Protein 4DOO (pdb70)

Structure (mmCIF, N/CA/C/O backbone):
data_4DOO
#
_entry.id   4DOO
#
_cell.length_a   56.489
_cell.length_b   56.901
_cell.length_c   139.608
_cell.angle_alpha   90.000
_cell.angle_beta   90.000
_cell.angle_gamma   90.000
#
_symmetry.space_group_name_H-M   'P 21 21 21'
#
loop_
_entity.id
_entity.type
_entity.pdbx_description
1 polymer 'Chalcone-flavanone isomerase family protein'
2 non-polymer 'LAURIC ACID'
3 non-polymer 'POTASSIUM ION'
4 water water
#
loop_
_atom_site.group_PDB
_atom_site.id
_atom_site.type_symbol
_atom_site.label_atom_id
_atom_site.label_alt_id
_atom_site.label_comp_id
_atom_site.label_asym_id
_atom_site.label_entity_id
_atom_site.label_seq_id
_atom_site.pdbx_PDB_ins_code
_atom_site.Cartn_x
_atom_site.Cartn_y
_atom_site.Cartn_z
_atom_site.occupancy
_atom_site.B_iso_or_equiv
_atom_site.auth_seq_id
_atom_site.auth_comp_id
_atom_site.auth_asym_id
_atom_site.auth_atom_id
_atom_site.pdbx_PDB_model_num
ATOM 1 N N . GLU A 1 3 ? -25.770 -7.019 10.642 1.00 44.64 3 GLU A N 1
ATOM 2 C CA . GLU A 1 3 ? -24.507 -7.255 11.398 1.00 45.95 3 GLU A CA 1
ATOM 3 C C . GLU A 1 3 ? -23.274 -7.101 10.518 1.00 43.26 3 GLU A C 1
ATOM 4 O O . GLU A 1 3 ? -23.225 -7.612 9.399 1.00 44.93 3 GLU A O 1
ATOM 10 N N . SER A 1 4 ? -22.277 -6.399 11.042 1.00 39.24 4 SER A N 1
ATOM 11 C CA . SER A 1 4 ? -21.034 -6.155 10.325 1.00 34.96 4 SER A CA 1
ATOM 12 C C . SER A 1 4 ? -20.420 -7.429 9.771 1.00 31.56 4 SER A C 1
ATOM 13 O O . SER A 1 4 ? -20.635 -8.521 10.298 1.00 31.97 4 SER A O 1
ATOM 16 N N . VAL A 1 5 ? -19.652 -7.275 8.699 1.00 26.18 5 VAL A N 1
ATOM 17 C CA . VAL A 1 5 ? -18.976 -8.390 8.060 1.00 24.64 5 VAL A CA 1
ATOM 18 C C . VAL A 1 5 ? -17.479 -8.193 8.260 1.00 26.76 5 VAL A C 1
ATOM 19 O O . VAL A 1 5 ? -16.932 -7.135 7.952 1.00 21.97 5 VAL A O 1
ATOM 23 N N . VAL A 1 6 ? -16.819 -9.215 8.785 1.00 27.15 6 VAL A N 1
ATOM 24 C CA . VAL A 1 6 ? -15.391 -9.129 9.037 1.00 29.87 6 VAL A CA 1
ATOM 25 C C . VAL A 1 6 ? -14.570 -9.795 7.950 1.00 30.74 6 VAL A C 1
ATOM 26 O O . VAL A 1 6 ? -14.868 -10.914 7.533 1.00 35.58 6 VAL A O 1
ATOM 30 N N . GLU A 1 7 ? -13.542 -9.100 7.479 1.00 26.65 7 GLU A N 1
ATOM 31 C CA . GLU A 1 7 ? -12.661 -9.675 6.478 1.00 26.40 7 GLU A CA 1
ATOM 32 C C . GLU A 1 7 ? -11.730 -10.511 7.356 1.00 28.22 7 GLU A C 1
ATOM 33 O O . GLU A 1 7 ? -10.939 -9.970 8.127 1.00 25.18 7 GLU A O 1
ATOM 39 N N . PRO A 1 8 ? -11.826 -11.846 7.258 1.00 28.02 8 PRO A N 1
ATOM 40 C CA . PRO A 1 8 ? -11.017 -12.784 8.044 1.00 27.00 8 PRO A CA 1
ATOM 41 C C . PRO A 1 8 ? -9.508 -12.569 8.139 1.00 23.82 8 PRO A C 1
ATOM 42 O O . PRO A 1 8 ? -8.970 -12.459 9.241 1.00 23.66 8 PRO A O 1
ATOM 46 N N . LYS A 1 9 ? -8.826 -12.514 7.001 1.00 23.06 9 LYS A N 1
ATOM 47 C CA . LYS A 1 9 ? -7.378 -12.356 7.012 1.00 21.33 9 LYS A CA 1
ATOM 48 C C . LYS A 1 9 ? -6.854 -11.145 7.769 1.00 21.47 9 LYS A C 1
ATOM 49 O O . LYS A 1 9 ? -5.846 -11.244 8.465 1.00 17.89 9 LYS A O 1
ATOM 55 N N . THR A 1 10 ? -7.535 -10.010 7.636 1.00 19.28 10 THR A N 1
ATOM 56 C CA . THR A 1 10 ? -7.108 -8.777 8.297 1.00 20.34 10 THR A CA 1
ATOM 57 C C . THR A 1 10 ? -7.864 -8.473 9.585 1.00 19.70 10 THR A C 1
ATOM 58 O O . THR A 1 10 ? -7.347 -7.790 10.464 1.00 19.96 10 THR A O 1
ATOM 62 N N . GLY A 1 11 ? -9.088 -8.979 9.694 1.00 14.90 11 GLY A N 1
ATOM 63 C CA . GLY A 1 11 ? -9.883 -8.725 10.877 1.00 17.15 11 GLY A CA 1
ATOM 64 C C . GLY A 1 11 ? -10.684 -7.438 10.782 1.00 18.84 11 GLY A C 1
ATOM 65 O O . GLY A 1 11 ? -11.454 -7.115 11.686 1.00 20.86 11 GLY A O 1
ATOM 66 N N . PHE A 1 12 ? -10.521 -6.699 9.688 1.00 18.77 12 PHE A N 1
ATOM 67 C CA . PHE A 1 12 ? -11.248 -5.440 9.522 1.00 21.29 12 PHE A CA 1
ATOM 68 C C . PHE A 1 12 ? -12.741 -5.668 9.311 1.00 22.99 12 PHE A C 1
ATOM 69 O O . PHE A 1 12 ? -13.148 -6.605 8.625 1.00 21.91 12 PHE A O 1
ATOM 77 N N . SER A 1 13 ? -13.549 -4.798 9.906 1.00 21.86 13 SER A N 1
ATOM 78 C CA . SER A 1 13 ? -14.999 -4.914 9.830 1.00 23.64 13 SER A CA 1
ATOM 79 C C . SER A 1 13 ? -15.663 -3.900 8.902 1.00 19.20 13 SER A C 1
ATOM 80 O O . SER A 1 13 ? -15.241 -2.745 8.815 1.00 17.78 13 SER A O 1
ATOM 83 N N . PHE A 1 14 ? -16.703 -4.355 8.212 1.00 16.59 14 PHE A N 1
ATOM 84 C CA . PHE A 1 14 ? -17.475 -3.523 7.291 1.00 16.96 14 PHE A CA 1
ATOM 85 C C . PHE A 1 14 ? -18.957 -3.647 7.631 1.00 15.69 14 PHE A C 1
ATOM 86 O O . PHE A 1 14 ? -19.470 -4.752 7.798 1.00 15.55 14 PHE A O 1
ATOM 94 N N . PRO A 1 15 ? -19.667 -2.514 7.729 1.00 16.05 15 PRO A N 1
ATOM 95 C CA . PRO A 1 15 ? -21.096 -2.582 8.046 1.00 18.66 15 PRO A CA 1
ATOM 96 C C . PRO A 1 15 ? -21.867 -3.267 6.919 1.00 18.65 15 PRO A C 1
ATOM 97 O O . PRO A 1 15 ? -21.526 -3.125 5.744 1.00 16.45 15 PRO A O 1
ATOM 101 N N . ALA A 1 16 ? -22.899 -4.017 7.287 1.00 17.06 16 ALA A N 1
ATOM 102 C CA . ALA A 1 16 ? -23.719 -4.741 6.318 1.00 18.26 16 ALA A CA 1
ATOM 103 C C . ALA A 1 16 ? -24.424 -3.793 5.350 1.00 18.99 16 ALA A C 1
ATOM 104 O O . ALA A 1 16 ? -24.851 -4.198 4.265 1.00 17.05 16 ALA A O 1
ATOM 106 N N . SER A 1 17 ? -24.550 -2.532 5.747 1.00 19.32 17 SER A N 1
ATOM 107 C CA . SER A 1 17 ? -25.192 -1.544 4.901 1.00 23.72 17 SER A CA 1
ATOM 108 C C . SER A 1 17 ? -24.794 -0.153 5.341 1.00 23.38 17 SER A C 1
ATOM 109 O O . SER A 1 17 ? -24.300 0.039 6.454 1.00 23.40 17 SER A O 1
ATOM 112 N N . ILE A 1 18 ? -24.996 0.813 4.452 1.00 24.03 18 ILE A N 1
ATOM 113 C CA . ILE A 1 18 ? -24.684 2.208 4.733 1.00 26.25 18 ILE A CA 1
ATOM 114 C C . ILE A 1 18 ? -25.905 3.046 4.364 1.00 28.29 18 ILE A C 1
ATOM 115 O O . ILE A 1 18 ? -26.273 3.135 3.194 1.00 28.92 18 ILE A O 1
ATOM 120 N N . GLY A 1 19 ? -26.539 3.640 5.369 1.00 30.91 19 GLY A N 1
ATOM 121 C CA . GLY A 1 19 ? -27.709 4.465 5.122 1.00 31.96 19 GLY A CA 1
ATOM 122 C C . GLY A 1 19 ? -28.983 3.682 4.863 1.00 34.03 19 GLY A C 1
ATOM 123 O O . GLY A 1 19 ? -29.953 4.225 4.326 1.00 35.47 19 GLY A O 1
ATOM 124 N N . ASP A 1 20 ? -28.981 2.406 5.236 1.00 35.12 20 ASP A N 1
ATOM 125 C CA . ASP A 1 20 ? -30.139 1.531 5.057 1.00 37.50 20 ASP A CA 1
ATOM 126 C C . ASP A 1 20 ? -30.472 1.191 3.605 1.00 36.50 20 ASP A C 1
ATOM 127 O O . ASP A 1 20 ? -31.263 0.285 3.346 1.00 37.61 20 ASP A O 1
ATOM 132 N N . SER A 1 21 ? -29.873 1.908 2.660 1.00 32.67 21 SER A N 1
ATOM 133 C CA . SER A 1 21 ? -30.154 1.673 1.248 1.00 31.29 21 SER A CA 1
ATOM 134 C C . SER A 1 21 ? -28.990 1.073 0.457 1.00 28.98 21 SER A C 1
ATOM 135 O O . SER A 1 21 ? -29.190 0.476 -0.602 1.00 28.74 21 SER A O 1
ATOM 138 N N . ARG A 1 22 ? -27.779 1.230 0.974 1.00 24.93 22 ARG A N 1
ATOM 139 C CA . ARG A 1 22 ? -26.589 0.718 0.299 1.00 24.12 22 ARG A CA 1
ATOM 140 C C . ARG A 1 22 ? -26.109 -0.567 0.957 1.00 20.96 22 ARG A C 1
ATOM 141 O O . ARG A 1 22 ? -25.575 -0.539 2.065 1.00 21.53 22 ARG A O 1
ATOM 149 N N . ARG A 1 23 ? -26.282 -1.693 0.270 1.00 17.83 23 ARG A N 1
ATOM 150 C CA . ARG A 1 23 ? -25.896 -2.980 0.844 1.00 18.75 23 ARG A CA 1
ATOM 151 C C . ARG A 1 23 ? -24.513 -3.491 0.469 1.00 17.94 23 ARG A C 1
ATOM 152 O O . ARG A 1 23 ? -24.101 -3.424 -0.687 1.00 15.78 23 ARG A O 1
ATOM 160 N N . LEU A 1 24 ? -23.808 -4.025 1.461 1.00 16.24 24 LEU A N 1
ATOM 161 C CA . LEU A 1 24 ? -22.484 -4.598 1.235 1.00 13.89 24 LEU A CA 1
ATOM 162 C C . LEU A 1 24 ? -22.700 -5.904 0.478 1.00 13.93 24 LEU A C 1
ATOM 163 O O . LEU A 1 24 ? -23.408 -6.801 0.959 1.00 13.24 24 LEU A O 1
ATOM 168 N N . LEU A 1 25 ? -22.090 -6.017 -0.698 1.00 10.19 25 LEU A N 1
ATOM 169 C CA . LEU A 1 25 ? -22.242 -7.216 -1.516 1.00 11.53 25 LEU A CA 1
ATOM 170 C C . LEU A 1 25 ? -20.972 -8.055 -1.639 1.00 9.85 25 LEU A C 1
ATOM 171 O O . LEU A 1 25 ? -21.024 -9.241 -1.973 1.00 12.75 25 LEU A O 1
ATOM 176 N N . GLY A 1 26 ? -19.826 -7.446 -1.376 1.00 13.18 26 GLY A N 1
ATOM 177 C CA . GLY A 1 26 ? -18.583 -8.189 -1.474 1.00 13.68 26 GLY A CA 1
ATOM 178 C C . GLY A 1 26 ? -17.462 -7.543 -0.689 1.00 14.11 26 GLY A C 1
ATOM 179 O O . GLY A 1 26 ? -17.399 -6.321 -0.579 1.00 12.99 26 GLY A O 1
ATOM 180 N N . VAL A 1 27 ? -16.581 -8.371 -0.139 1.00 14.43 27 VAL A N 1
ATOM 181 C CA . VAL A 1 27 ? -15.444 -7.885 0.634 1.00 12.93 27 VAL A CA 1
ATOM 182 C C . VAL A 1 27 ? -14.184 -8.576 0.137 1.00 14.69 27 VAL A C 1
ATOM 183 O O . VAL A 1 27 ? -14.168 -9.793 -0.037 1.00 12.30 27 VAL A O 1
ATOM 187 N N . GLY A 1 28 ? -13.129 -7.799 -0.090 1.00 15.12 28 GLY A N 1
ATOM 188 C CA . GLY A 1 28 ? -11.890 -8.376 -0.575 1.00 15.32 28 GLY A CA 1
ATOM 189 C C . GLY A 1 28 ? -10.635 -7.671 -0.094 1.00 16.19 28 GLY A C 1
ATOM 190 O O . GLY A 1 28 ? -10.694 -6.759 0.737 1.00 14.40 28 GLY A O 1
ATOM 191 N N . LEU A 1 29 ? -9.494 -8.105 -0.624 1.00 13.97 29 LEU A N 1
ATOM 192 C CA . LEU A 1 29 ? -8.201 -7.533 -0.272 1.00 16.50 29 LEU A CA 1
ATOM 193 C C . LEU A 1 29 ? -7.451 -7.112 -1.528 1.00 16.55 29 LEU A C 1
ATOM 194 O O . LEU A 1 29 ? -7.459 -7.824 -2.536 1.00 14.73 29 LEU A O 1
ATOM 199 N N . ARG A 1 30 ? -6.818 -5.946 -1.461 1.00 13.79 30 ARG A N 1
ATOM 200 C CA . ARG A 1 30 ? -6.024 -5.423 -2.563 1.00 12.89 30 ARG A CA 1
ATOM 201 C C . ARG A 1 30 ? -4.598 -5.695 -2.120 1.00 17.18 30 ARG A C 1
ATOM 202 O O . ARG A 1 30 ? -4.136 -5.144 -1.116 1.00 15.54 30 ARG A O 1
ATOM 210 N N . LYS A 1 31 ? -3.913 -6.561 -2.854 1.00 17.92 31 LYS A N 1
ATOM 211 C CA . LYS A 1 31 ? -2.542 -6.920 -2.517 1.00 19.65 31 LYS A CA 1
ATOM 212 C C . LYS A 1 31 ? -1.528 -6.327 -3.479 1.00 20.12 31 LYS A C 1
ATOM 213 O O . LYS A 1 31 ? -1.878 -5.790 -4.529 1.00 16.27 31 LYS A O 1
ATOM 219 N N . LYS A 1 32 ? -0.262 -6.429 -3.092 1.00 18.44 32 LYS A N 1
ATOM 220 C CA . LYS A 1 32 ? 0.851 -5.967 -3.900 1.00 20.84 32 LYS A CA 1
ATOM 221 C C . LYS A 1 32 ? 1.799 -7.156 -3.993 1.00 24.45 32 LYS A C 1
ATOM 222 O O . LYS A 1 32 ? 2.304 -7.639 -2.975 1.00 24.29 32 LYS A O 1
ATOM 228 N N . SER A 1 33 ? 2.020 -7.646 -5.207 1.00 24.10 33 SER A N 1
ATOM 229 C CA . SER A 1 33 ? 2.910 -8.781 -5.397 1.00 25.69 33 SER A CA 1
ATOM 230 C C . SER A 1 33 ? 4.352 -8.304 -5.430 1.00 26.93 33 SER A C 1
ATOM 231 O O . SER A 1 33 ? 4.723 -7.469 -6.256 1.00 23.29 33 SER A O 1
ATOM 234 N N . LEU A 1 34 ? 5.158 -8.817 -4.510 1.00 25.91 34 LEU A N 1
ATOM 235 C CA . LEU A 1 34 ? 6.563 -8.452 -4.467 1.00 27.69 34 LEU A CA 1
ATOM 236 C C . LEU A 1 34 ? 7.354 -9.574 -5.136 1.00 27.69 34 LEU A C 1
ATOM 237 O O . LEU A 1 34 ? 6.771 -10.465 -5.752 1.00 26.68 34 LEU A O 1
ATOM 242 N N . LEU A 1 35 ? 8.674 -9.533 -5.021 1.00 29.72 35 LEU A N 1
ATOM 243 C CA . LEU A 1 35 ? 9.505 -10.553 -5.645 1.00 31.46 35 LEU A CA 1
ATOM 244 C C . LEU A 1 35 ? 9.360 -11.924 -4.993 1.00 30.06 35 LEU A C 1
ATOM 245 O O . LEU A 1 35 ? 9.281 -12.037 -3.771 1.00 28.77 35 LEU A O 1
ATOM 250 N N . GLY A 1 36 ? 9.325 -12.960 -5.828 1.00 29.01 36 GLY A N 1
ATOM 251 C CA . GLY A 1 36 ? 9.210 -14.321 -5.339 1.00 29.12 36 GLY A CA 1
ATOM 252 C C . GLY A 1 36 ? 7.933 -14.612 -4.574 1.00 26.91 36 GLY A C 1
ATOM 253 O O . GLY A 1 36 ? 6.844 -14.242 -5.006 1.00 26.18 36 GLY A O 1
ATOM 254 N N . LEU A 1 37 ? 8.075 -15.273 -3.430 1.00 26.53 37 LEU A N 1
ATOM 255 C CA . LEU A 1 37 ? 6.938 -15.639 -2.590 1.00 24.32 37 LEU A CA 1
ATOM 256 C C . LEU A 1 37 ? 6.467 -14.510 -1.683 1.00 23.70 37 LEU A C 1
ATOM 257 O O . LEU A 1 37 ? 5.614 -14.718 -0.820 1.00 23.90 37 LEU A O 1
ATOM 262 N N . LYS A 1 38 ? 7.015 -13.316 -1.878 1.00 21.15 38 LYS A N 1
ATOM 263 C CA . LYS A 1 38 ? 6.635 -12.179 -1.055 1.00 22.40 38 LYS A CA 1
ATOM 264 C C . LYS A 1 38 ? 5.401 -11.453 -1.577 1.00 21.61 38 LYS A C 1
ATOM 265 O O . LYS A 1 38 ? 5.276 -11.185 -2.772 1.00 21.88 38 LYS A O 1
ATOM 271 N N . ASN A 1 39 ? 4.494 -11.138 -0.661 1.00 22.10 39 ASN A N 1
ATOM 272 C CA . ASN A 1 39 ? 3.269 -10.427 -0.995 1.00 22.68 39 ASN A CA 1
ATOM 273 C C . ASN A 1 39 ? 2.877 -9.569 0.196 1.00 23.00 39 ASN A C 1
ATOM 274 O O . ASN A 1 39 ? 3.216 -9.883 1.338 1.00 22.49 39 ASN A O 1
ATOM 279 N N . ILE A 1 40 ? 2.161 -8.486 -0.076 1.00 20.04 40 ILE A N 1
ATOM 280 C CA . ILE A 1 40 ? 1.721 -7.584 0.973 1.00 22.63 40 ILE A CA 1
ATOM 281 C C . ILE A 1 40 ? 0.239 -7.274 0.823 1.00 21.70 40 ILE A C 1
ATOM 282 O O . ILE A 1 40 ? -0.232 -7.052 -0.288 1.00 19.90 40 ILE A O 1
ATOM 287 N N . ASP A 1 41 ? -0.493 -7.285 1.936 1.00 20.67 41 ASP A N 1
ATOM 288 C CA . ASP A 1 41 ? -1.911 -6.939 1.918 1.00 20.14 41 ASP A CA 1
ATOM 289 C C . ASP A 1 41 ? -1.907 -5.430 2.111 1.00 16.62 41 ASP A C 1
ATOM 290 O O . ASP A 1 41 ? -1.508 -4.946 3.171 1.00 18.26 41 ASP A O 1
ATOM 295 N N . VAL A 1 42 ? -2.342 -4.687 1.098 1.00 13.37 42 VAL A N 1
ATOM 296 C CA . VAL A 1 42 ? -2.332 -3.229 1.179 1.00 13.85 42 VAL A CA 1
ATOM 297 C C . VAL A 1 42 ? -3.548 -2.670 1.900 1.00 16.10 42 VAL A C 1
ATOM 298 O O . VAL A 1 42 ? -3.411 -1.861 2.819 1.00 16.65 42 VAL A O 1
ATOM 302 N N . TYR A 1 43 ? -4.737 -3.090 1.477 1.00 12.79 43 TYR A N 1
ATOM 303 C CA . TYR A 1 43 ? -5.962 -2.642 2.122 1.00 13.35 43 TYR A CA 1
ATOM 304 C C . TYR A 1 43 ? -7.109 -3.610 1.873 1.00 13.20 43 TYR A C 1
ATOM 305 O O . TYR A 1 43 ? -7.072 -4.405 0.934 1.00 13.08 43 TYR A O 1
ATOM 314 N N . ALA A 1 44 ? -8.107 -3.563 2.750 1.00 12.48 44 ALA A N 1
ATOM 315 C CA . ALA A 1 44 ? -9.290 -4.396 2.611 1.00 12.83 44 ALA A CA 1
ATOM 316 C C . ALA A 1 44 ? -10.340 -3.466 2.028 1.00 12.78 44 ALA A C 1
ATOM 317 O O . ALA A 1 44 ? -10.308 -2.260 2.282 1.00 11.50 44 ALA A O 1
ATOM 319 N N . PHE A 1 45 ? -11.256 -4.005 1.234 1.00 12.36 45 PHE A N 1
ATOM 320 C CA . PHE A 1 45 ? -12.295 -3.159 0.662 1.00 12.95 45 PHE A CA 1
ATOM 321 C C . PHE A 1 45 ? -13.650 -3.845 0.685 1.00 12.80 45 PHE A C 1
ATOM 322 O O . PHE A 1 45 ? -13.743 -5.075 0.729 1.00 9.88 45 PHE A O 1
ATOM 330 N N . GLY A 1 46 ? -14.701 -3.034 0.702 1.00 13.21 46 GLY A N 1
ATOM 331 C CA . GLY A 1 46 ? -16.051 -3.554 0.716 1.00 12.37 46 GLY A CA 1
ATOM 332 C C . GLY A 1 46 ? -16.804 -2.837 -0.383 1.00 11.62 46 GLY A C 1
ATOM 333 O O . GLY A 1 46 ? -16.705 -1.614 -0.503 1.00 11.09 46 GLY A O 1
ATOM 334 N N . VAL A 1 47 ? -17.537 -3.588 -1.196 1.00 10.53 47 VAL A N 1
ATOM 335 C CA . VAL A 1 47 ? -18.286 -2.996 -2.297 1.00 11.94 47 VAL A CA 1
ATOM 336 C C . VAL A 1 47 ? -19.775 -2.971 -1.966 1.00 11.29 47 VAL A C 1
ATOM 337 O O . VAL A 1 47 ? -20.376 -4.016 -1.706 1.00 10.41 47 VAL A O 1
ATOM 341 N N . TYR A 1 48 ? -20.351 -1.768 -1.983 1.00 12.87 48 TYR A N 1
ATOM 342 C CA . TYR A 1 48 ? -21.766 -1.549 -1.679 1.00 12.98 48 TYR A CA 1
ATOM 343 C C . TYR A 1 48 ? -22.539 -1.066 -2.906 1.00 13.94 48 TYR A C 1
ATOM 344 O O . TYR A 1 48 ? -22.003 -0.331 -3.728 1.00 15.97 48 TYR A O 1
ATOM 353 N N . ALA A 1 49 ? -23.800 -1.470 -3.008 1.00 12.84 49 ALA A N 1
ATOM 354 C CA . ALA A 1 49 ? -24.653 -1.057 -4.122 1.00 14.42 49 ALA A CA 1
ATOM 355 C C . ALA A 1 49 ? -26.053 -0.723 -3.600 1.00 14.85 49 ALA A C 1
ATOM 356 O O . ALA A 1 49 ? -26.572 -1.404 -2.720 1.00 14.00 49 ALA A O 1
ATOM 358 N N . ASP A 1 50 ? -26.652 0.332 -4.143 1.00 16.74 50 ASP A N 1
ATOM 359 C CA . ASP A 1 50 ? -27.991 0.749 -3.739 1.00 17.22 50 ASP A CA 1
ATOM 360 C C . ASP A 1 50 ? -29.002 -0.301 -4.187 1.00 14.63 50 ASP A C 1
ATOM 361 O O . ASP A 1 50 ? -29.076 -0.645 -5.368 1.00 14.96 50 ASP A O 1
ATOM 366 N N . CYS A 1 51 ? -29.778 -0.806 -3.234 1.00 12.39 51 CYS A N 1
ATOM 367 C CA . CYS A 1 51 ? -30.770 -1.842 -3.499 1.00 17.53 51 CYS A CA 1
ATOM 368 C C . CYS A 1 51 ? -31.790 -1.497 -4.567 1.00 16.89 51 CYS A C 1
ATOM 369 O O . CYS A 1 51 ? -32.034 -2.291 -5.475 1.00 18.27 51 CYS A O 1
ATOM 372 N N . ASP A 1 52 ? -32.400 -0.321 -4.454 1.00 17.59 52 ASP A N 1
ATOM 373 C CA . ASP A 1 52 ? -33.412 0.080 -5.427 1.00 17.83 52 ASP A CA 1
ATOM 374 C C . ASP A 1 52 ? -32.851 0.183 -6.841 1.00 15.01 52 ASP A C 1
ATOM 375 O O . ASP A 1 52 ? -33.503 -0.222 -7.800 1.00 17.18 52 ASP A O 1
ATOM 380 N N . ASP A 1 53 ? -31.649 0.736 -6.967 1.00 13.73 53 ASP A N 1
ATOM 381 C CA . ASP A 1 53 ? -31.009 0.892 -8.270 1.00 15.88 53 ASP A CA 1
ATOM 382 C C . ASP A 1 53 ? -30.748 -0.465 -8.914 1.00 16.30 53 ASP A C 1
ATOM 383 O O . ASP A 1 53 ? -30.942 -0.639 -10.122 1.00 12.83 53 ASP A O 1
ATOM 388 N N . VAL A 1 54 ? -30.298 -1.426 -8.111 1.00 16.32 54 VAL A N 1
ATOM 389 C CA . VAL A 1 54 ? -30.036 -2.764 -8.629 1.00 14.11 54 VAL A CA 1
ATOM 390 C C . VAL A 1 54 ? -31.349 -3.427 -9.037 1.00 16.09 54 VAL A C 1
ATOM 391 O O . VAL A 1 54 ? -31.436 -4.046 -10.097 1.00 16.58 54 VAL A O 1
ATOM 395 N N . LYS A 1 55 ? -32.374 -3.291 -8.200 1.00 15.35 55 LYS A N 1
ATOM 396 C CA . LYS A 1 55 ? -33.674 -3.882 -8.502 1.00 19.87 55 LYS A CA 1
ATOM 397 C C . LYS A 1 55 ? -34.231 -3.343 -9.816 1.00 19.25 55 LYS A C 1
ATOM 398 O O . LYS A 1 55 ? -34.821 -4.087 -10.595 1.00 20.25 55 LYS A O 1
ATOM 404 N N . LYS A 1 56 ? -34.036 -2.053 -10.068 1.00 18.61 56 LYS A N 1
ATOM 405 C CA . LYS A 1 56 ? -34.539 -1.451 -11.295 1.00 21.40 56 LYS A CA 1
ATOM 406 C C . LYS A 1 56 ? -33.811 -1.982 -12.530 1.00 19.59 56 LYS A C 1
ATOM 407 O O . LYS A 1 56 ? -34.437 -2.271 -13.548 1.00 19.52 56 LYS A O 1
ATOM 413 N N . LEU A 1 57 ? -32.491 -2.113 -12.434 1.00 18.77 57 LEU A N 1
ATOM 414 C CA . LEU A 1 57 ? -31.690 -2.625 -13.540 1.00 17.64 57 LEU A CA 1
ATOM 415 C C . LEU A 1 57 ? -32.144 -4.043 -13.885 1.00 18.61 57 LEU A C 1
ATOM 416 O O . LEU A 1 57 ? -32.423 -4.350 -15.047 1.00 16.90 57 LEU A O 1
ATOM 421 N N . VAL A 1 58 ? -32.236 -4.901 -12.875 1.00 17.17 58 VAL A N 1
ATOM 422 C CA . VAL A 1 58 ? -32.669 -6.275 -13.094 1.00 19.52 58 VAL A CA 1
ATOM 423 C C . VAL A 1 58 ? -34.088 -6.316 -13.661 1.00 21.98 58 VAL A C 1
ATOM 424 O O . VAL A 1 58 ? -34.365 -7.046 -14.610 1.00 20.05 58 VAL A O 1
ATOM 428 N N . GLY A 1 59 ? -34.981 -5.524 -13.080 1.00 22.67 59 GLY A N 1
ATOM 429 C CA . GLY A 1 59 ? -36.354 -5.501 -13.550 1.00 25.89 59 GLY A CA 1
ATOM 430 C C . GLY A 1 59 ? -36.495 -5.019 -14.982 1.00 25.31 59 GLY A C 1
ATOM 431 O O . GLY A 1 59 ? -37.427 -5.410 -15.688 1.00 26.25 59 GLY A O 1
ATOM 432 N N . ASP A 1 60 ? -35.574 -4.169 -15.421 1.00 26.61 60 ASP A N 1
ATOM 433 C CA . ASP A 1 60 ? -35.631 -3.643 -16.778 1.00 29.22 60 ASP A CA 1
ATOM 434 C C . ASP A 1 60 ? -34.903 -4.488 -17.816 1.00 28.65 60 ASP A C 1
ATOM 435 O O . ASP A 1 60 ? -35.410 -4.682 -18.920 1.00 29.24 60 ASP A O 1
ATOM 440 N N . LYS A 1 61 ? -33.723 -4.994 -17.472 1.00 23.00 61 LYS A N 1
ATOM 441 C CA . LYS A 1 61 ? -32.951 -5.796 -18.419 1.00 23.67 61 LYS A CA 1
ATOM 442 C C . LYS A 1 61 ? -33.055 -7.306 -18.249 1.00 22.46 61 LYS A C 1
ATOM 443 O O . LYS A 1 61 ? -32.725 -8.058 -19.170 1.00 20.12 61 LYS A O 1
ATOM 449 N N . TYR A 1 62 ? -33.499 -7.747 -17.076 1.00 18.01 62 TYR A N 1
ATOM 450 C CA . TYR A 1 62 ? -33.619 -9.171 -16.789 1.00 18.12 62 TYR A CA 1
ATOM 451 C C . TYR A 1 62 ? -34.986 -9.538 -16.226 1.00 19.74 62 TYR A C 1
ATOM 452 O O . TYR A 1 62 ? -35.090 -10.350 -15.311 1.00 19.55 62 TYR A O 1
ATOM 461 N N . ALA A 1 63 ? -36.038 -8.956 -16.791 1.00 19.49 63 ALA A N 1
ATOM 462 C CA . ALA A 1 63 ? -37.391 -9.214 -16.315 1.00 20.05 63 ALA A CA 1
ATOM 463 C C . ALA A 1 63 ? -37.763 -10.693 -16.254 1.00 19.89 63 ALA A C 1
ATOM 464 O O . ALA A 1 63 ? -37.453 -11.472 -17.160 1.00 17.38 63 ALA A O 1
ATOM 466 N N . ASN A 1 64 ? -38.420 -11.064 -15.158 1.00 20.52 64 ASN A N 1
ATOM 467 C CA . ASN A 1 64 ? -38.894 -12.426 -14.925 1.00 23.73 64 ASN A CA 1
ATOM 468 C C . ASN A 1 64 ? -37.851 -13.530 -14.941 1.00 24.32 64 ASN A C 1
ATOM 469 O O . ASN A 1 64 ? -38.195 -14.698 -15.102 1.00 26.80 64 ASN A O 1
ATOM 474 N N . LEU A 1 65 ? -36.582 -13.180 -14.774 1.00 19.34 65 LEU A N 1
ATOM 475 C CA . LEU A 1 65 ? -35.545 -14.200 -14.772 1.00 19.80 65 LEU A CA 1
ATOM 476 C C . LEU A 1 65 ? -35.098 -14.485 -13.345 1.00 17.77 65 LEU A C 1
ATOM 477 O O . LEU A 1 65 ? -35.026 -13.580 -12.518 1.00 15.49 65 LEU A O 1
ATOM 482 N N . PRO A 1 66 ? -34.819 -15.759 -13.034 1.00 17.98 66 PRO A N 1
ATOM 483 C CA . PRO A 1 66 ? -34.374 -16.125 -11.690 1.00 16.89 66 PRO A CA 1
ATOM 484 C C . PRO A 1 66 ? -32.919 -15.701 -11.509 1.00 15.78 66 PRO A C 1
ATOM 485 O O . PRO A 1 66 ? -32.199 -15.496 -12.489 1.00 15.38 66 PRO A O 1
ATOM 489 N N . ALA A 1 67 ? -32.496 -15.573 -10.258 1.00 13.32 67 ALA A N 1
ATOM 490 C CA . ALA A 1 67 ? -31.133 -15.156 -9.937 1.00 15.60 67 ALA A CA 1
ATOM 491 C C . ALA A 1 67 ? -30.065 -15.950 -10.688 1.00 14.91 67 ALA A C 1
ATOM 492 O O . ALA A 1 67 ? -29.130 -15.373 -11.246 1.00 17.70 67 ALA A O 1
ATOM 494 N N . SER A 1 68 ? -30.203 -17.272 -10.712 1.00 15.68 68 SER A N 1
ATOM 495 C CA . SER A 1 68 ? -29.227 -18.121 -11.386 1.00 14.01 68 SER A CA 1
ATOM 496 C C . SER A 1 68 ? -29.082 -17.773 -12.871 1.00 14.23 68 SER A C 1
ATOM 497 O O . SER A 1 68 ? -27.985 -17.826 -13.422 1.00 12.79 68 SER A O 1
ATOM 500 N N . GLU A 1 69 ? -30.187 -17.424 -13.522 1.00 15.96 69 GLU A N 1
ATOM 501 C CA . GLU A 1 69 ? -30.130 -17.074 -14.934 1.00 17.79 69 GLU A CA 1
ATOM 502 C C . GLU A 1 69 ? -29.573 -15.674 -15.140 1.00 16.72 69 GLU A C 1
ATOM 503 O O . GLU A 1 69 ? -28.934 -15.396 -16.152 1.00 17.03 69 GLU A O 1
ATOM 509 N N . ILE A 1 70 ? -29.817 -14.790 -14.182 1.00 15.46 70 ILE A N 1
ATOM 510 C CA . ILE A 1 70 ? -29.294 -13.431 -14.277 1.00 15.63 70 ILE A CA 1
ATOM 511 C C . ILE A 1 70 ? -27.779 -13.525 -14.153 1.00 16.69 70 ILE A C 1
ATOM 512 O O . ILE A 1 70 ? -27.040 -12.960 -14.964 1.00 14.21 70 ILE A O 1
ATOM 517 N N . ARG A 1 71 ? -27.330 -14.253 -13.135 1.00 13.17 71 ARG A N 1
ATOM 518 C CA . ARG A 1 71 ? -25.905 -14.440 -12.878 1.00 16.26 71 ARG A CA 1
ATOM 519 C C . ARG A 1 71 ? -25.248 -15.197 -14.029 1.00 16.35 71 ARG A C 1
ATOM 520 O O . ARG A 1 71 ? -24.094 -14.937 -14.380 1.00 14.75 71 ARG A O 1
ATOM 528 N N . GLY A 1 72 ? -25.995 -16.126 -14.622 1.00 17.39 72 GLY A N 1
ATOM 529 C CA . GLY A 1 72 ? -25.470 -16.907 -15.729 1.00 18.37 72 GLY A CA 1
ATOM 530 C C . GLY A 1 72 ? -25.232 -16.116 -17.005 1.00 18.92 72 GLY A C 1
ATOM 531 O O . GLY A 1 72 ? -24.580 -16.606 -17.925 1.00 18.68 72 GLY A O 1
ATOM 532 N N . ASN A 1 73 ? -25.758 -14.896 -17.068 1.00 18.29 73 ASN A N 1
ATOM 533 C CA . ASN A 1 73 ? -25.584 -14.053 -18.247 1.00 16.30 73 ASN A CA 1
ATOM 534 C C . ASN A 1 73 ? -24.232 -13.363 -18.235 1.00 15.90 73 ASN A C 1
ATOM 535 O O . ASN A 1 73 ? -23.922 -12.613 -17.314 1.00 14.07 73 ASN A O 1
ATOM 540 N N . LYS A 1 74 ? -23.432 -13.611 -19.265 1.00 15.57 74 LYS A N 1
ATOM 541 C CA . LYS A 1 74 ? -22.112 -13.001 -19.351 1.00 16.69 74 LYS A CA 1
ATOM 542 C C . LYS A 1 74 ? -22.188 -11.482 -19.352 1.00 13.63 74 LYS A C 1
ATOM 543 O O . LYS A 1 74 ? -21.249 -10.808 -18.947 1.00 15.88 74 LYS A O 1
ATOM 549 N N . SER A 1 75 ? -23.318 -10.946 -19.793 1.00 15.33 75 SER A N 1
ATOM 550 C CA . SER A 1 75 ? -23.516 -9.501 -19.857 1.00 15.16 75 SER A CA 1
ATOM 551 C C . SER A 1 75 ? -23.837 -8.828 -18.519 1.00 14.78 75 SER A C 1
ATOM 552 O O . SER A 1 75 ? -23.746 -7.605 -18.405 1.00 14.38 75 SER A O 1
ATOM 555 N N . PHE A 1 76 ? -24.211 -9.616 -17.515 1.00 14.51 76 PHE A N 1
ATOM 556 C CA . PHE A 1 76 ? -24.598 -9.062 -16.214 1.00 12.62 76 PHE A CA 1
ATOM 557 C C . PHE A 1 76 ? -23.593 -8.100 -15.599 1.00 13.42 76 PHE A C 1
ATOM 558 O O . PHE A 1 76 ? -23.952 -6.986 -15.217 1.00 12.96 76 PHE A O 1
ATOM 566 N N . MET A 1 77 ? -22.339 -8.529 -15.506 1.00 12.84 77 MET A N 1
ATOM 567 C CA . MET A 1 77 ? -21.301 -7.696 -14.917 1.00 16.67 77 MET A CA 1
ATOM 568 C C . MET A 1 77 ? -21.196 -6.324 -15.587 1.00 14.65 77 MET A C 1
ATOM 569 O O . MET A 1 77 ? -21.206 -5.298 -14.908 1.00 16.26 77 MET A O 1
ATOM 574 N N . ASP A 1 78 ? -21.111 -6.296 -16.913 1.00 16.59 78 ASP A N 1
ATOM 575 C CA . ASP A 1 78 ? -20.999 -5.018 -17.617 1.00 16.44 78 ASP A CA 1
ATOM 576 C C . ASP A 1 78 ? -22.284 -4.195 -17.512 1.00 17.84 78 ASP A C 1
ATOM 577 O O . ASP A 1 78 ? -22.236 -2.964 -17.474 1.00 17.00 78 ASP A O 1
ATOM 582 N N . ASP A 1 79 ? -23.433 -4.862 -17.472 1.00 16.46 79 ASP A N 1
ATOM 583 C CA . ASP A 1 79 ? -24.696 -4.134 -17.363 1.00 15.38 79 ASP A CA 1
ATOM 584 C C . ASP A 1 79 ? -24.763 -3.397 -16.024 1.00 16.95 79 ASP A C 1
ATOM 585 O O . ASP A 1 79 ? -25.225 -2.252 -15.962 1.00 15.36 79 ASP A O 1
ATOM 590 N N . LEU A 1 80 ? -24.301 -4.052 -14.959 1.00 15.23 80 LEU A N 1
ATOM 591 C CA . LEU A 1 80 ? -24.296 -3.446 -13.627 1.00 19.15 80 LEU A CA 1
ATOM 592 C C . LEU A 1 80 ? -23.382 -2.229 -13.571 1.00 19.79 80 LEU A C 1
ATOM 593 O O . LEU A 1 80 ? -23.780 -1.169 -13.088 1.00 22.15 80 LEU A O 1
ATOM 598 N N . MET A 1 81 ? -22.156 -2.392 -14.059 1.00 18.08 81 MET A N 1
ATOM 599 C CA . MET A 1 81 ? -21.174 -1.315 -14.048 1.00 20.77 81 MET A CA 1
ATOM 600 C C . MET A 1 81 ? -21.570 -0.095 -14.869 1.00 22.23 81 MET A C 1
ATOM 601 O O . MET A 1 81 ? -21.252 1.030 -14.497 1.00 24.03 81 MET A O 1
ATOM 606 N N . GLU A 1 82 ? -22.260 -0.314 -15.982 1.00 21.23 82 GLU A N 1
ATOM 607 C CA . GLU A 1 82 ? -22.660 0.789 -16.845 1.00 24.64 82 GLU A CA 1
ATOM 608 C C . GLU A 1 82 ? -23.964 1.465 -16.422 1.00 23.35 82 GLU A C 1
ATOM 609 O O . GLU A 1 82 ? -24.230 2.604 -16.795 1.00 22.12 82 GLU A O 1
ATOM 615 N N . ALA A 1 83 ? -24.767 0.769 -15.629 1.00 22.11 83 ALA A N 1
ATOM 616 C CA . ALA A 1 83 ? -26.039 1.315 -15.177 1.00 22.49 83 ALA A CA 1
ATOM 617 C C . ALA A 1 83 ? -25.856 2.452 -14.171 1.00 24.29 83 ALA A C 1
ATOM 618 O O . ALA A 1 83 ? -24.810 2.575 -13.529 1.00 21.84 83 ALA A O 1
ATOM 620 N N . ASP A 1 84 ? -26.874 3.294 -14.043 1.00 22.19 84 ASP A N 1
ATOM 621 C CA . ASP A 1 84 ? -26.803 4.395 -13.098 1.00 24.74 84 ASP A CA 1
ATOM 622 C C . ASP A 1 84 ? -27.186 3.829 -11.739 1.00 22.74 84 ASP A C 1
ATOM 623 O O . ASP A 1 84 ? -28.312 3.985 -11.271 1.00 23.90 84 ASP A O 1
ATOM 628 N N . ILE A 1 85 ? -26.230 3.144 -11.125 1.00 18.82 85 ILE A N 1
ATOM 629 C CA . ILE A 1 85 ? -26.425 2.528 -9.826 1.00 16.79 85 ILE A CA 1
ATOM 630 C C . ILE A 1 85 ? -25.467 3.168 -8.827 1.00 16.86 85 ILE A C 1
ATOM 631 O O . ILE A 1 85 ? -24.255 3.189 -9.046 1.00 17.52 85 ILE A O 1
ATOM 636 N N . LYS A 1 86 ? -26.021 3.709 -7.748 1.00 14.77 86 LYS A N 1
ATOM 637 C CA . LYS A 1 86 ? -25.213 4.327 -6.707 1.00 16.26 86 LYS A CA 1
ATOM 638 C C . LYS A 1 86 ? -24.435 3.226 -6.001 1.00 15.36 86 LYS A C 1
ATOM 639 O O . LYS A 1 86 ? -25.001 2.206 -5.606 1.00 14.07 86 LYS A O 1
ATOM 645 N N . MET A 1 87 ? -23.135 3.436 -5.853 1.00 13.59 87 MET A N 1
ATOM 646 C CA . MET A 1 87 ? -22.290 2.458 -5.198 1.00 13.43 87 MET A CA 1
ATOM 647 C C . MET A 1 87 ? -21.250 3.122 -4.316 1.00 16.07 87 MET A C 1
ATOM 648 O O . MET A 1 87 ? -20.949 4.313 -4.461 1.00 16.43 87 MET A O 1
ATOM 653 N N . THR A 1 88 ? -20.697 2.334 -3.404 1.00 15.55 88 THR A N 1
ATOM 654 C CA . THR A 1 88 ? -19.653 2.817 -2.515 1.00 15.57 88 THR A CA 1
ATOM 655 C C . THR A 1 88 ? -18.578 1.748 -2.413 1.00 13.23 88 THR A C 1
ATOM 656 O O . THR A 1 88 ? -18.883 0.556 -2.316 1.00 14.00 88 THR A O 1
ATOM 660 N N . ILE A 1 89 ? -17.325 2.184 -2.474 1.00 14.12 89 ILE A N 1
ATOM 661 C CA . ILE A 1 89 ? -16.189 1.288 -2.316 1.00 12.50 89 ILE A CA 1
ATOM 662 C C . ILE A 1 89 ? -15.501 1.825 -1.066 1.00 10.93 89 ILE A C 1
ATOM 663 O O . ILE A 1 89 ? -14.961 2.929 -1.082 1.00 13.56 89 ILE A O 1
ATOM 668 N N . ARG A 1 90 ? -15.559 1.075 0.026 1.00 9.16 90 ARG A N 1
ATOM 669 C CA . ARG A 1 90 ? -14.906 1.513 1.253 1.00 11.25 90 ARG A CA 1
ATOM 670 C C . ARG A 1 90 ? -13.574 0.800 1.410 1.00 11.00 90 ARG A C 1
ATOM 671 O O . ARG A 1 90 ? -13.516 -0.433 1.418 1.00 12.10 90 ARG A O 1
ATOM 679 N N . LEU A 1 91 ? -12.503 1.583 1.514 1.00 12.07 91 LEU A N 1
ATOM 680 C CA . LEU A 1 91 ? -11.163 1.037 1.677 1.00 13.53 91 LEU A CA 1
ATOM 681 C C . LEU A 1 91 ? -10.706 1.265 3.107 1.00 12.83 91 LEU A C 1
ATOM 682 O O . LEU A 1 91 ? -10.955 2.326 3.674 1.00 14.09 91 LEU A O 1
ATOM 687 N N . GLN A 1 92 ? -10.044 0.266 3.682 1.00 12.95 92 GLN A N 1
ATOM 688 C CA . GLN A 1 92 ? -9.492 0.371 5.030 1.00 15.01 92 GLN A CA 1
ATOM 689 C C . GLN A 1 92 ? -8.042 -0.079 4.917 1.00 14.69 92 GLN A C 1
ATOM 690 O O . GLN A 1 92 ? -7.764 -1.246 4.618 1.00 12.55 92 GLN A O 1
ATOM 696 N N . ILE A 1 93 ? -7.123 0.856 5.142 1.00 13.44 93 ILE A N 1
ATOM 697 C CA . ILE A 1 93 ? -5.694 0.589 5.018 1.00 14.04 93 ILE A CA 1
ATOM 698 C C . ILE A 1 93 ? -5.172 -0.459 5.989 1.00 14.06 93 ILE A C 1
ATOM 699 O O . ILE A 1 93 ? -5.333 -0.331 7.202 1.00 14.68 93 ILE A O 1
ATOM 704 N N . VAL A 1 94 ? -4.536 -1.489 5.436 1.00 14.04 94 VAL A N 1
ATOM 705 C CA . VAL A 1 94 ? -3.972 -2.583 6.219 1.00 16.35 94 VAL A CA 1
ATOM 706 C C . VAL A 1 94 ? -2.463 -2.426 6.454 1.00 16.67 94 VAL A C 1
ATOM 707 O O . VAL A 1 94 ? -1.997 -2.496 7.596 1.00 16.25 94 VAL A O 1
ATOM 711 N N . TYR A 1 95 ? -1.707 -2.231 5.376 1.00 15.64 95 TYR A N 1
ATOM 712 C CA . TYR A 1 95 ? -0.258 -2.075 5.462 1.00 18.77 95 TYR A CA 1
ATOM 713 C C . TYR A 1 95 ? 0.078 -0.798 6.232 1.00 19.16 95 TYR A C 1
ATOM 714 O O . TYR A 1 95 ? -0.429 0.278 5.916 1.00 17.79 95 TYR A O 1
ATOM 723 N N . GLY A 1 96 ? 0.952 -0.916 7.229 1.00 21.08 96 GLY A N 1
ATOM 724 C CA . GLY A 1 96 ? 1.296 0.241 8.042 1.00 22.80 96 GLY A CA 1
ATOM 725 C C . GLY A 1 96 ? 2.470 1.111 7.628 1.00 25.37 96 GLY A C 1
ATOM 726 O O . GLY A 1 96 ? 2.752 2.110 8.293 1.00 24.56 96 GLY A O 1
ATOM 727 N N . LYS A 1 97 ? 3.150 0.765 6.541 1.00 24.86 97 LYS A N 1
ATOM 728 C CA . LYS A 1 97 ? 4.303 1.551 6.110 1.00 29.60 97 LYS A CA 1
ATOM 729 C C . LYS A 1 97 ? 4.201 2.144 4.710 1.00 28.20 97 LYS A C 1
ATOM 730 O O . LYS A 1 97 ? 5.184 2.185 3.969 1.00 31.02 97 LYS A O 1
ATOM 736 N N . LEU A 1 98 ? 3.010 2.613 4.353 1.00 26.45 98 LEU A N 1
ATOM 737 C CA . LEU A 1 98 ? 2.790 3.222 3.044 1.00 25.62 98 LEU A CA 1
ATOM 738 C C . LEU A 1 98 ? 3.294 4.661 3.052 1.00 28.17 98 LEU A C 1
ATOM 739 O O . LEU A 1 98 ? 3.220 5.346 4.070 1.00 29.04 98 LEU A O 1
ATOM 744 N N . ASN A 1 99 ? 3.819 5.118 1.922 1.00 30.25 99 ASN A N 1
ATOM 745 C CA . ASN A 1 99 ? 4.279 6.496 1.828 1.00 33.45 99 ASN A CA 1
ATOM 746 C C . ASN A 1 99 ? 3.487 7.141 0.696 1.00 32.79 99 ASN A C 1
ATOM 747 O O . ASN A 1 99 ? 3.269 6.529 -0.352 1.00 31.54 99 ASN A O 1
ATOM 752 N N . ILE A 1 100 ? 3.037 8.368 0.936 1.00 31.85 100 ILE A N 1
ATOM 753 C CA . ILE A 1 100 ? 2.224 9.118 -0.014 1.00 34.35 100 ILE A CA 1
ATOM 754 C C . ILE A 1 100 ? 2.695 9.082 -1.464 1.00 31.43 100 ILE A C 1
ATOM 755 O O . ILE A 1 100 ? 1.881 8.944 -2.374 1.00 30.09 100 ILE A O 1
ATOM 760 N N . ARG A 1 101 ? 4.001 9.206 -1.681 1.00 31.77 101 ARG A N 1
ATOM 761 C CA . ARG A 1 101 ? 4.552 9.193 -3.033 1.00 29.67 101 ARG A CA 1
ATOM 762 C C . ARG A 1 101 ? 4.323 7.851 -3.716 1.00 29.20 101 ARG A C 1
ATOM 763 O O . ARG A 1 101 ? 3.884 7.795 -4.864 1.00 27.29 101 ARG A O 1
ATOM 771 N N . SER A 1 102 ? 4.625 6.772 -3.004 1.00 29.35 102 SER A N 1
ATOM 772 C CA . SER A 1 102 ? 4.450 5.430 -3.540 1.00 28.61 102 SER A CA 1
ATOM 773 C C . SER A 1 102 ? 2.985 5.189 -3.885 1.00 25.99 102 SER A C 1
ATOM 774 O O . SER A 1 102 ? 2.668 4.674 -4.956 1.00 26.35 102 SER A O 1
ATOM 777 N N . VAL A 1 103 ? 2.095 5.572 -2.975 1.00 22.61 103 VAL A N 1
ATOM 778 C CA . VAL A 1 103 ? 0.668 5.392 -3.182 1.00 20.78 103 VAL A CA 1
ATOM 779 C C . VAL A 1 103 ? 0.165 6.144 -4.412 1.00 21.41 103 VAL A C 1
ATOM 780 O O . VAL A 1 103 ? -0.561 5.579 -5.229 1.00 20.18 103 VAL A O 1
ATOM 784 N N . ARG A 1 104 ? 0.552 7.409 -4.548 1.00 21.99 104 ARG A N 1
ATOM 785 C CA . ARG A 1 104 ? 0.129 8.207 -5.696 1.00 24.98 104 ARG A CA 1
ATOM 786 C C . ARG A 1 104 ? 0.536 7.551 -7.006 1.00 25.96 104 ARG A C 1
ATOM 787 O O . ARG A 1 104 ? -0.256 7.480 -7.946 1.00 23.50 104 ARG A O 1
ATOM 795 N N . ASN A 1 105 ? 1.773 7.072 -7.067 1.00 24.57 105 ASN A N 1
ATOM 796 C CA . ASN A 1 105 ? 2.258 6.410 -8.271 1.00 25.33 105 ASN A CA 1
ATOM 797 C C . ASN A 1 105 ? 1.456 5.138 -8.540 1.00 22.48 105 ASN A C 1
ATOM 798 O O . ASN A 1 105 ? 1.168 4.809 -9.691 1.00 22.97 105 ASN A O 1
ATOM 803 N N . ALA A 1 106 ? 1.082 4.437 -7.474 1.00 20.10 106 ALA A N 1
ATOM 804 C CA . ALA A 1 106 ? 0.321 3.198 -7.604 1.00 19.51 106 ALA A CA 1
ATOM 805 C C . ALA A 1 106 ? -1.089 3.388 -8.152 1.00 20.73 106 ALA A C 1
ATOM 806 O O . ALA A 1 106 ? -1.500 2.649 -9.052 1.00 19.56 106 ALA A O 1
ATOM 808 N N . PHE A 1 107 ? -1.844 4.355 -7.628 1.00 19.05 107 PHE A N 1
ATOM 809 C CA . PHE A 1 107 ? -3.195 4.538 -8.149 1.00 18.83 107 PHE A CA 1
ATOM 810 C C . PHE A 1 107 ? -3.195 5.270 -9.490 1.00 19.56 107 PHE A C 1
ATOM 811 O O . PHE A 1 107 ? -4.150 5.173 -10.252 1.00 19.03 107 PHE A O 1
ATOM 819 N N . GLN A 1 108 ? -2.120 5.989 -9.793 1.00 19.52 108 GLN A N 1
ATOM 820 C CA . GLN A 1 108 ? -2.052 6.668 -11.080 1.00 22.12 108 GLN A CA 1
ATOM 821 C C . GLN A 1 108 ? -1.873 5.596 -12.149 1.00 21.78 108 GLN A C 1
ATOM 822 O O . GLN A 1 108 ? -2.400 5.712 -13.257 1.00 22.13 108 GLN A O 1
ATOM 828 N N . GLU A 1 109 ? -1.149 4.538 -11.801 1.00 19.11 109 GLU A N 1
ATOM 829 C CA . GLU A 1 109 ? -0.924 3.434 -12.724 1.00 23.56 109 GLU A CA 1
ATOM 830 C C . GLU A 1 109 ? -2.186 2.582 -12.898 1.00 22.74 109 GLU A C 1
ATOM 831 O O . GLU A 1 109 ? -2.622 2.335 -14.024 1.00 21.61 109 GLU A O 1
ATOM 837 N N . SER A 1 110 ? -2.772 2.137 -11.787 1.00 20.83 110 SER A N 1
ATOM 838 C CA . SER A 1 110 ? -3.971 1.298 -11.849 1.00 22.09 110 SER A CA 1
ATOM 839 C C . SER A 1 110 ? -5.149 2.028 -12.494 1.00 21.23 110 SER A C 1
ATOM 840 O O . SER A 1 110 ? -5.773 1.519 -13.425 1.00 19.35 110 SER A O 1
ATOM 843 N N . VAL A 1 111 ? -5.454 3.222 -12.001 1.00 21.20 111 VAL A N 1
ATOM 844 C CA . VAL A 1 111 ? -6.554 3.996 -12.561 1.00 22.87 111 VAL A CA 1
ATOM 845 C C . VAL A 1 111 ? -6.193 4.406 -13.988 1.00 25.11 111 VAL A C 1
ATOM 846 O O . VAL A 1 111 ? -7.034 4.370 -14.886 1.00 23.55 111 VAL A O 1
ATOM 850 N N . GLY A 1 112 ? -4.932 4.780 -14.191 1.00 24.92 112 GLY A N 1
ATOM 851 C CA . GLY A 1 112 ? -4.476 5.173 -15.514 1.00 26.14 112 GLY A CA 1
ATOM 852 C C . GLY A 1 112 ? -4.647 4.060 -16.534 1.00 25.43 112 GLY A C 1
ATOM 853 O O . GLY A 1 112 ? -5.128 4.297 -17.644 1.00 29.75 112 GLY A O 1
ATOM 854 N N . ASN A 1 113 ? -4.249 2.848 -16.159 1.00 21.37 113 ASN A N 1
ATOM 855 C CA . ASN A 1 113 ? -4.366 1.677 -17.027 1.00 24.25 113 ASN A CA 1
ATOM 856 C C . ASN A 1 113 ? -5.811 1.515 -17.491 1.00 25.61 113 ASN A C 1
ATOM 857 O O . ASN A 1 113 ? -6.075 1.216 -18.659 1.00 22.16 113 ASN A O 1
ATOM 862 N N . ARG A 1 114 ? -6.749 1.733 -16.576 1.00 23.07 114 ARG A N 1
ATOM 863 C CA . ARG A 1 114 ? -8.161 1.592 -16.903 1.00 23.41 114 ARG A CA 1
ATOM 864 C C . ARG A 1 114 ? -8.709 2.736 -17.747 1.00 23.71 114 ARG A C 1
ATOM 865 O O . ARG A 1 114 ? -9.529 2.510 -18.640 1.00 24.94 114 ARG A O 1
ATOM 873 N N . LEU A 1 115 ? -8.255 3.958 -17.480 1.00 22.90 115 LEU A N 1
ATOM 874 C CA . LEU A 1 115 ? -8.708 5.111 -18.244 1.00 25.73 115 LEU A CA 1
ATOM 875 C C . LEU A 1 115 ? -8.353 4.991 -19.726 1.00 28.84 115 LEU A C 1
ATOM 876 O O . LEU A 1 115 ? -9.158 5.340 -20.589 1.00 28.24 115 LEU A O 1
ATOM 881 N N . LYS A 1 116 ? -7.154 4.500 -20.025 1.00 30.58 116 LYS A N 1
ATOM 882 C CA . LYS A 1 116 ? -6.745 4.350 -21.419 1.00 32.89 116 LYS A CA 1
ATOM 883 C C . LYS A 1 116 ? -7.439 3.144 -22.037 1.00 31.55 116 LYS A C 1
ATOM 884 O O . LYS A 1 116 ? -7.589 3.053 -23.256 1.00 30.99 116 LYS A O 1
ATOM 890 N N . LYS A 1 117 ? -7.857 2.218 -21.184 1.00 28.25 117 LYS A N 1
ATOM 891 C CA . LYS A 1 117 ? -8.532 1.011 -21.632 1.00 30.97 117 LYS A CA 1
ATOM 892 C C . LYS A 1 117 ? -9.948 1.330 -22.096 1.00 31.11 117 LYS A C 1
ATOM 893 O O . LYS A 1 117 ? -10.447 0.728 -23.044 1.00 34.61 117 LYS A O 1
ATOM 899 N N . PHE A 1 118 ? -10.586 2.289 -21.430 1.00 30.34 118 PHE A N 1
ATOM 900 C CA . PHE A 1 118 ? -11.959 2.663 -21.749 1.00 32.00 118 PHE A CA 1
ATOM 901 C C . PHE A 1 118 ? -12.164 4.028 -22.402 1.00 32.24 118 PHE A C 1
ATOM 902 O O . PHE A 1 118 ? -13.197 4.264 -23.024 1.00 30.81 118 PHE A O 1
ATOM 910 N N . GLY A 1 119 ? -11.201 4.930 -22.266 1.00 32.86 119 GLY A N 1
ATOM 911 C CA . GLY A 1 119 ? -11.391 6.251 -22.837 1.00 38.07 119 GLY A CA 1
ATOM 912 C C . GLY A 1 119 ? -10.384 6.735 -23.858 1.00 43.37 119 GLY A C 1
ATOM 913 O O . GLY A 1 119 ? -9.464 6.011 -24.244 1.00 44.79 119 GLY A O 1
ATOM 914 N N . GLY A 1 120 ? -10.574 7.980 -24.290 1.00 47.66 120 GLY A N 1
ATOM 915 C CA . GLY A 1 120 ? -9.693 8.592 -25.269 1.00 52.74 120 GLY A CA 1
ATOM 916 C C . GLY A 1 120 ? -8.231 8.453 -24.899 1.00 55.78 120 GLY A C 1
ATOM 917 O O . GLY A 1 120 ? -7.883 8.412 -23.721 1.00 58.47 120 GLY A O 1
ATOM 918 N N . SER A 1 121 ? -7.371 8.384 -25.907 1.00 57.78 121 SER A N 1
ATOM 919 C CA . SER A 1 121 ? -5.938 8.236 -25.682 1.00 59.16 121 SER A CA 1
ATOM 920 C C . SER A 1 121 ? -5.299 9.516 -25.139 1.00 59.06 121 SER A C 1
ATOM 921 O O . SER A 1 121 ? -4.199 9.893 -25.540 1.00 59.19 121 SER A O 1
ATOM 924 N N . ASP A 1 122 ? -5.999 10.173 -24.217 1.00 57.38 122 ASP A N 1
ATOM 925 C CA . ASP A 1 122 ? -5.524 11.417 -23.609 1.00 56.98 122 ASP A CA 1
ATOM 926 C C . ASP A 1 122 ? -6.415 11.827 -22.440 1.00 54.14 122 ASP A C 1
ATOM 927 O O . ASP A 1 122 ? -7.195 12.780 -22.535 1.00 54.21 122 ASP A O 1
ATOM 932 N N . ASN A 1 123 ? -6.287 11.101 -21.335 1.00 50.87 123 ASN A N 1
ATOM 933 C CA . ASN A 1 123 ? -7.076 11.371 -20.138 1.00 47.83 123 ASN A CA 1
ATOM 934 C C . ASN A 1 123 ? -6.170 11.884 -19.029 1.00 46.36 123 ASN A C 1
ATOM 935 O O . ASN A 1 123 ? -6.524 11.804 -17.842 1.00 43.29 123 ASN A O 1
ATOM 940 N N . ASP A 1 124 ? -5.006 12.403 -19.408 1.00 44.29 124 ASP A N 1
ATOM 941 C CA . ASP A 1 124 ? -4.063 12.924 -18.432 1.00 44.64 124 ASP A CA 1
ATOM 942 C C . ASP A 1 124 ? -4.732 13.928 -17.500 1.00 42.44 124 ASP A C 1
ATOM 943 O O . ASP A 1 124 ? -4.544 13.859 -16.289 1.00 40.67 124 ASP A O 1
ATOM 948 N N . GLU A 1 125 ? -5.506 14.857 -18.059 1.00 39.01 125 GLU A N 1
ATOM 949 C CA . GLU A 1 125 ? -6.169 15.865 -17.237 1.00 38.29 125 GLU A CA 1
ATOM 950 C C . GLU A 1 125 ? -7.216 15.245 -16.329 1.00 34.03 125 GLU A C 1
ATOM 951 O O . GLU A 1 125 ? -7.395 15.667 -15.188 1.00 31.81 125 GLU A O 1
ATOM 957 N N . LEU A 1 126 ? -7.915 14.241 -16.841 1.00 31.02 126 LEU A N 1
ATOM 958 C CA . LEU A 1 126 ? -8.929 13.560 -16.053 1.00 29.04 126 LEU A CA 1
ATOM 959 C C . LEU A 1 126 ? -8.242 12.883 -14.872 1.00 27.47 126 LEU A C 1
ATOM 960 O O . LEU A 1 126 ? -8.668 13.033 -13.725 1.00 24.95 126 LEU A O 1
ATOM 965 N N . LEU A 1 127 ? -7.169 12.150 -15.157 1.00 26.39 127 LEU A N 1
ATOM 966 C CA . LEU A 1 127 ? -6.417 11.462 -14.112 1.00 25.90 127 LEU A CA 1
ATOM 967 C C . LEU A 1 127 ? -5.854 12.464 -13.114 1.00 26.41 127 LEU A C 1
ATOM 968 O O . LEU A 1 127 ? -5.738 12.163 -11.932 1.00 24.14 127 LEU A O 1
ATOM 973 N N . GLN A 1 128 ? -5.506 13.657 -13.586 1.00 26.66 128 GLN A N 1
ATOM 974 C CA . GLN A 1 128 ? -4.960 14.672 -12.694 1.00 29.69 128 GLN A CA 1
ATOM 975 C C . GLN A 1 128 ? -6.037 15.238 -11.773 1.00 27.04 128 GLN A C 1
ATOM 976 O O . GLN A 1 128 ? -5.754 15.599 -10.632 1.00 27.98 128 GLN A O 1
ATOM 982 N N . SER A 1 129 ? -7.271 15.317 -12.263 1.00 26.23 129 SER A N 1
ATOM 983 C CA . SER A 1 129 ? -8.362 15.834 -11.442 1.00 25.92 129 SER A CA 1
ATOM 984 C C . SER A 1 129 ? -8.623 14.870 -10.287 1.00 25.76 129 SER A C 1
ATOM 985 O O . SER A 1 129 ? -9.067 15.276 -9.207 1.00 26.25 129 SER A O 1
ATOM 988 N N . PHE A 1 130 ? -8.348 13.590 -10.520 1.00 24.31 130 PHE A N 1
ATOM 989 C CA . PHE A 1 130 ? -8.534 12.574 -9.487 1.00 24.40 130 PHE A CA 1
ATOM 990 C C . PHE A 1 130 ? -7.396 12.706 -8.479 1.00 22.08 130 PHE A C 1
ATOM 991 O O . PHE A 1 130 ? -7.620 12.771 -7.271 1.00 20.80 130 PHE A O 1
ATOM 999 N N . THR A 1 131 ? -6.172 12.752 -8.991 1.00 24.35 131 THR A N 1
ATOM 1000 C CA . THR A 1 131 ? -4.985 12.890 -8.154 1.00 23.64 131 THR A CA 1
ATOM 1001 C C . THR A 1 131 ? -5.092 14.099 -7.223 1.00 25.64 131 THR A C 1
ATOM 1002 O O . THR A 1 131 ? -4.767 14.013 -6.035 1.00 23.21 131 THR A O 1
ATOM 1006 N N . SER A 1 132 ? -5.546 15.224 -7.771 1.00 25.69 132 SER A N 1
ATOM 1007 C CA . SER A 1 132 ? -5.680 16.458 -7.005 1.00 27.67 132 SER A CA 1
ATOM 1008 C C . SER A 1 132 ? -6.580 16.331 -5.781 1.00 26.53 132 SER A C 1
ATOM 1009 O O . SER A 1 132 ? -6.481 17.129 -4.850 1.00 25.31 132 SER A O 1
ATOM 1012 N N . LEU A 1 133 ? -7.461 15.339 -5.780 1.00 25.63 133 LEU A N 1
ATOM 1013 C CA . LEU A 1 133 ? -8.354 15.141 -4.646 1.00 24.84 133 LEU A CA 1
ATOM 1014 C C . LEU A 1 133 ? -7.560 14.806 -3.384 1.00 24.50 133 LEU A C 1
ATOM 1015 O O . LEU A 1 133 ? -8.017 15.056 -2.266 1.00 25.65 133 LEU A O 1
ATOM 1020 N N . PHE A 1 134 ? -6.366 14.251 -3.562 1.00 22.06 134 PHE A N 1
ATOM 1021 C CA . PHE A 1 134 ? -5.538 13.870 -2.420 1.00 25.03 134 PHE A CA 1
ATOM 1022 C C . PHE A 1 134 ? -4.297 14.742 -2.261 1.00 27.24 134 PHE A C 1
ATOM 1023 O O . PHE A 1 134 ? -3.335 14.349 -1.599 1.00 27.22 134 PHE A O 1
ATOM 1031 N N . LYS A 1 135 ? -4.328 15.930 -2.856 1.00 29.68 135 LYS A N 1
ATOM 1032 C CA . LYS A 1 135 ? -3.197 16.852 -2.796 1.00 32.90 135 LYS A CA 1
ATOM 1033 C C . LYS A 1 135 ? -2.822 17.308 -1.383 1.00 30.89 135 LYS A C 1
ATOM 1034 O O . LYS A 1 135 ? -1.669 17.652 -1.131 1.00 31.98 135 LYS A O 1
ATOM 1040 N N . ASP A 1 136 ? -3.786 17.303 -0.467 1.00 31.92 136 ASP A N 1
ATOM 1041 C CA . ASP A 1 136 ? -3.534 17.747 0.904 1.00 32.52 136 ASP A CA 1
ATOM 1042 C C . ASP A 1 136 ? -3.211 16.639 1.902 1.00 31.89 136 ASP A C 1
ATOM 1043 O O . ASP A 1 136 ? -3.100 16.892 3.101 1.00 30.54 136 ASP A O 1
ATOM 1048 N N . GLU A 1 137 ? -3.060 15.414 1.414 1.00 30.66 137 GLU A N 1
ATOM 1049 C CA . GLU A 1 137 ? -2.749 14.293 2.289 1.00 29.37 137 GLU A CA 1
ATOM 1050 C C . GLU A 1 137 ? -1.247 14.093 2.387 1.00 27.39 137 GLU A C 1
ATOM 1051 O O . GLU A 1 137 ? -0.560 14.025 1.368 1.00 26.22 137 GLU A O 1
ATOM 1057 N N . TYR A 1 138 ? -0.738 14.004 3.613 1.00 26.09 138 TYR A N 1
ATOM 1058 C CA . TYR A 1 138 ? 0.692 13.799 3.818 1.00 27.98 138 TYR A CA 1
ATOM 1059 C C . TYR A 1 138 ? 1.018 12.408 4.340 1.00 30.36 138 TYR A C 1
ATOM 1060 O O . TYR A 1 138 ? 2.149 11.937 4.206 1.00 31.09 138 TYR A O 1
ATOM 1069 N N . LYS A 1 139 ? 0.025 11.751 4.926 1.00 28.95 139 LYS A N 1
ATOM 1070 C CA . LYS A 1 139 ? 0.213 10.411 5.460 1.00 29.11 139 LYS A CA 1
ATOM 1071 C C . LYS A 1 139 ? -0.988 9.544 5.099 1.00 26.51 139 LYS A C 1
ATOM 1072 O O . LYS A 1 139 ? -2.053 10.050 4.749 1.00 28.17 139 LYS A O 1
ATOM 1078 N N . ILE A 1 140 ? -0.805 8.232 5.189 1.00 23.01 140 ILE A N 1
ATOM 1079 C CA . ILE A 1 140 ? -1.866 7.277 4.884 1.00 24.79 140 ILE A CA 1
ATOM 1080 C C . ILE A 1 140 ? -1.586 6.065 5.779 1.00 23.23 140 ILE A C 1
ATOM 1081 O O . ILE A 1 140 ? -1.165 5.001 5.321 1.00 22.27 140 ILE A O 1
ATOM 1086 N N . PRO A 1 141 ? -1.823 6.229 7.089 1.00 20.62 141 PRO A N 1
ATOM 1087 C CA . PRO A 1 141 ? -1.593 5.178 8.076 1.00 19.47 141 PRO A CA 1
ATOM 1088 C C . PRO A 1 141 ? -2.591 4.030 8.091 1.00 17.98 141 PRO A C 1
ATOM 1089 O O . PRO A 1 141 ? -3.713 4.143 7.587 1.00 14.57 141 PRO A O 1
ATOM 1093 N N . ARG A 1 142 ? -2.156 2.925 8.685 1.00 17.56 142 ARG A N 1
ATOM 1094 C CA . ARG A 1 142 ? -2.991 1.744 8.844 1.00 19.27 142 ARG A CA 1
ATOM 1095 C C . ARG A 1 142 ? -4.258 2.174 9.579 1.00 19.39 142 ARG A C 1
ATOM 1096 O O . ARG A 1 142 ? -4.212 3.043 10.456 1.00 18.14 142 ARG A O 1
ATOM 1104 N N . ASN A 1 143 ? -5.380 1.571 9.199 1.00 18.78 143 ASN A N 1
ATOM 1105 C CA . ASN A 1 143 ? -6.695 1.841 9.779 1.00 19.80 143 ASN A CA 1
ATOM 1106 C C . ASN A 1 143 ? -7.392 3.082 9.222 1.00 20.42 143 ASN A C 1
ATOM 1107 O O . ASN A 1 143 ? -8.477 3.446 9.684 1.00 23.49 143 ASN A O 1
ATOM 1112 N N . SER A 1 144 ? -6.774 3.736 8.241 1.00 18.78 144 SER A N 1
ATOM 1113 C CA . SER A 1 144 ? -7.396 4.906 7.616 1.00 19.73 144 SER A CA 1
ATOM 1114 C C . SER A 1 144 ? -8.530 4.361 6.752 1.00 21.05 144 SER A C 1
ATOM 1115 O O . SER A 1 144 ? -8.406 3.273 6.189 1.00 17.89 144 SER A O 1
ATOM 1118 N N . THR A 1 145 ? -9.629 5.102 6.656 1.00 18.61 145 THR A N 1
ATOM 1119 C CA . THR A 1 145 ? -10.768 4.670 5.849 1.00 19.44 145 THR A CA 1
ATOM 1120 C C . THR A 1 145 ? -11.042 5.672 4.733 1.00 21.44 145 THR A C 1
ATOM 1121 O O . THR A 1 145 ? -11.146 6.875 4.978 1.00 21.39 145 THR A O 1
ATOM 1125 N N . ILE A 1 146 ? -11.145 5.174 3.506 1.00 18.96 146 ILE A N 1
ATOM 1126 C CA . ILE A 1 146 ? -11.429 6.025 2.357 1.00 18.22 146 ILE A CA 1
ATOM 1127 C C . ILE A 1 146 ? -12.688 5.501 1.695 1.00 20.49 146 ILE A C 1
ATOM 1128 O O . ILE A 1 146 ? -12.811 4.301 1.446 1.00 18.81 146 ILE A O 1
ATOM 1133 N N . ASP A 1 147 ? -13.623 6.402 1.417 1.00 18.86 147 ASP A N 1
ATOM 1134 C CA . ASP A 1 147 ? -14.870 6.023 0.770 1.00 20.94 147 ASP A CA 1
ATOM 1135 C C . ASP A 1 147 ? -14.973 6.617 -0.627 1.00 19.25 147 ASP A C 1
ATOM 1136 O O . ASP A 1 147 ? -15.013 7.840 -0.789 1.00 19.83 147 ASP A O 1
ATOM 1141 N N . LEU A 1 148 ? -15.001 5.747 -1.632 1.00 14.49 148 LEU A N 1
ATOM 1142 C CA . LEU A 1 148 ? -15.140 6.178 -3.016 1.00 16.30 148 LEU A CA 1
ATOM 1143 C C . LEU A 1 148 ? -16.596 5.915 -3.361 1.00 17.96 148 LEU A C 1
ATOM 1144 O O . LEU A 1 148 ? -17.064 4.778 -3.278 1.00 16.57 148 LEU A O 1
ATOM 1149 N N . THR A 1 149 ? -17.331 6.952 -3.736 1.00 18.24 149 THR A N 1
ATOM 1150 C CA . THR A 1 149 ? -18.730 6.734 -4.063 1.00 19.58 149 THR A CA 1
ATOM 1151 C C . THR A 1 149 ? -19.139 7.197 -5.451 1.00 17.39 149 THR A C 1
ATOM 1152 O O . THR A 1 149 ? -18.655 8.207 -5.962 1.00 19.10 149 THR A O 1
ATOM 1156 N N . LYS A 1 150 ? -20.027 6.418 -6.056 1.00 18.40 150 LYS A N 1
ATOM 1157 C CA . LYS A 1 150 ? -20.577 6.722 -7.363 1.00 19.27 150 LYS A CA 1
ATOM 1158 C C . LYS A 1 150 ? -21.934 7.343 -7.045 1.00 18.73 150 LYS A C 1
ATOM 1159 O O . LYS A 1 150 ? -22.883 6.644 -6.686 1.00 18.74 150 LYS A O 1
ATOM 1165 N N . ASP A 1 151 ? -22.004 8.664 -7.141 1.00 20.67 151 ASP A N 1
ATOM 1166 C CA . ASP A 1 151 ? -23.234 9.394 -6.866 1.00 21.67 151 ASP A CA 1
ATOM 1167 C C . ASP A 1 151 ? -24.031 9.500 -8.163 1.00 22.81 151 ASP A C 1
ATOM 1168 O O . ASP A 1 151 ? -23.498 9.242 -9.244 1.00 23.77 151 ASP A O 1
ATOM 1173 N N . PRO A 1 152 ? -25.318 9.876 -8.077 1.00 22.29 152 PRO A N 1
ATOM 1174 C CA . PRO A 1 152 ? -26.143 9.999 -9.285 1.00 24.20 152 PRO A CA 1
ATOM 1175 C C . PRO A 1 152 ? -25.470 10.826 -10.380 1.00 25.15 152 PRO A C 1
ATOM 1176 O O . PRO A 1 152 ? -24.714 11.760 -10.095 1.00 26.59 152 PRO A O 1
ATOM 1180 N N . GLY A 1 153 ? -25.749 10.477 -11.632 1.00 30.51 153 GLY A N 1
ATOM 1181 C CA . GLY A 1 153 ? -25.156 11.193 -12.748 1.00 31.89 153 GLY A CA 1
ATOM 1182 C C . GLY A 1 153 ? -23.678 10.875 -12.877 1.00 33.16 153 GLY A C 1
ATOM 1183 O O . GLY A 1 153 ? -22.882 11.716 -13.292 1.00 34.01 153 GLY A O 1
ATOM 1184 N N . HIS A 1 154 ? -23.312 9.653 -12.508 1.00 34.28 154 HIS A N 1
ATOM 1185 C CA . HIS A 1 154 ? -21.925 9.213 -12.576 1.00 34.74 154 HIS A CA 1
ATOM 1186 C C . HIS A 1 154 ? -20.928 10.257 -12.065 1.00 34.35 154 HIS A C 1
ATOM 1187 O O . HIS A 1 154 ? -19.997 10.658 -12.770 1.00 35.04 154 HIS A O 1
ATOM 1194 N N . VAL A 1 155 ? -21.143 10.697 -10.829 1.00 31.18 155 VAL A N 1
ATOM 1195 C CA . VAL A 1 155 ? -20.262 11.659 -10.188 1.00 27.37 155 VAL A CA 1
ATOM 1196 C C . VAL A 1 155 ? -19.453 10.884 -9.154 1.00 27.70 155 VAL A C 1
ATOM 1197 O O . VAL A 1 155 ? -20.025 10.229 -8.282 1.00 24.35 155 VAL A O 1
ATOM 1201 N N . LEU A 1 156 ? -18.129 10.948 -9.259 1.00 24.06 156 LEU A N 1
ATOM 1202 C CA . LEU A 1 156 ? -17.262 10.243 -8.319 1.00 23.32 156 LEU A CA 1
ATOM 1203 C C . LEU A 1 156 ? -16.905 11.132 -7.137 1.00 23.49 156 LEU A C 1
ATOM 1204 O O . LEU A 1 156 ? -16.274 12.171 -7.309 1.00 25.84 156 LEU A O 1
ATOM 1209 N N . SER A 1 157 ? -17.306 10.723 -5.939 1.00 22.12 157 SER A N 1
ATOM 1210 C CA . SER A 1 157 ? -17.001 11.492 -4.741 1.00 21.24 157 SER A CA 1
ATOM 1211 C C . SER A 1 157 ? -16.084 10.702 -3.821 1.00 20.81 157 SER A C 1
ATOM 1212 O O . SER A 1 157 ? -16.196 9.479 -3.722 1.00 17.87 157 SER A O 1
ATOM 1215 N N . VAL A 1 158 ? -15.184 11.409 -3.150 1.00 15.58 158 VAL A N 1
ATOM 1216 C CA . VAL A 1 158 ? -14.236 10.780 -2.241 1.00 18.18 158 VAL A CA 1
ATOM 1217 C C . VAL A 1 158 ? -14.261 11.402 -0.852 1.00 20.03 158 VAL A C 1
ATOM 1218 O O . VAL A 1 158 ? -14.259 12.625 -0.701 1.00 21.04 158 VAL A O 1
ATOM 1222 N N . ALA A 1 159 ? -14.279 10.542 0.159 1.00 19.65 159 ALA A N 1
ATOM 1223 C CA . ALA A 1 159 ? -14.269 10.978 1.543 1.00 20.41 159 ALA A CA 1
ATOM 1224 C C . ALA A 1 159 ? -13.151 10.225 2.252 1.00 21.48 159 ALA A C 1
ATOM 1225 O O . ALA A 1 159 ? -12.989 9.013 2.070 1.00 20.82 159 ALA A O 1
ATOM 1227 N N . ILE A 1 160 ? -12.368 10.949 3.043 1.00 19.98 160 ILE A N 1
ATOM 1228 C CA . ILE A 1 160 ? -11.260 10.356 3.782 1.00 20.67 160 ILE A CA 1
ATOM 1229 C C . ILE A 1 160 ? -11.511 10.560 5.272 1.00 24.15 160 ILE A C 1
ATOM 1230 O O . ILE A 1 160 ? -11.735 11.684 5.728 1.00 23.83 160 ILE A O 1
ATOM 1235 N N . GLU A 1 161 ? -11.492 9.459 6.019 1.00 25.14 161 GLU A N 1
ATOM 1236 C CA . GLU A 1 161 ? -11.740 9.478 7.456 1.00 27.93 161 GLU A CA 1
ATOM 1237 C C . GLU A 1 161 ? -13.044 10.204 7.780 1.00 29.79 161 GLU A C 1
ATOM 1238 O O . GLU A 1 161 ? -13.144 10.915 8.780 1.00 33.21 161 GLU A O 1
ATOM 1244 N N . GLY A 1 162 ? -14.039 10.021 6.917 1.00 29.82 162 GLY A N 1
ATOM 1245 C CA . GLY A 1 162 ? -15.337 10.636 7.124 1.00 30.64 162 GLY A CA 1
ATOM 1246 C C . GLY A 1 162 ? -15.500 12.048 6.596 1.00 30.74 162 GLY A C 1
ATOM 1247 O O . GLY A 1 162 ? -16.590 12.613 6.671 1.00 32.36 162 GLY A O 1
ATOM 1248 N N . ASN A 1 163 ? -14.430 12.621 6.057 1.00 29.77 163 ASN A N 1
ATOM 1249 C CA . ASN A 1 163 ? -14.479 13.980 5.530 1.00 29.07 163 ASN A CA 1
ATOM 1250 C C . ASN A 1 163 ? -14.460 14.015 4.005 1.00 27.04 163 ASN A C 1
ATOM 1251 O O . ASN A 1 163 ? -13.525 13.520 3.379 1.00 24.93 163 ASN A O 1
ATOM 1256 N N . HIS A 1 164 ? -15.495 14.600 3.409 1.00 28.42 164 HIS A N 1
ATOM 1257 C CA . HIS A 1 164 ? -15.572 14.708 1.955 1.00 27.56 164 HIS A CA 1
ATOM 1258 C C . HIS A 1 164 ? -14.426 15.591 1.465 1.00 28.13 164 HIS A C 1
ATOM 1259 O O . HIS A 1 164 ? -14.208 16.681 1.993 1.00 28.40 164 HIS A O 1
ATOM 1266 N N . VAL A 1 165 ? -13.690 15.120 0.463 1.00 26.89 165 VAL A N 1
ATOM 1267 C CA . VAL A 1 165 ? -12.561 15.879 -0.061 1.00 28.11 165 VAL A CA 1
ATOM 1268 C C . VAL A 1 165 ? -12.765 16.428 -1.465 1.00 29.74 165 VAL A C 1
ATOM 1269 O O . VAL A 1 165 ? -11.980 17.256 -1.928 1.00 33.50 165 VAL A O 1
ATOM 1273 N N . GLY A 1 166 ? -13.808 15.972 -2.148 1.00 29.12 166 GLY A N 1
ATOM 1274 C CA . GLY A 1 166 ? -14.056 16.467 -3.489 1.00 27.07 166 GLY A CA 1
ATOM 1275 C C . GLY A 1 166 ? -14.775 15.479 -4.378 1.00 28.02 166 GLY A C 1
ATOM 1276 O O . GLY A 1 166 ? -14.988 14.327 -4.001 1.00 28.35 166 GLY A O 1
ATOM 1277 N N . SER A 1 167 ? -15.149 15.936 -5.568 1.00 24.76 167 SER A N 1
ATOM 1278 C CA . SER A 1 167 ? -15.851 15.095 -6.520 1.00 26.22 167 SER A CA 1
ATOM 1279 C C . SER A 1 167 ? -15.382 15.391 -7.935 1.00 27.72 167 SER A C 1
ATOM 1280 O O . SER A 1 167 ? -14.801 16.445 -8.210 1.00 29.35 167 SER A O 1
ATOM 1283 N N . VAL A 1 168 ? -15.645 14.443 -8.826 1.00 26.55 168 VAL A N 1
ATOM 1284 C CA . VAL A 1 168 ? -15.302 14.563 -10.235 1.00 27.28 168 VAL A CA 1
ATOM 1285 C C . VAL A 1 168 ? -16.451 13.937 -11.015 1.00 29.01 168 VAL A C 1
ATOM 1286 O O . VAL A 1 168 ? -16.764 12.758 -10.837 1.00 27.81 168 VAL A O 1
ATOM 1290 N N . LYS A 1 169 ? -17.098 14.737 -11.855 1.00 29.81 169 LYS A N 1
ATOM 1291 C CA . LYS A 1 169 ? -18.202 14.241 -12.660 1.00 28.77 169 LYS A CA 1
ATOM 1292 C C . LYS A 1 169 ? -17.591 13.661 -13.928 1.00 29.45 169 LYS A C 1
ATOM 1293 O O . LYS A 1 169 ? -17.101 14.397 -14.782 1.00 27.79 169 LYS A O 1
ATOM 1299 N N . SER A 1 170 ? -17.606 12.337 -14.038 1.00 29.20 170 SER A N 1
ATOM 1300 C CA . SER A 1 170 ? -17.038 11.667 -15.199 1.00 27.57 170 SER A CA 1
ATOM 1301 C C . SER A 1 170 ? -17.476 10.213 -15.259 1.00 27.05 170 SER A C 1
ATOM 1302 O O . SER A 1 170 ? -17.141 9.413 -14.387 1.00 23.14 170 SER A O 1
ATOM 1305 N N . HIS A 1 171 ? -18.238 9.881 -16.293 1.00 26.03 171 HIS A N 1
ATOM 1306 C CA . HIS A 1 171 ? -18.712 8.519 -16.483 1.00 27.08 171 HIS A CA 1
ATOM 1307 C C . HIS A 1 171 ? -17.487 7.623 -16.661 1.00 23.40 171 HIS A C 1
ATOM 1308 O O . HIS A 1 171 ? -17.427 6.511 -16.135 1.00 19.27 171 HIS A O 1
ATOM 1315 N N . LEU A 1 172 ? -16.501 8.128 -17.397 1.00 20.63 172 LEU A N 1
ATOM 1316 C CA . LEU A 1 172 ? -15.274 7.381 -17.654 1.00 20.32 172 LEU A CA 1
ATOM 1317 C C . LEU A 1 172 ? -14.513 7.040 -16.371 1.00 18.49 172 LEU A C 1
ATOM 1318 O O . LEU A 1 172 ? -14.121 5.889 -16.159 1.00 17.75 172 LEU A O 1
ATOM 1323 N N . LEU A 1 173 ? -14.299 8.039 -15.524 1.00 16.71 173 LEU A N 1
ATOM 1324 C CA . LEU A 1 173 ? -13.583 7.820 -14.270 1.00 19.47 173 LEU A CA 1
ATOM 1325 C C . LEU A 1 173 ? -14.324 6.832 -13.369 1.00 17.43 173 LEU A C 1
ATOM 1326 O O . LEU A 1 173 ? -13.713 5.931 -12.798 1.00 17.40 173 LEU A O 1
ATOM 1331 N N . CYS A 1 174 ? -15.639 6.999 -13.243 1.00 20.19 174 CYS A N 1
ATOM 1332 C CA . CYS A 1 174 ? -16.424 6.094 -12.406 1.00 21.08 174 CYS A CA 1
ATOM 1333 C C . CYS A 1 174 ? -16.266 4.659 -12.878 1.00 21.89 174 CYS A C 1
ATOM 1334 O O . CYS A 1 174 ? -16.001 3.757 -12.085 1.00 19.16 174 CYS A O 1
ATOM 1337 N N . ARG A 1 175 ? -16.424 4.461 -14.182 1.00 20.11 175 ARG A N 1
ATOM 1338 C CA . ARG A 1 175 ? -16.308 3.143 -14.792 1.00 21.31 175 ARG A CA 1
ATOM 1339 C C . ARG A 1 175 ? -14.925 2.540 -14.564 1.00 19.53 175 ARG A C 1
ATOM 1340 O O . ARG A 1 175 ? -14.797 1.368 -14.202 1.00 20.86 175 ARG A O 1
ATOM 1348 N N . SER A 1 176 ? -13.891 3.345 -14.785 1.00 16.84 176 SER A N 1
ATOM 1349 C CA . SER A 1 176 ? -12.515 2.887 -14.623 1.00 17.10 176 SER A CA 1
ATOM 1350 C C . SER A 1 176 ? -12.200 2.422 -13.206 1.00 16.26 176 SER A C 1
ATOM 1351 O O . SER A 1 176 ? -11.650 1.337 -13.007 1.00 17.03 176 SER A O 1
ATOM 1354 N N . ILE A 1 177 ? -12.546 3.242 -12.222 1.00 17.01 177 ILE A N 1
ATOM 1355 C CA . ILE A 1 177 ? -12.281 2.889 -10.833 1.00 19.00 177 ILE A CA 1
ATOM 1356 C C . ILE A 1 177 ? -13.037 1.625 -10.426 1.00 17.73 177 ILE A C 1
ATOM 1357 O O . ILE A 1 177 ? -12.445 0.694 -9.883 1.00 16.79 177 ILE A O 1
ATOM 1362 N N . LEU A 1 178 ? -14.338 1.588 -10.698 1.00 19.05 178 LEU A N 1
ATOM 1363 C CA . LEU A 1 178 ? -15.144 0.419 -10.359 1.00 17.04 178 LEU A CA 1
ATOM 1364 C C . LEU A 1 178 ? -14.637 -0.844 -11.039 1.00 15.12 178 LEU A C 1
ATOM 1365 O O . LEU A 1 178 ? -14.739 -1.932 -10.482 1.00 16.72 178 LEU A O 1
ATOM 1370 N N . ASP A 1 179 ? -14.090 -0.703 -12.244 1.00 17.20 179 ASP A N 1
ATOM 1371 C CA . ASP A 1 179 ? -13.596 -1.866 -12.979 1.00 17.76 179 ASP A CA 1
ATOM 1372 C C . ASP A 1 179 ? -12.462 -2.575 -12.249 1.00 16.26 179 ASP A C 1
ATOM 1373 O O . ASP A 1 179 ? -12.262 -3.776 -12.427 1.00 17.04 179 ASP A O 1
ATOM 1378 N N . LEU A 1 180 ? -11.723 -1.834 -11.427 1.00 15.57 180 LEU A N 1
ATOM 1379 C CA . LEU A 1 180 ? -10.611 -2.409 -10.674 1.00 15.27 180 LEU A CA 1
ATOM 1380 C C . LEU A 1 180 ? -11.095 -3.401 -9.631 1.00 13.40 180 LEU A C 1
ATOM 1381 O O . LEU A 1 180 ? -10.378 -4.330 -9.265 1.00 14.86 180 LEU A O 1
ATOM 1386 N N . TYR A 1 181 ? -12.311 -3.183 -9.143 1.00 13.95 181 TYR A N 1
ATOM 1387 C CA . TYR A 1 181 ? -12.882 -4.027 -8.104 1.00 13.44 181 TYR A CA 1
ATOM 1388 C C . TYR A 1 181 ? -13.896 -5.068 -8.583 1.00 15.55 181 TYR A C 1
ATOM 1389 O O . TYR A 1 181 ? -13.934 -6.184 -8.062 1.00 16.80 181 TYR A O 1
ATOM 1398 N N . ILE A 1 182 ? -14.700 -4.712 -9.578 1.00 16.46 182 ILE A N 1
ATOM 1399 C CA . ILE A 1 182 ? -15.737 -5.619 -10.073 1.00 17.53 182 ILE A CA 1
ATOM 1400 C C . ILE A 1 182 ? -15.654 -5.942 -11.568 1.00 21.46 182 ILE A C 1
ATOM 1401 O O . ILE A 1 182 ? -16.607 -6.462 -12.152 1.00 26.88 182 ILE A O 1
ATOM 1406 N N . GLY A 1 183 ? -14.508 -5.665 -12.180 1.00 20.11 183 GLY A N 1
ATOM 1407 C CA . GLY A 1 183 ? -14.344 -5.929 -13.599 1.00 19.50 183 GLY A CA 1
ATOM 1408 C C . GLY A 1 183 ? -13.752 -7.285 -13.946 1.00 20.76 183 GLY A C 1
ATOM 1409 O O . GLY A 1 183 ? -13.628 -8.166 -13.093 1.00 18.76 183 GLY A O 1
ATOM 1410 N N . GLU A 1 184 ? -13.374 -7.444 -15.211 1.00 21.62 184 GLU A N 1
ATOM 1411 C CA . GLU A 1 184 ? -12.806 -8.693 -15.707 1.00 21.10 184 GLU A CA 1
ATOM 1412 C C . GLU A 1 184 ? -11.511 -9.119 -15.016 1.00 23.44 184 GLU A C 1
ATOM 1413 O O . GLU A 1 184 ? -11.272 -10.312 -14.805 1.00 21.94 184 GLU A O 1
ATOM 1419 N N . GLU A 1 185 ? -10.672 -8.147 -14.676 1.00 21.12 185 GLU A N 1
ATOM 1420 C CA . GLU A 1 185 ? -9.402 -8.424 -14.015 1.00 22.58 185 GLU A CA 1
ATOM 1421 C C . GLU A 1 185 ? -9.344 -7.617 -12.712 1.00 23.21 185 GLU A C 1
ATOM 1422 O O . GLU A 1 185 ? -8.628 -6.622 -12.613 1.00 23.85 185 GLU A O 1
ATOM 1428 N N . PRO A 1 186 ? -10.103 -8.056 -11.693 1.00 22.66 186 PRO A N 1
ATOM 1429 C CA . PRO A 1 186 ? -10.205 -7.428 -10.373 1.00 22.23 186 PRO A CA 1
ATOM 1430 C C . PRO A 1 186 ? -9.057 -7.700 -9.408 1.00 19.71 186 PRO A C 1
ATOM 1431 O O . PRO A 1 186 ? -8.282 -8.636 -9.582 1.00 16.91 186 PRO A O 1
ATOM 1435 N N . PHE A 1 187 ? -8.964 -6.870 -8.376 1.00 19.59 187 PHE A N 1
ATOM 1436 C CA . PHE A 1 187 ? -7.928 -7.029 -7.366 1.00 20.51 187 PHE A CA 1
ATOM 1437 C C . PHE A 1 187 ? -8.150 -8.329 -6.602 1.00 20.54 187 PHE A C 1
ATOM 1438 O O . PHE A 1 187 ? -7.201 -8.982 -6.170 1.00 18.77 187 PHE A O 1
ATOM 1446 N N . ASP A 1 188 ? -9.417 -8.701 -6.446 1.00 16.18 188 ASP A N 1
ATOM 1447 C CA . ASP A 1 188 ? -9.778 -9.892 -5.694 1.00 17.85 188 ASP A CA 1
ATOM 1448 C C . ASP A 1 188 ? -10.940 -10.604 -6.387 1.00 19.18 188 ASP A C 1
ATOM 1449 O O . ASP A 1 188 ? -12.094 -10.185 -6.284 1.00 15.31 188 ASP A O 1
ATOM 1454 N N . LYS A 1 189 ? -10.632 -11.687 -7.091 1.00 19.00 189 LYS A N 1
ATOM 1455 C CA . LYS A 1 189 ? -11.668 -12.422 -7.804 1.00 21.94 189 LYS A CA 1
ATOM 1456 C C . LYS A 1 189 ? -12.770 -12.949 -6.895 1.00 20.56 189 LYS A C 1
ATOM 1457 O O . LYS A 1 189 ? -13.946 -12.898 -7.254 1.00 20.06 189 LYS A O 1
ATOM 1463 N N . ASN A 1 190 ? -12.403 -13.442 -5.716 1.00 20.24 190 ASN A N 1
ATOM 1464 C CA . ASN A 1 190 ? -13.399 -13.960 -4.787 1.00 22.34 190 ASN A CA 1
ATOM 1465 C C . ASN A 1 190 ? -14.406 -12.866 -4.426 1.00 20.41 190 ASN A C 1
ATOM 1466 O O . ASN A 1 190 ? -15.609 -13.120 -4.335 1.00 18.28 190 ASN A O 1
ATOM 1471 N N . ALA A 1 191 ? -13.910 -11.646 -4.230 1.00 17.94 191 ALA A N 1
ATOM 1472 C CA . ALA A 1 191 ? -14.772 -10.525 -3.883 1.00 17.88 191 ALA A CA 1
ATOM 1473 C C . ALA A 1 191 ? -15.714 -10.198 -5.033 1.00 15.60 191 ALA A C 1
ATOM 1474 O O . ALA A 1 191 ? -16.869 -9.848 -4.811 1.00 14.82 191 ALA A O 1
ATOM 1476 N N . ARG A 1 192 ? -15.219 -10.303 -6.261 1.00 16.71 192 ARG A N 1
ATOM 1477 C CA . ARG A 1 192 ? -16.050 -10.008 -7.422 1.00 16.10 192 ARG A CA 1
ATOM 1478 C C . ARG A 1 192 ? -17.159 -11.041 -7.563 1.00 15.79 192 ARG A C 1
ATOM 1479 O O . ARG A 1 192 ? -18.303 -10.696 -7.857 1.00 14.66 192 ARG A O 1
ATOM 1487 N N . GLU A 1 193 ? -16.817 -12.310 -7.359 1.00 15.21 193 GLU A N 1
ATOM 1488 C CA . GLU A 1 193 ? -17.800 -13.375 -7.477 1.00 16.13 193 GLU A CA 1
ATOM 1489 C C . GLU A 1 193 ? -18.908 -13.210 -6.443 1.00 17.44 193 GLU A C 1
ATOM 1490 O O . GLU A 1 193 ? -20.087 -13.389 -6.755 1.00 15.50 193 GLU A O 1
ATOM 1496 N N . ASP A 1 194 ? -18.530 -12.864 -5.216 1.00 14.62 194 ASP A N 1
ATOM 1497 C CA . ASP A 1 194 ? -19.511 -12.652 -4.161 1.00 14.98 194 ASP A CA 1
ATOM 1498 C C . ASP A 1 194 ? -20.382 -11.458 -4.522 1.00 13.68 194 ASP A C 1
ATOM 1499 O O . ASP A 1 194 ? -21.588 -11.478 -4.306 1.00 13.62 194 ASP A O 1
ATOM 1504 N N . PHE A 1 195 ? -19.768 -10.415 -5.072 1.00 12.01 195 PHE A N 1
ATOM 1505 C CA . PHE A 1 195 ? -20.519 -9.224 -5.441 1.00 12.96 195 PHE A CA 1
ATOM 1506 C C . PHE A 1 195 ? -21.584 -9.543 -6.483 1.00 12.29 195 PHE A C 1
ATOM 1507 O O . PHE A 1 195 ? -22.737 -9.139 -6.339 1.00 12.84 195 PHE A O 1
ATOM 1515 N N . LEU A 1 196 ? -21.192 -10.266 -7.527 1.00 11.68 196 LEU A N 1
ATOM 1516 C CA . LEU A 1 196 ? -22.111 -10.626 -8.599 1.00 13.92 196 LEU A CA 1
ATOM 1517 C C . LEU A 1 196 ? -23.189 -11.593 -8.110 1.00 13.03 196 LEU A C 1
ATOM 1518 O O . LEU A 1 196 ? -24.355 -11.481 -8.500 1.00 11.00 196 LEU A O 1
ATOM 1523 N N . ASP A 1 197 ? -22.801 -12.534 -7.255 1.00 13.55 197 ASP A N 1
ATOM 1524 C CA . ASP A 1 197 ? -23.757 -13.490 -6.706 1.00 15.85 197 ASP A CA 1
ATOM 1525 C C . ASP A 1 197 ? -24.803 -12.749 -5.881 1.00 14.66 197 ASP A C 1
ATOM 1526 O O . ASP A 1 197 ? -26.000 -12.980 -6.036 1.00 14.85 197 ASP A O 1
ATOM 1531 N N . ASN A 1 198 ? -24.352 -11.850 -5.007 1.00 13.88 198 ASN A N 1
ATOM 1532 C CA . ASN A 1 198 ? -25.275 -11.116 -4.152 1.00 14.63 198 ASN A CA 1
ATOM 1533 C C . ASN A 1 198 ? -26.055 -10.028 -4.880 1.00 14.41 198 ASN A C 1
ATOM 1534 O O . ASN A 1 198 ? -27.184 -9.713 -4.499 1.00 12.79 198 ASN A O 1
ATOM 1539 N N . ALA A 1 199 ? -25.464 -9.455 -5.926 1.00 12.06 199 ALA A N 1
ATOM 1540 C CA . ALA A 1 199 ? -26.161 -8.429 -6.698 1.00 12.79 199 ALA A CA 1
ATOM 1541 C C . ALA A 1 199 ? -27.317 -9.108 -7.430 1.00 13.20 199 ALA A C 1
ATOM 1542 O O . ALA A 1 199 ? -28.399 -8.537 -7.575 1.00 13.73 199 ALA A O 1
ATOM 1544 N N . ALA A 1 200 ? -27.079 -10.336 -7.879 1.00 12.41 200 ALA A N 1
ATOM 1545 C CA . ALA A 1 200 ? -28.093 -11.102 -8.596 1.00 14.74 200 ALA A CA 1
ATOM 1546 C C . ALA A 1 200 ? -29.242 -11.485 -7.666 1.00 15.50 200 ALA A C 1
ATOM 1547 O O . ALA A 1 200 ? -30.393 -11.582 -8.093 1.00 15.53 200 ALA A O 1
ATOM 1549 N N . SER A 1 201 ? -28.924 -11.692 -6.392 1.00 15.44 201 SER A N 1
ATOM 1550 C CA . SER A 1 201 ? -29.924 -12.077 -5.399 1.00 16.52 201 SER A CA 1
ATOM 1551 C C . SER A 1 201 ? -30.662 -10.883 -4.804 1.00 17.12 201 SER A C 1
ATOM 1552 O O . SER A 1 201 ? -31.819 -10.995 -4.405 1.00 14.96 201 SER A O 1
ATOM 1555 N N . LEU A 1 202 ? -29.979 -9.745 -4.746 1.00 18.40 202 LEU A N 1
ATOM 1556 C CA . LEU A 1 202 ? -30.519 -8.524 -4.153 1.00 20.85 202 LEU A CA 1
ATOM 1557 C C . LEU A 1 202 ? -31.907 -8.103 -4.625 1.00 22.20 202 LEU A C 1
ATOM 1558 O O . LEU A 1 202 ? -32.686 -7.554 -3.848 1.00 24.26 202 LEU A O 1
ATOM 1563 N N . ALA A 1 203 ? -32.230 -8.365 -5.884 1.00 24.48 203 ALA A N 1
ATOM 1564 C CA . ALA A 1 203 ? -33.535 -7.981 -6.410 1.00 25.11 203 ALA A CA 1
ATOM 1565 C C . ALA A 1 203 ? -34.685 -8.814 -5.850 1.00 28.22 203 ALA A C 1
ATOM 1566 O O . ALA A 1 203 ? -35.850 -8.441 -5.998 1.00 30.84 203 ALA A O 1
ATOM 1568 N N . PHE A 1 204 ? -34.365 -9.931 -5.201 1.00 22.68 204 PHE A N 1
ATOM 1569 C CA . PHE A 1 204 ? -35.396 -10.807 -4.650 1.00 23.77 204 PHE A CA 1
ATOM 1570 C C . PHE A 1 204 ? -35.557 -10.759 -3.130 1.00 28.58 204 PHE A C 1
ATOM 1571 O O . PHE A 1 204 ? -36.202 -11.630 -2.544 1.00 31.27 204 PHE A O 1
ATOM 1579 N N . ASP A 1 205 ? -34.990 -9.743 -2.490 1.00 32.63 205 ASP A N 1
ATOM 1580 C CA . ASP A 1 205 ? -35.093 -9.628 -1.037 1.00 36.89 205 ASP A CA 1
ATOM 1581 C C . ASP A 1 205 ? -36.396 -8.972 -0.584 1.00 37.56 205 ASP A C 1
ATOM 1582 O O . ASP A 1 205 ? -37.046 -8.326 -1.432 1.00 39.61 205 ASP A O 1
ATOM 1587 N N . GLU B 1 3 ? -7.613 -27.618 -22.051 1.00 43.22 3 GLU B N 1
ATOM 1588 C CA . GLU B 1 3 ? -6.322 -27.198 -22.670 1.00 42.36 3 GLU B CA 1
ATOM 1589 C C . GLU B 1 3 ? -6.499 -25.914 -23.482 1.00 38.19 3 GLU B C 1
ATOM 1590 O O . GLU B 1 3 ? -6.215 -25.872 -24.679 1.00 39.60 3 GLU B O 1
ATOM 1596 N N . SER B 1 4 ? -6.963 -24.865 -22.808 1.00 35.22 4 SER B N 1
ATOM 1597 C CA . SER B 1 4 ? -7.200 -23.571 -23.440 1.00 30.92 4 SER B CA 1
ATOM 1598 C C . SER B 1 4 ? -5.962 -22.974 -24.097 1.00 28.69 4 SER B C 1
ATOM 1599 O O . SER B 1 4 ? -4.832 -23.239 -23.683 1.00 27.34 4 SER B O 1
ATOM 1602 N N . VAL B 1 5 ? -6.188 -22.155 -25.120 1.00 22.61 5 VAL B N 1
ATOM 1603 C CA . VAL B 1 5 ? -5.103 -21.509 -25.846 1.00 20.53 5 VAL B CA 1
ATOM 1604 C C . VAL B 1 5 ? -5.142 -20.006 -25.625 1.00 22.36 5 VAL B C 1
ATOM 1605 O O . VAL B 1 5 ? -6.195 -19.380 -25.732 1.00 16.50 5 VAL B O 1
ATOM 1609 N N . VAL B 1 6 ? -3.983 -19.430 -25.328 1.00 20.87 6 VAL B N 1
ATOM 1610 C CA . VAL B 1 6 ? -3.900 -18.003 -25.073 1.00 24.99 6 VAL B CA 1
ATOM 1611 C C . VAL B 1 6 ? -3.304 -17.218 -26.229 1.00 25.91 6 VAL B C 1
ATOM 1612 O O . VAL B 1 6 ? -2.288 -17.604 -26.802 1.00 28.83 6 VAL B O 1
ATOM 1616 N N . GLU B 1 7 ? -3.959 -16.116 -26.578 1.00 24.69 7 GLU B N 1
ATOM 1617 C CA . GLU B 1 7 ? -3.463 -15.243 -27.627 1.00 21.05 7 GLU B CA 1
ATOM 1618 C C . GLU B 1 7 ? -2.474 -14.386 -26.823 1.00 22.22 7 GLU B C 1
ATOM 1619 O O . GLU B 1 7 ? -2.876 -13.602 -25.965 1.00 22.10 7 GLU B O 1
ATOM 1625 N N . PRO B 1 8 ? -1.165 -14.540 -27.086 1.00 23.29 8 PRO B N 1
ATOM 1626 C CA . PRO B 1 8 ? -0.090 -13.815 -26.394 1.00 23.48 8 PRO B CA 1
ATOM 1627 C C . PRO B 1 8 ? -0.147 -12.293 -26.274 1.00 22.31 8 PRO B C 1
ATOM 1628 O O . PRO B 1 8 ? 0.040 -11.746 -25.183 1.00 19.38 8 PRO B O 1
ATOM 1632 N N . LYS B 1 9 ? -0.398 -11.608 -27.381 1.00 21.82 9 LYS B N 1
ATOM 1633 C CA . LYS B 1 9 ? -0.429 -10.152 -27.352 1.00 19.89 9 LYS B CA 1
ATOM 1634 C C . LYS B 1 9 ? -1.494 -9.554 -26.434 1.00 18.29 9 LYS B C 1
ATOM 1635 O O . LYS B 1 9 ? -1.242 -8.564 -25.750 1.00 19.05 9 LYS B O 1
ATOM 1641 N N . THR B 1 10 ? -2.675 -10.166 -26.406 1.00 16.73 10 THR B N 1
ATOM 1642 C CA . THR B 1 10 ? -3.779 -9.665 -25.591 1.00 14.52 10 THR B CA 1
ATOM 1643 C C . THR B 1 10 ? -3.976 -10.423 -24.289 1.00 16.34 10 THR B C 1
ATOM 1644 O O . THR B 1 10 ? -4.564 -9.899 -23.344 1.00 18.82 10 THR B O 1
ATOM 1648 N N . GLY 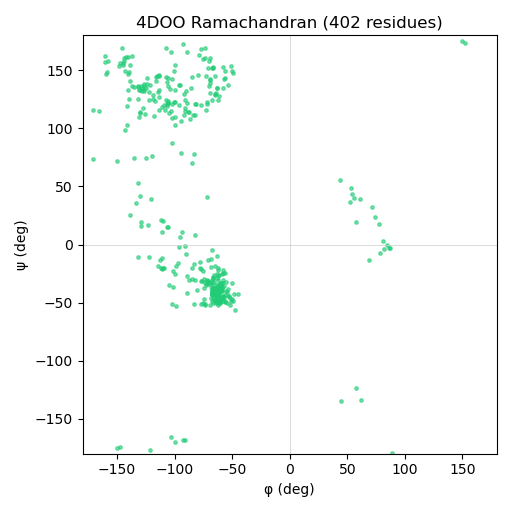B 1 11 ? -3.507 -11.663 -24.246 1.00 15.42 11 GLY B N 1
ATOM 1649 C CA . GLY B 1 11 ? -3.682 -12.465 -23.052 1.00 17.50 11 GLY B CA 1
ATOM 1650 C C . GLY B 1 11 ? -5.034 -13.163 -23.004 1.00 17.34 11 GLY B C 1
ATOM 1651 O O . GLY B 1 11 ? -5.324 -13.880 -22.048 1.00 18.62 11 GLY B O 1
ATOM 1652 N N . PHE B 1 12 ? -5.867 -12.960 -24.024 1.00 16.63 12 PHE B N 1
ATOM 1653 C CA . PHE B 1 12 ? -7.190 -13.590 -24.062 1.00 14.72 12 PHE B CA 1
ATOM 1654 C C . PHE B 1 12 ? -7.105 -15.101 -24.272 1.00 14.65 12 PHE B C 1
ATOM 1655 O O . PHE B 1 12 ? -6.273 -15.588 -25.034 1.00 14.43 12 PHE B O 1
ATOM 1663 N N . SER B 1 13 ? -7.985 -15.837 -23.600 1.00 12.46 13 SER B N 1
ATOM 1664 C CA . SER B 1 13 ? -7.996 -17.293 -23.685 1.00 16.60 13 SER B CA 1
ATOM 1665 C C . SER B 1 13 ? -9.177 -17.852 -24.479 1.00 15.33 13 SER B C 1
ATOM 1666 O O . SER B 1 13 ? -10.288 -17.321 -24.425 1.00 17.85 13 SER B O 1
ATOM 1669 N N . PHE B 1 14 ? -8.920 -18.939 -25.201 1.00 12.84 14 PHE B N 1
ATOM 1670 C CA . PHE B 1 14 ? -9.928 -19.611 -26.016 1.00 13.35 14 PHE B CA 1
ATOM 1671 C C . PHE B 1 14 ? -9.976 -21.092 -25.642 1.00 14.45 14 PHE B C 1
ATOM 1672 O O . PHE B 1 14 ? -8.935 -21.752 -25.556 1.00 15.98 14 PHE B O 1
ATOM 1680 N N . PRO B 1 15 ? -11.183 -21.638 -25.418 1.00 16.51 15 PRO B N 1
ATOM 1681 C CA . PRO B 1 15 ? -11.282 -23.058 -25.057 1.00 17.82 15 PRO B CA 1
ATOM 1682 C C . PRO B 1 15 ? -10.862 -23.975 -26.199 1.00 19.31 15 PRO B C 1
ATOM 1683 O O . PRO B 1 15 ? -10.953 -23.611 -27.376 1.00 15.29 15 PRO B O 1
ATOM 1687 N N . ALA B 1 16 ? -10.390 -25.165 -25.846 1.00 18.82 16 ALA B N 1
ATOM 1688 C CA . ALA B 1 16 ? -9.944 -26.121 -26.845 1.00 22.95 16 ALA B CA 1
ATOM 1689 C C . ALA B 1 16 ? -11.102 -26.614 -27.708 1.00 19.54 16 ALA B C 1
ATOM 1690 O O . ALA B 1 16 ? -10.902 -26.978 -28.859 1.00 20.41 16 ALA B O 1
ATOM 1692 N N . SER B 1 17 ? -12.309 -26.615 -27.148 1.00 23.39 17 SER B N 1
ATOM 1693 C CA . SER B 1 17 ? -13.493 -27.076 -27.870 1.00 25.76 17 SER B CA 1
ATOM 1694 C C . SER B 1 17 ? -14.731 -26.301 -27.439 1.00 27.31 17 SER B C 1
ATOM 1695 O O . SER B 1 17 ? -14.775 -25.755 -26.337 1.00 29.00 17 SER B O 1
ATOM 1698 N N . ILE B 1 18 ? -15.735 -26.255 -28.311 1.00 26.79 18 ILE B N 1
ATOM 1699 C CA . ILE B 1 18 ? -16.990 -25.572 -28.005 1.00 31.22 18 ILE B CA 1
ATOM 1700 C C . ILE B 1 18 ? -18.169 -26.289 -28.656 1.00 34.74 18 ILE B C 1
ATOM 1701 O O . ILE B 1 18 ? -17.984 -27.185 -29.484 1.00 34.02 18 ILE B O 1
ATOM 1706 N N . GLY B 1 19 ? -19.377 -25.888 -28.272 1.00 36.95 19 GLY B N 1
ATOM 1707 C CA . GLY B 1 19 ? -20.579 -26.491 -28.821 1.00 41.23 19 GLY B CA 1
ATOM 1708 C C . GLY B 1 19 ? -20.506 -28.004 -28.890 1.00 42.93 19 GLY B C 1
ATOM 1709 O O . GLY B 1 19 ? -20.069 -28.655 -27.938 1.00 44.09 19 GLY B O 1
ATOM 1710 N N . ASP B 1 20 ? -20.919 -28.564 -30.025 1.00 45.15 20 ASP B N 1
ATOM 1711 C CA . ASP B 1 20 ? -20.911 -30.012 -30.213 1.00 46.00 20 ASP B CA 1
ATOM 1712 C C . ASP B 1 20 ? -19.636 -30.523 -30.898 1.00 43.93 20 ASP B C 1
ATOM 1713 O O . ASP B 1 20 ? -19.627 -30.802 -32.098 1.00 42.44 20 ASP B O 1
ATOM 1718 N N . SER B 1 21 ? -18.566 -30.638 -30.120 1.00 43.81 21 SER B N 1
ATOM 1719 C CA . SER B 1 21 ? -17.282 -31.135 -30.606 1.00 42.36 21 SER B CA 1
ATOM 1720 C C . SER B 1 21 ? -16.608 -30.325 -31.716 1.00 39.54 21 SER B C 1
ATOM 1721 O O . SER B 1 21 ? -16.020 -30.895 -32.643 1.00 39.65 21 SER B O 1
ATOM 1724 N N . ARG B 1 22 ? -16.696 -29.001 -31.633 1.00 32.84 22 ARG B N 1
ATOM 1725 C CA . ARG B 1 22 ? -16.037 -28.147 -32.616 1.00 28.36 22 ARG B CA 1
ATOM 1726 C C . ARG B 1 22 ? -14.662 -27.874 -32.006 1.00 26.41 22 ARG B C 1
ATOM 1727 O O . ARG B 1 22 ? -14.568 -27.399 -30.878 1.00 24.77 22 ARG B O 1
ATOM 1735 N N . ARG B 1 23 ? -13.604 -28.190 -32.746 1.00 23.83 23 ARG B N 1
ATOM 1736 C CA . ARG B 1 23 ? -12.238 -28.017 -32.253 1.00 24.88 23 ARG B CA 1
ATOM 1737 C C . ARG B 1 23 ? -11.539 -26.732 -32.669 1.00 18.41 23 ARG B C 1
ATOM 1738 O O . ARG B 1 23 ? -11.607 -26.323 -33.824 1.00 16.25 23 ARG B O 1
ATOM 1746 N N . LEU B 1 24 ? -10.842 -26.116 -31.718 1.00 16.81 24 LEU B N 1
ATOM 1747 C CA . LEU B 1 24 ? -10.096 -24.894 -31.993 1.00 15.46 24 LEU B CA 1
ATOM 1748 C C . LEU B 1 24 ? -8.885 -25.261 -32.843 1.00 19.30 24 LEU B C 1
ATOM 1749 O O . LEU B 1 24 ? -8.048 -26.066 -32.430 1.00 21.00 24 LEU B O 1
ATOM 1754 N N . LEU B 1 25 ? -8.791 -24.670 -34.030 1.00 19.35 25 LEU B N 1
ATOM 1755 C CA . LEU B 1 25 ? -7.692 -24.962 -34.940 1.00 21.20 25 LEU B CA 1
ATOM 1756 C C . LEU B 1 25 ? -6.772 -23.776 -35.193 1.00 18.78 25 LEU B C 1
ATOM 1757 O O . LEU B 1 25 ? -5.644 -23.948 -35.653 1.00 16.66 25 LEU B O 1
ATOM 1762 N N . GLY B 1 26 ? -7.254 -22.572 -34.903 1.00 19.57 26 GLY B N 1
ATOM 1763 C CA . GLY B 1 26 ? -6.432 -21.397 -35.118 1.00 16.54 26 GLY B CA 1
ATOM 1764 C C . GLY B 1 26 ? -6.895 -20.216 -34.288 1.00 19.56 26 GLY B C 1
ATOM 1765 O O . GLY B 1 26 ? -8.082 -20.082 -34.005 1.00 16.67 26 GLY B O 1
ATOM 1766 N N . VAL B 1 27 ? -5.955 -19.362 -33.895 1.00 16.95 27 VAL B N 1
ATOM 1767 C CA . VAL B 1 27 ? -6.269 -18.171 -33.104 1.00 15.80 27 VAL B CA 1
ATOM 1768 C C . VAL B 1 27 ? -5.504 -16.990 -33.693 1.00 17.54 27 VAL B C 1
ATOM 1769 O O . VAL B 1 27 ? -4.322 -17.111 -34.019 1.00 17.54 27 VAL B O 1
ATOM 1773 N N . GLY B 1 28 ? -6.178 -15.852 -33.838 1.00 15.42 28 GLY B N 1
ATOM 1774 C CA . GLY B 1 28 ? -5.522 -14.685 -34.390 1.00 14.24 28 GLY B CA 1
ATOM 1775 C C . GLY B 1 28 ? -6.063 -13.363 -33.882 1.00 15.25 28 GLY B C 1
ATOM 1776 O O . GLY B 1 28 ? -6.908 -13.318 -32.987 1.00 16.66 28 GLY B O 1
ATOM 1777 N N . LEU B 1 29 ? -5.549 -12.280 -34.452 1.00 15.43 29 LEU B N 1
ATOM 1778 C CA . LEU B 1 29 ? -5.963 -10.931 -34.090 1.00 17.58 29 LEU B CA 1
ATOM 1779 C C . LEU B 1 29 ? -6.454 -10.164 -35.299 1.00 18.11 29 LEU B C 1
ATOM 1780 O O . LEU B 1 29 ? -5.859 -10.227 -36.377 1.00 18.32 29 LEU B O 1
ATOM 1785 N N . ARG B 1 30 ? -7.542 -9.431 -35.115 1.00 14.85 30 ARG B N 1
ATOM 1786 C CA . ARG B 1 30 ? -8.087 -8.617 -36.188 1.00 13.85 30 ARG B CA 1
ATOM 1787 C C . ARG B 1 30 ? -7.692 -7.200 -35.812 1.00 15.40 30 ARG B C 1
ATOM 1788 O O . ARG B 1 30 ? -8.144 -6.661 -34.799 1.00 14.39 30 ARG B O 1
ATOM 1796 N N . LYS B 1 31 ? -6.814 -6.617 -36.616 1.00 16.32 31 LYS B N 1
ATOM 1797 C CA . LYS B 1 31 ? -6.339 -5.267 -36.367 1.00 20.59 31 LYS B CA 1
ATOM 1798 C C . LYS B 1 31 ? -7.029 -4.295 -37.302 1.00 22.16 31 LYS B C 1
ATOM 1799 O O . LYS B 1 31 ? -7.664 -4.692 -38.279 1.00 25.02 31 LYS B O 1
ATOM 1805 N N . LYS B 1 32 ? -6.909 -3.014 -36.982 1.00 22.27 32 LYS B N 1
ATOM 1806 C CA . LYS B 1 32 ? -7.484 -1.965 -37.802 1.00 22.70 32 LYS B CA 1
ATOM 1807 C C . LYS B 1 32 ? -6.388 -0.938 -38.017 1.00 25.56 32 LYS B C 1
ATOM 1808 O O . LYS B 1 32 ? -5.986 -0.254 -37.081 1.00 24.11 32 LYS B O 1
ATOM 1814 N N . SER B 1 33 ? -5.892 -0.855 -39.246 1.00 27.43 33 SER B N 1
ATOM 1815 C CA . SER B 1 33 ? -4.847 0.097 -39.579 1.00 29.82 33 SER B CA 1
ATOM 1816 C C . SER B 1 33 ? -5.476 1.476 -39.706 1.00 31.38 33 SER B C 1
ATOM 1817 O O . SER B 1 33 ? -6.373 1.686 -40.523 1.00 31.60 33 SER B O 1
ATOM 1820 N N . LEU B 1 34 ? -5.022 2.409 -38.878 1.00 28.74 34 LEU B N 1
ATOM 1821 C CA . LEU B 1 34 ? -5.547 3.760 -38.920 1.00 30.04 34 LEU B CA 1
ATOM 1822 C C . LEU B 1 34 ? -4.539 4.654 -39.637 1.00 31.68 34 LEU B C 1
ATOM 1823 O O . LEU B 1 34 ? -3.622 4.159 -40.294 1.00 31.37 34 LEU B O 1
ATOM 1828 N N . LEU B 1 35 ? -4.708 5.964 -39.519 1.00 33.90 35 LEU B N 1
ATOM 1829 C CA . LEU B 1 35 ? -3.806 6.898 -40.178 1.00 35.74 35 LEU B CA 1
ATOM 1830 C C . LEU B 1 35 ? -2.349 6.706 -39.770 1.00 35.80 35 LEU B C 1
ATOM 1831 O O . LEU B 1 35 ? -2.040 6.543 -38.590 1.00 35.76 35 LEU B O 1
ATOM 1836 N N . GLY B 1 36 ? -1.464 6.717 -40.765 1.00 36.05 36 GLY B N 1
ATOM 1837 C CA . GLY B 1 36 ? -0.038 6.575 -40.520 1.00 34.08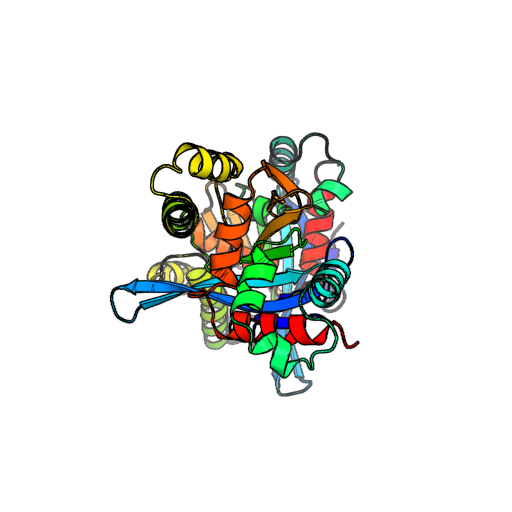 36 GLY B CA 1
ATOM 1838 C C . GLY B 1 36 ? 0.432 5.328 -39.795 1.00 31.32 36 GLY B C 1
ATOM 1839 O O . GLY B 1 36 ? 0.177 4.206 -40.233 1.00 29.52 36 GLY B O 1
ATOM 1840 N N . LEU B 1 37 ? 1.130 5.539 -38.681 1.00 29.23 37 LEU B N 1
ATOM 1841 C CA . LEU B 1 37 ? 1.681 4.459 -37.866 1.00 26.29 37 LEU B CA 1
ATOM 1842 C C . LEU B 1 37 ? 0.761 4.036 -36.723 1.00 26.36 37 LEU B C 1
ATOM 1843 O O . LEU B 1 37 ? 1.170 3.286 -35.834 1.00 21.92 37 LEU B O 1
ATOM 1848 N N . LYS B 1 38 ? -0.478 4.516 -36.743 1.00 23.87 38 LYS B N 1
ATOM 1849 C CA . LYS B 1 38 ? -1.424 4.167 -35.693 1.00 23.31 38 LYS B CA 1
ATOM 1850 C C . LYS B 1 38 ? -2.191 2.902 -36.072 1.00 23.55 38 LYS B C 1
ATOM 1851 O O . LYS B 1 38 ? -2.688 2.774 -37.192 1.00 22.93 38 LYS B O 1
ATOM 1857 N N . ASN B 1 39 ? -2.273 1.967 -35.135 1.00 23.35 39 ASN B N 1
ATOM 1858 C CA . ASN B 1 39 ? -2.989 0.717 -35.363 1.00 23.24 39 ASN B CA 1
ATOM 1859 C C . ASN B 1 39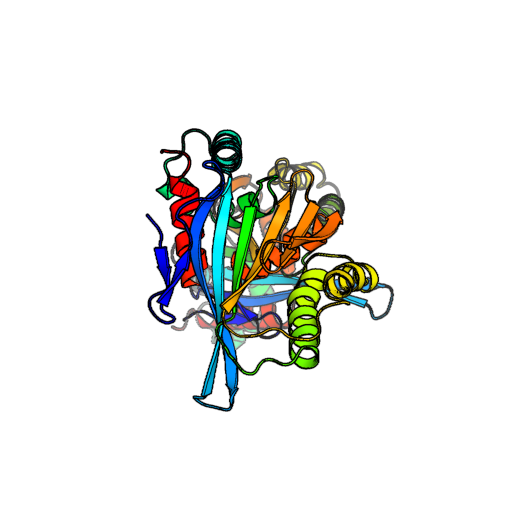 ? -3.650 0.314 -34.060 1.00 22.83 39 ASN B C 1
ATOM 1860 O O . ASN B 1 39 ? -3.220 0.730 -32.986 1.00 21.31 39 ASN B O 1
ATOM 1865 N N . ILE B 1 40 ? -4.706 -0.482 -34.144 1.00 17.97 40 ILE B N 1
ATOM 1866 C CA . ILE B 1 40 ? -5.360 -0.937 -32.931 1.00 20.03 40 ILE B CA 1
ATOM 1867 C C . ILE B 1 40 ? -5.757 -2.389 -33.085 1.00 18.92 40 ILE B C 1
ATOM 1868 O O . ILE B 1 40 ? -6.036 -2.852 -34.197 1.00 15.83 40 ILE B O 1
ATOM 1873 N N . ASP B 1 41 ? -5.752 -3.112 -31.971 1.00 17.54 41 ASP B N 1
ATOM 1874 C CA . ASP B 1 41 ? -6.165 -4.509 -31.974 1.00 18.30 41 ASP B CA 1
ATOM 1875 C C . ASP B 1 41 ? -7.652 -4.436 -31.644 1.00 15.09 41 ASP B C 1
ATOM 1876 O O . ASP B 1 41 ? -8.027 -4.060 -30.537 1.00 16.78 41 ASP B O 1
ATOM 1881 N N . VAL B 1 42 ? -8.496 -4.766 -32.614 1.00 14.39 42 VAL B N 1
ATOM 1882 C CA . VAL B 1 42 ? -9.931 -4.687 -32.415 1.00 11.24 42 VAL B CA 1
ATOM 1883 C C . VAL B 1 42 ? -10.461 -5.855 -31.598 1.00 12.01 42 VAL B C 1
ATOM 1884 O O . VAL B 1 42 ? -11.178 -5.655 -30.621 1.00 12.08 42 VAL B O 1
ATOM 1888 N N . TYR B 1 43 ? -10.111 -7.072 -32.002 1.00 7.95 43 TYR B N 1
ATOM 1889 C CA . TYR B 1 43 ? -10.546 -8.259 -31.285 1.00 10.83 43 TYR B CA 1
ATOM 1890 C C . TYR B 1 43 ? -9.676 -9.463 -31.615 1.00 9.42 43 TYR B C 1
ATOM 1891 O O . TYR B 1 43 ? -9.015 -9.509 -32.652 1.00 12.82 43 TYR B O 1
ATOM 1900 N N . ALA B 1 44 ? -9.667 -10.425 -30.707 1.00 9.88 44 ALA B N 1
ATOM 1901 C CA . ALA B 1 44 ? -8.934 -11.666 -30.918 1.00 9.80 44 ALA B CA 1
ATOM 1902 C C . ALA B 1 44 ? -10.015 -12.635 -31.365 1.00 12.82 44 ALA B C 1
ATOM 1903 O O . ALA B 1 44 ? -11.187 -12.449 -31.037 1.00 9.76 44 ALA B O 1
ATOM 1905 N N . PHE B 1 45 ? -9.639 -13.661 -32.116 1.00 12.83 45 PHE B N 1
ATOM 1906 C CA . PHE B 1 45 ? -10.626 -14.628 -32.560 1.00 11.52 45 PHE B CA 1
ATOM 1907 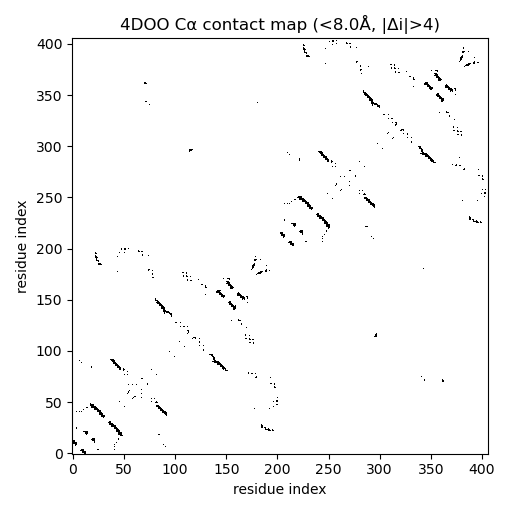C C . PHE B 1 45 ? -10.055 -16.031 -32.615 1.00 12.44 45 PHE B C 1
ATOM 1908 O O . PHE B 1 45 ? -8.844 -16.219 -32.741 1.00 12.10 45 PHE B O 1
ATOM 1916 N N . GLY B 1 46 ? -10.946 -17.009 -32.491 1.00 10.28 46 GLY B N 1
ATOM 1917 C CA . GLY B 1 46 ? -10.560 -18.403 -32.542 1.00 12.85 46 GLY B CA 1
ATOM 1918 C C . GLY B 1 46 ? -11.427 -19.046 -33.601 1.00 12.45 46 GLY B C 1
ATOM 1919 O O . GLY B 1 46 ? -12.624 -18.767 -33.671 1.00 12.31 46 GLY B O 1
ATOM 1920 N N . VAL B 1 47 ? -10.826 -19.880 -34.441 1.00 12.10 47 VAL B N 1
ATOM 1921 C CA . VAL B 1 47 ? -11.566 -20.549 -35.505 1.00 12.71 47 VAL B CA 1
ATOM 1922 C C . VAL B 1 47 ? -11.733 -22.017 -35.131 1.00 12.66 47 VAL B C 1
ATOM 1923 O O . VAL B 1 47 ? -10.744 -22.736 -34.952 1.00 13.54 47 VAL B O 1
ATOM 1927 N N . TYR B 1 48 ? -12.988 -22.446 -35.011 1.00 13.67 48 TYR B N 1
ATOM 1928 C CA . TYR B 1 48 ? -13.336 -23.818 -34.636 1.00 11.25 48 TYR B CA 1
ATOM 1929 C C . TYR B 1 48 ? -14.015 -24.552 -35.784 1.00 13.82 48 TYR B C 1
ATOM 1930 O O . TYR B 1 48 ? -14.778 -23.965 -36.547 1.00 12.23 48 TYR B O 1
ATOM 1939 N N . ALA B 1 49 ? -13.752 -25.849 -35.887 1.00 15.43 49 ALA B N 1
ATOM 1940 C CA . ALA B 1 49 ? -14.368 -26.650 -36.934 1.00 14.01 49 ALA B CA 1
ATOM 1941 C C . ALA B 1 49 ? -14.766 -28.019 -36.389 1.00 15.88 49 ALA B C 1
ATOM 1942 O O . ALA B 1 49 ? -14.109 -28.561 -35.495 1.00 16.77 49 ALA B O 1
ATOM 1944 N N . ASP B 1 50 ? -15.859 -28.558 -36.919 1.00 13.34 50 ASP B N 1
ATOM 1945 C CA . ASP B 1 50 ? -16.349 -29.876 -36.523 1.00 14.99 50 ASP B CA 1
ATOM 1946 C C . ASP B 1 50 ? -15.362 -30.860 -37.154 1.00 15.47 50 ASP B C 1
ATOM 1947 O O . ASP B 1 50 ? -15.260 -30.937 -38.372 1.00 16.68 50 ASP B O 1
ATOM 1952 N N . CYS B 1 51 ? -14.634 -31.605 -36.329 1.00 16.03 51 CYS B N 1
ATOM 1953 C CA . CYS B 1 51 ? -13.641 -32.543 -36.844 1.00 18.03 51 CYS B CA 1
ATOM 1954 C C . CYS B 1 51 ? -14.200 -33.627 -37.746 1.00 15.68 51 CYS B C 1
ATOM 1955 O O . CYS B 1 51 ? -13.552 -34.029 -38.711 1.00 16.64 51 CYS B O 1
ATOM 1958 N N . ASP B 1 52 ? -15.395 -34.107 -37.431 1.00 16.54 52 ASP B N 1
ATOM 1959 C CA . ASP B 1 52 ? -16.020 -35.142 -38.246 1.00 18.30 52 ASP B CA 1
ATOM 1960 C C . ASP B 1 52 ? -16.286 -34.625 -39.659 1.00 16.54 52 ASP B C 1
ATOM 1961 O O . ASP B 1 52 ? -16.126 -35.358 -40.634 1.00 14.23 52 ASP B O 1
ATOM 1966 N N . ASP B 1 53 ? -16.690 -33.360 -39.769 1.00 14.51 53 ASP B N 1
ATOM 1967 C CA . ASP B 1 53 ? -16.976 -32.774 -41.076 1.00 13.68 53 ASP B CA 1
ATOM 1968 C C . ASP B 1 53 ? -15.697 -32.633 -41.899 1.00 15.29 53 ASP B C 1
ATOM 1969 O O . ASP B 1 53 ? -15.696 -32.883 -43.107 1.00 15.36 53 ASP B O 1
ATOM 1974 N N . VAL B 1 54 ? -14.609 -32.225 -41.249 1.00 15.08 54 VAL B N 1
ATOM 1975 C CA . VAL B 1 54 ? -13.345 -32.068 -41.958 1.00 12.83 54 VAL B CA 1
ATOM 1976 C C . VAL B 1 54 ? -12.839 -33.439 -42.395 1.00 12.67 54 VAL B C 1
ATOM 1977 O O . VAL B 1 54 ? -12.323 -33.600 -43.499 1.00 12.48 54 VAL B O 1
ATOM 1981 N N . LYS B 1 55 ? -12.984 -34.432 -41.529 1.00 14.67 55 LYS B N 1
ATOM 1982 C CA . LYS B 1 55 ? -12.532 -35.768 -41.891 1.00 17.12 55 LYS B CA 1
ATOM 1983 C C . LYS B 1 55 ? -13.328 -36.283 -43.089 1.00 17.76 55 LYS B C 1
ATOM 1984 O O . LYS B 1 55 ? -12.778 -36.948 -43.965 1.00 18.09 55 LYS B O 1
ATOM 1990 N N . LYS B 1 56 ? -14.618 -35.960 -43.132 1.00 19.90 56 LYS B N 1
ATOM 1991 C CA . LYS B 1 56 ? -15.463 -36.391 -44.243 1.00 18.81 56 LYS B CA 1
ATOM 1992 C C . LYS B 1 56 ? -15.011 -35.753 -45.557 1.00 16.63 56 LYS B C 1
ATOM 1993 O O . LYS B 1 56 ? -14.991 -36.411 -46.598 1.00 16.23 56 LYS B O 1
ATOM 1999 N N . LEU B 1 57 ? -14.646 -34.472 -45.509 1.00 16.18 57 LEU B N 1
ATOM 2000 C CA . LEU B 1 57 ? -14.188 -33.774 -46.706 1.00 15.98 57 LEU B CA 1
ATOM 2001 C C . LEU B 1 57 ? -12.908 -34.413 -47.242 1.00 16.18 57 LEU B C 1
ATOM 2002 O O . LEU B 1 57 ? -12.768 -34.626 -48.447 1.00 15.26 57 LEU B O 1
ATOM 2007 N N . VAL B 1 58 ? -11.973 -34.711 -46.345 1.00 15.61 58 VAL B N 1
ATOM 2008 C CA . VAL B 1 58 ? -10.715 -35.328 -46.752 1.00 18.41 58 VAL B CA 1
ATOM 2009 C C . VAL B 1 58 ? -10.991 -36.694 -47.383 1.00 19.91 58 VAL B C 1
ATOM 2010 O O . VAL B 1 58 ? -10.392 -37.056 -48.397 1.00 18.65 58 VAL B O 1
ATOM 2014 N N . GLY B 1 59 ? -11.908 -37.445 -46.786 1.00 19.97 59 GLY B N 1
ATOM 2015 C CA . GLY B 1 59 ? -12.242 -38.752 -47.322 1.00 23.61 59 GLY B CA 1
ATOM 2016 C C . GLY B 1 59 ? -12.937 -38.677 -48.673 1.00 25.46 59 GLY B C 1
ATOM 2017 O O . GLY B 1 59 ? -12.762 -39.555 -49.518 1.00 26.35 59 GLY B O 1
ATOM 2018 N N . ASP B 1 60 ? -13.723 -37.626 -48.886 1.00 25.07 60 ASP B N 1
ATOM 2019 C CA . ASP B 1 60 ? -14.454 -37.464 -50.141 1.00 25.02 60 ASP B CA 1
ATOM 2020 C C . ASP B 1 60 ? -13.633 -36.904 -51.298 1.00 26.07 60 ASP B C 1
ATOM 2021 O O . ASP B 1 60 ? -13.793 -37.337 -52.439 1.00 24.36 60 ASP B O 1
ATOM 2026 N N . LYS B 1 61 ? -12.761 -35.942 -51.011 1.00 20.80 61 LYS B N 1
ATOM 2027 C CA . LYS B 1 61 ? -11.987 -35.307 -52.066 1.00 21.96 61 LYS B CA 1
ATOM 2028 C C . LYS B 1 61 ? -10.468 -35.367 -51.959 1.00 21.23 61 LYS B C 1
ATOM 2029 O O . LYS B 1 61 ? -9.776 -35.023 -52.916 1.00 20.64 61 LYS B O 1
ATOM 2035 N N . TYR B 1 62 ? -9.941 -35.790 -50.815 1.00 19.04 62 TYR B N 1
ATOM 2036 C CA . TYR B 1 62 ? -8.486 -35.848 -50.657 1.00 23.04 62 TYR B CA 1
ATOM 2037 C C . TYR B 1 62 ? -7.978 -37.152 -50.052 1.00 22.58 62 TYR B C 1
ATOM 2038 O O . TYR B 1 62 ? -7.001 -37.156 -49.303 1.00 24.32 62 TYR B O 1
ATOM 2047 N N . ALA B 1 63 ? -8.629 -38.259 -50.394 1.00 21.82 63 ALA B N 1
ATOM 2048 C CA . ALA B 1 63 ? -8.250 -39.565 -49.864 1.00 23.48 63 ALA B CA 1
ATOM 2049 C C . ALA B 1 63 ? -6.881 -40.056 -50.342 1.00 22.31 63 ALA B C 1
ATOM 2050 O O . ALA B 1 63 ? -6.422 -39.694 -51.422 1.00 23.60 63 ALA B O 1
ATOM 2052 N N . ASN B 1 64 ? -6.236 -40.880 -49.520 1.00 25.19 64 ASN B N 1
ATOM 2053 C CA . ASN B 1 64 ? -4.928 -41.449 -49.841 1.00 27.06 64 ASN B CA 1
ATOM 2054 C C . ASN B 1 64 ? -3.860 -40.405 -50.152 1.00 26.35 64 ASN B C 1
ATOM 2055 O O . ASN B 1 64 ? -3.046 -40.588 -51.058 1.00 26.69 64 ASN B O 1
ATOM 2060 N N . LEU B 1 65 ? -3.866 -39.311 -49.398 1.00 21.66 65 LEU B N 1
ATOM 2061 C CA . LEU B 1 65 ? -2.890 -38.247 -49.597 1.00 19.88 65 LEU B CA 1
ATOM 2062 C C . LEU B 1 65 ? -2.271 -37.846 -48.272 1.00 18.86 65 LEU B C 1
ATOM 2063 O O . LEU B 1 65 ? -2.971 -37.714 -47.275 1.00 18.88 65 LEU B O 1
ATOM 2068 N N . PRO B 1 66 ? -0.946 -37.666 -48.236 1.00 17.51 66 PRO B N 1
ATOM 2069 C CA . PRO B 1 66 ? -0.332 -37.261 -46.968 1.00 18.58 66 PRO B CA 1
ATOM 2070 C C . PRO B 1 66 ? -0.763 -35.820 -46.681 1.00 14.86 66 PRO B C 1
ATOM 2071 O O . PRO B 1 66 ? -1.180 -35.109 -47.594 1.00 15.65 66 PRO B O 1
ATOM 2075 N N . ALA B 1 67 ? -0.659 -35.395 -45.426 1.00 16.83 67 ALA B N 1
ATOM 2076 C CA . ALA B 1 67 ? -1.064 -34.044 -45.028 1.00 17.69 67 ALA B CA 1
ATOM 2077 C C . ALA B 1 67 ? -0.504 -32.946 -45.927 1.00 19.91 67 ALA B C 1
ATOM 2078 O O . ALA B 1 67 ? -1.242 -32.066 -46.378 1.00 19.60 67 ALA B O 1
ATOM 2080 N N . SER B 1 68 ? 0.798 -33.003 -46.193 1.00 20.50 68 SER B N 1
ATOM 2081 C CA . SER B 1 68 ? 1.451 -32.005 -47.033 1.00 21.50 68 SER B CA 1
ATOM 2082 C C . SER B 1 68 ? 0.824 -31.898 -48.427 1.00 21.06 68 SER B C 1
ATOM 2083 O O . SER B 1 68 ? 0.744 -30.812 -48.997 1.00 20.79 68 SER B O 1
ATOM 2086 N N . GLU B 1 69 ? 0.382 -33.022 -48.980 1.00 21.67 69 GLU B N 1
ATOM 2087 C CA . GLU B 1 69 ? -0.226 -32.999 -50.304 1.00 21.14 69 GLU B CA 1
ATOM 2088 C C . GLU B 1 69 ? -1.648 -32.446 -50.251 1.00 21.24 69 GLU B C 1
ATOM 2089 O O . GLU B 1 69 ? -2.121 -31.829 -51.208 1.00 22.42 69 GLU B O 1
ATOM 2095 N N . ILE B 1 70 ? -2.329 -32.671 -49.132 1.00 17.24 70 ILE B N 1
ATOM 2096 C CA . ILE B 1 70 ? -3.675 -32.142 -48.953 1.00 17.53 70 ILE B CA 1
ATOM 2097 C C . ILE B 1 70 ? -3.520 -30.625 -48.885 1.00 18.87 70 ILE B C 1
ATOM 2098 O O . ILE B 1 70 ? -4.193 -29.880 -49.594 1.00 20.22 70 ILE B O 1
ATOM 2103 N N . ARG B 1 71 ? -2.608 -30.187 -48.026 1.00 17.63 71 ARG B N 1
ATOM 2104 C CA . ARG B 1 71 ? -2.329 -28.774 -47.824 1.00 23.03 71 ARG B CA 1
ATOM 2105 C C . ARG B 1 71 ? -1.885 -28.066 -49.103 1.00 23.80 71 ARG B C 1
ATOM 2106 O O . ARG B 1 71 ? -2.225 -26.904 -49.327 1.00 24.04 71 ARG B O 1
ATOM 2114 N N . GLY B 1 72 ? -1.120 -28.769 -49.934 1.00 24.21 72 GLY B N 1
ATOM 2115 C CA . GLY B 1 72 ? -0.636 -28.187 -51.176 1.00 26.57 72 GLY B CA 1
ATOM 2116 C C . GLY B 1 72 ? -1.716 -27.913 -52.208 1.00 28.90 72 GLY B C 1
ATOM 2117 O O . GLY B 1 72 ? -1.443 -27.339 -53.265 1.00 27.52 72 GLY B O 1
ATOM 2118 N N . ASN B 1 73 ? -2.944 -28.324 -51.911 1.00 28.43 73 ASN B N 1
ATOM 2119 C CA . ASN B 1 73 ? -4.062 -28.107 -52.825 1.00 30.80 73 ASN B CA 1
ATOM 2120 C C . ASN B 1 73 ? -4.759 -26.783 -52.537 1.00 31.41 73 ASN B C 1
ATOM 2121 O O . ASN B 1 73 ? -5.344 -26.603 -51.471 1.00 30.72 73 ASN B O 1
ATOM 2126 N N . LYS B 1 74 ? -4.690 -25.858 -53.490 1.00 35.11 74 LYS B N 1
ATOM 2127 C CA . LYS B 1 74 ? -5.328 -24.551 -53.346 1.00 37.89 74 LYS B CA 1
ATOM 2128 C C . LYS B 1 74 ? -6.810 -24.755 -53.038 1.00 36.28 74 LYS B C 1
ATOM 2129 O O . LYS B 1 74 ? -7.424 -23.972 -52.311 1.00 37.97 74 LYS B O 1
ATOM 2135 N N . SER B 1 75 ? -7.370 -25.828 -53.591 1.00 30.52 75 SER B N 1
ATOM 2136 C CA . SER B 1 75 ? -8.777 -26.156 -53.410 1.00 28.06 75 SER B CA 1
ATOM 2137 C C . SER B 1 75 ? -9.150 -26.584 -51.990 1.00 26.01 75 SER B C 1
ATOM 2138 O O . SER B 1 75 ? -10.324 -26.555 -51.626 1.00 25.20 75 SER B O 1
ATOM 2141 N N . PHE B 1 76 ? -8.168 -26.987 -51.189 1.00 22.01 76 PHE B N 1
ATOM 2142 C CA . PHE B 1 76 ? -8.461 -27.411 -49.821 1.00 22.37 76 PHE B CA 1
ATOM 2143 C C . PHE B 1 76 ? -9.019 -26.237 -49.021 1.00 21.27 76 PHE B C 1
ATOM 2144 O O . PHE B 1 76 ? -10.057 -26.356 -48.369 1.00 22.29 76 PHE B O 1
ATOM 2152 N N . MET B 1 77 ? -8.325 -25.106 -49.075 1.00 22.23 77 MET B N 1
ATOM 2153 C CA . MET B 1 77 ? -8.757 -23.905 -48.366 1.00 23.35 77 MET B CA 1
ATOM 2154 C C . MET B 1 77 ? -10.171 -23.526 -48.796 1.00 22.19 77 MET B C 1
ATOM 2155 O O . MET B 1 77 ? -11.042 -23.277 -47.962 1.00 20.77 77 MET B O 1
ATOM 2160 N N . ASP B 1 78 ? -10.393 -23.488 -50.104 1.00 19.76 78 ASP B N 1
ATOM 2161 C CA . ASP B 1 78 ? -11.699 -23.129 -50.644 1.00 23.15 78 ASP B CA 1
ATOM 2162 C C . ASP B 1 78 ? -12.771 -24.164 -50.320 1.00 22.26 78 ASP B C 1
ATOM 2163 O O . ASP B 1 78 ? -13.896 -23.806 -49.971 1.00 18.84 78 ASP B O 1
ATOM 2168 N N . ASP B 1 79 ? -12.429 -25.444 -50.435 1.00 20.57 79 ASP B N 1
ATOM 2169 C CA . ASP B 1 79 ? -13.391 -26.497 -50.128 1.00 23.09 79 ASP B CA 1
ATOM 2170 C C . ASP B 1 79 ? -13.837 -26.457 -48.667 1.00 21.83 79 ASP B C 1
ATOM 2171 O O . ASP B 1 79 ? -14.997 -26.722 -48.361 1.00 21.36 79 ASP B O 1
ATOM 2176 N N . LEU B 1 80 ? -12.918 -26.123 -47.765 1.00 18.01 80 LEU B N 1
ATOM 2177 C CA . LEU B 1 80 ? -13.250 -26.051 -46.345 1.00 17.98 80 LEU B CA 1
ATOM 2178 C C . LEU B 1 80 ? -14.344 -25.021 -46.083 1.00 20.69 80 LEU B C 1
ATOM 2179 O O . LEU B 1 80 ? -15.194 -25.215 -45.214 1.00 22.92 80 LEU B O 1
ATOM 2184 N N . MET B 1 81 ? -14.323 -23.925 -46.834 1.00 17.02 81 MET B N 1
ATOM 2185 C CA . MET B 1 81 ? -15.321 -22.876 -46.650 1.00 19.81 81 MET B CA 1
ATOM 2186 C C . MET B 1 81 ? -16.591 -23.092 -47.470 1.00 20.14 81 MET B C 1
ATOM 2187 O O . MET B 1 81 ? -17.684 -22.696 -47.054 1.00 19.94 81 MET B O 1
ATOM 2192 N N . GLU B 1 82 ? -16.440 -23.730 -48.626 1.00 19.91 82 GLU B N 1
ATOM 2193 C CA . GLU B 1 82 ? -17.560 -23.975 -49.533 1.00 21.54 82 GLU B CA 1
ATOM 2194 C C . GLU B 1 82 ? -18.407 -25.187 -49.175 1.00 22.22 82 GLU B C 1
ATOM 2195 O O . GLU B 1 82 ? -19.606 -25.216 -49.454 1.00 22.82 82 GLU B O 1
ATOM 2201 N N . ALA B 1 83 ? -17.783 -26.189 -48.571 1.00 19.02 83 ALA B N 1
ATOM 2202 C CA . ALA B 1 83 ? -18.496 -27.404 -48.195 1.00 21.71 83 ALA B CA 1
ATOM 2203 C C . ALA B 1 83 ? -19.407 -27.157 -46.994 1.00 22.72 83 ALA B C 1
ATOM 2204 O O . ALA B 1 83 ? -19.339 -26.103 -46.354 1.00 18.48 83 ALA B O 1
ATOM 2206 N N . ASP B 1 84 ? -20.269 -28.128 -46.704 1.00 21.78 84 ASP B N 1
ATOM 2207 C CA . ASP B 1 84 ? -21.179 -28.023 -45.570 1.00 24.99 84 ASP B CA 1
ATOM 2208 C C . ASP B 1 84 ? -20.410 -28.497 -44.338 1.00 23.23 84 ASP B C 1
ATOM 2209 O O . ASP B 1 84 ? -20.667 -29.572 -43.794 1.00 24.00 84 ASP B O 1
ATOM 2214 N N . ILE B 1 85 ? -19.446 -27.686 -43.923 1.00 20.85 85 ILE B N 1
ATOM 2215 C CA . ILE B 1 85 ? -18.612 -27.989 -42.769 1.00 19.41 85 ILE B CA 1
ATOM 2216 C C . ILE B 1 85 ? -18.934 -27.027 -41.629 1.00 17.43 85 ILE B C 1
ATOM 2217 O O . ILE B 1 85 ? -18.774 -25.813 -41.769 1.00 18.35 85 ILE B O 1
ATOM 2222 N N . LYS B 1 86 ? -19.399 -27.572 -40.510 1.00 12.31 86 LYS B N 1
ATOM 2223 C CA . LYS B 1 86 ? -19.731 -26.747 -39.356 1.00 11.62 86 LYS B CA 1
ATOM 2224 C C . LYS B 1 86 ? -18.486 -26.077 -38.779 1.00 12.66 86 LYS B C 1
ATOM 2225 O O . LYS B 1 86 ? -17.471 -26.730 -38.503 1.00 13.64 86 LYS B O 1
ATOM 2231 N N . MET B 1 87 ? -18.577 -24.763 -38.606 1.00 11.97 87 MET B N 1
ATOM 2232 C CA . MET B 1 87 ? -17.476 -23.968 -38.071 1.00 11.32 87 MET B CA 1
ATOM 2233 C C . MET B 1 87 ? -17.999 -22.852 -37.191 1.00 13.12 87 MET B C 1
ATOM 2234 O O . MET B 1 87 ? -19.158 -22.451 -37.304 1.00 12.80 87 MET B O 1
ATOM 2239 N N . THR B 1 88 ? -17.139 -22.359 -36.304 1.00 10.86 88 THR B N 1
ATOM 2240 C CA . THR B 1 88 ? -17.517 -21.262 -35.429 1.00 11.99 88 THR B CA 1
ATOM 2241 C C . THR B 1 88 ? -16.345 -20.311 -35.302 1.00 10.99 88 THR B C 1
ATOM 2242 O O . THR B 1 88 ? -15.203 -20.741 -35.109 1.00 12.10 88 THR B O 1
ATOM 2246 N N . ILE B 1 89 ? -16.625 -19.024 -35.445 1.00 9.90 89 ILE B N 1
ATOM 2247 C CA . ILE B 1 89 ? -15.595 -18.018 -35.270 1.00 10.41 89 ILE B CA 1
ATOM 2248 C C . ILE B 1 89 ? -15.968 -17.351 -33.957 1.00 10.88 89 ILE B C 1
ATOM 2249 O O . ILE B 1 89 ? -17.040 -16.764 -33.851 1.00 9.29 89 ILE B O 1
ATOM 2254 N N . ARG B 1 90 ? -15.119 -17.477 -32.941 1.00 9.78 90 ARG B N 1
ATOM 2255 C CA . ARG B 1 90 ? -15.401 -16.821 -31.675 1.00 11.27 90 ARG B CA 1
ATOM 2256 C C . ARG B 1 90 ? -14.580 -15.545 -31.590 1.00 11.00 90 ARG B C 1
ATOM 2257 O O . ARG B 1 90 ? -13.351 -15.575 -31.705 1.00 9.54 90 ARG B O 1
ATOM 2265 N N . LEU B 1 91 ? -15.270 -14.422 -31.415 1.00 9.41 91 LEU B N 1
ATOM 2266 C CA . LEU B 1 91 ? -14.613 -13.123 -31.293 1.00 10.32 91 LEU B CA 1
ATOM 2267 C C . LEU B 1 91 ? -14.649 -12.666 -29.842 1.00 11.79 91 LEU B C 1
ATOM 2268 O O . LEU B 1 91 ? -15.672 -12.794 -29.169 1.00 12.31 91 LEU B O 1
ATOM 2273 N N . GLN B 1 92 ? -13.523 -12.149 -29.362 1.00 11.37 92 GLN B N 1
ATOM 2274 C CA . GLN B 1 92 ? -13.432 -11.617 -28.010 1.00 10.62 92 GLN B CA 1
ATOM 2275 C C . GLN B 1 92 ? -12.899 -10.203 -28.169 1.00 12.76 92 GLN B C 1
ATOM 2276 O O . GLN B 1 92 ? -11.747 -10.001 -28.561 1.00 8.50 92 GLN B O 1
ATOM 2282 N N . ILE B 1 93 ? -13.746 -9.228 -27.859 1.00 10.06 93 ILE B N 1
ATOM 2283 C CA . ILE B 1 93 ? -13.387 -7.825 -28.017 1.00 11.60 93 ILE B CA 1
ATOM 2284 C C . ILE B 1 93 ? -12.211 -7.336 -27.184 1.00 10.14 93 ILE B C 1
ATOM 2285 O O . ILE B 1 93 ? -12.185 -7.502 -25.962 1.00 8.68 93 ILE B O 1
ATOM 2290 N N . VAL B 1 94 ? -11.253 -6.710 -27.867 1.00 10.74 94 VAL B N 1
ATOM 2291 C CA . VAL B 1 94 ? -10.052 -6.179 -27.223 1.00 13.98 94 VAL B CA 1
ATOM 2292 C C . VAL B 1 94 ? -10.113 -4.663 -27.034 1.00 12.36 94 VAL B C 1
ATOM 2293 O O . VAL B 1 94 ? -9.880 -4.162 -25.935 1.00 15.24 94 VAL B O 1
ATOM 2297 N N . TYR B 1 95 ? -10.423 -3.933 -28.101 1.00 13.27 95 TYR B N 1
ATOM 2298 C CA . TYR B 1 95 ? -10.485 -2.470 -28.032 1.00 15.77 95 TYR B CA 1
ATOM 2299 C C . TYR B 1 95 ? -11.590 -2.062 -27.059 1.00 16.57 95 TYR B C 1
ATOM 2300 O O . TYR B 1 95 ? -12.691 -2.604 -27.099 1.00 18.81 95 TYR B O 1
ATOM 2309 N N . GLY B 1 96 ? -11.293 -1.101 -26.187 1.00 16.48 96 GLY B N 1
ATOM 2310 C CA . GLY B 1 96 ? -12.270 -0.702 -25.187 1.00 18.14 96 GLY B CA 1
ATOM 2311 C C . GLY B 1 96 ? -13.254 0.411 -25.493 1.00 20.16 96 GLY B C 1
ATOM 2312 O O . GLY B 1 96 ? -14.172 0.648 -24.707 1.00 20.65 96 GLY B O 1
ATOM 2313 N N . LYS B 1 97 ? -13.087 1.106 -26.608 1.00 20.18 97 LYS B N 1
ATOM 2314 C CA . LYS B 1 97 ? -14.019 2.182 -26.915 1.00 23.27 97 LYS B CA 1
ATOM 2315 C C . LYS B 1 97 ? -14.557 2.153 -28.334 1.00 21.63 97 LYS B C 1
ATOM 2316 O O . LYS B 1 97 ? -14.497 3.150 -29.052 1.00 21.29 97 LYS B O 1
ATOM 2322 N N . LEU B 1 98 ? -15.091 1.005 -28.728 1.00 20.00 98 LEU B N 1
ATOM 2323 C CA . LEU B 1 98 ? -15.662 0.848 -30.058 1.00 17.54 98 LEU B CA 1
ATOM 2324 C C . LEU B 1 98 ? -16.954 1.643 -30.169 1.00 20.25 98 LEU B C 1
ATOM 2325 O O . LEU B 1 98 ? -17.778 1.638 -29.255 1.00 20.69 98 LEU B O 1
ATOM 2330 N N . ASN B 1 99 ? -17.114 2.330 -31.293 1.00 19.69 99 ASN B N 1
ATOM 2331 C CA . ASN B 1 99 ? -18.310 3.116 -31.571 1.00 24.20 99 ASN B CA 1
ATOM 2332 C C . ASN B 1 99 ? -19.174 2.179 -32.410 1.00 21.41 99 ASN B C 1
ATOM 2333 O O . ASN B 1 99 ? -18.758 1.748 -33.476 1.00 21.53 99 ASN B O 1
ATOM 2338 N N . ILE B 1 100 ? -20.369 1.858 -31.928 1.00 19.91 100 ILE B N 1
ATOM 2339 C CA . ILE B 1 100 ? -21.230 0.930 -32.645 1.00 22.01 100 ILE B CA 1
ATOM 2340 C C . ILE B 1 100 ? -21.587 1.374 -34.066 1.00 22.01 100 ILE B C 1
ATOM 2341 O O . ILE B 1 100 ? -21.741 0.539 -34.959 1.00 21.10 100 ILE B O 1
ATOM 2346 N N . ARG B 1 101 ? -21.705 2.680 -34.285 1.00 20.02 101 ARG B N 1
ATOM 2347 C CA . ARG B 1 101 ? -22.023 3.178 -35.618 1.00 21.14 101 ARG B CA 1
ATOM 2348 C C . ARG B 1 101 ? -20.841 2.888 -36.542 1.00 19.93 101 ARG B C 1
ATOM 2349 O O . ARG B 1 101 ? -21.026 2.463 -37.685 1.00 20.70 101 ARG B O 1
ATOM 2357 N N . SER B 1 102 ? -19.626 3.098 -36.041 1.00 18.29 102 SER B N 1
ATOM 2358 C CA . SER B 1 102 ? -18.430 2.849 -36.839 1.00 19.17 102 SER B CA 1
ATOM 2359 C C . SER B 1 102 ? -18.206 1.350 -37.035 1.00 20.15 102 SER B C 1
ATOM 2360 O O . SER B 1 102 ? -17.661 0.932 -38.056 1.00 20.21 102 SER B O 1
ATOM 2363 N N . VAL B 1 103 ? -18.620 0.546 -36.058 1.00 15.62 103 VAL B N 1
ATOM 2364 C CA . VAL B 1 103 ? -18.474 -0.903 -36.161 1.00 14.27 103 VAL B CA 1
ATOM 2365 C C . VAL B 1 103 ? -19.385 -1.432 -37.261 1.00 16.39 103 VAL B C 1
ATOM 2366 O O . VAL B 1 103 ? -18.975 -2.279 -38.050 1.00 15.90 103 VAL B O 1
ATOM 2370 N N . ARG B 1 104 ? -20.617 -0.931 -37.317 1.00 12.86 104 ARG B N 1
ATOM 2371 C CA . ARG B 1 104 ? -21.551 -1.360 -38.353 1.00 13.38 104 ARG B CA 1
ATOM 2372 C C . ARG B 1 104 ? -21.008 -0.973 -39.730 1.00 16.54 104 ARG B C 1
ATOM 2373 O O . ARG B 1 104 ? -21.041 -1.766 -40.665 1.00 14.25 104 ARG B O 1
ATOM 2381 N N . ASN B 1 105 ? -20.496 0.245 -39.856 1.00 17.27 105 ASN B N 1
ATOM 2382 C CA . ASN B 1 105 ? -19.943 0.669 -41.134 1.00 18.94 105 ASN B CA 1
ATOM 2383 C C . ASN B 1 105 ? -18.785 -0.243 -41.513 1.00 18.49 105 ASN B C 1
ATOM 2384 O O . ASN B 1 105 ? -18.623 -0.613 -42.676 1.00 19.33 105 ASN B O 1
ATOM 2389 N N . ALA B 1 106 ? -17.996 -0.621 -40.513 1.00 17.97 106 ALA B N 1
ATOM 2390 C CA . ALA B 1 106 ? -16.836 -1.470 -40.723 1.00 18.20 106 ALA B CA 1
ATOM 2391 C C . ALA B 1 106 ? -17.141 -2.875 -41.232 1.00 16.80 106 ALA B C 1
ATOM 2392 O O . ALA B 1 106 ? -16.505 -3.332 -42.181 1.00 15.87 106 ALA B O 1
ATOM 2394 N N . PHE B 1 107 ? -18.092 -3.575 -40.620 1.00 16.67 107 PHE B N 1
ATOM 2395 C CA . PHE B 1 107 ? -18.369 -4.924 -41.102 1.00 15.20 107 PHE B CA 1
ATOM 2396 C C . PHE B 1 107 ? -19.192 -4.937 -42.389 1.00 16.25 107 PHE B C 1
ATOM 2397 O O . PHE B 1 107 ? -19.170 -5.907 -43.146 1.00 14.47 107 PHE B O 1
ATOM 2405 N N . GLN B 1 108 ? -19.9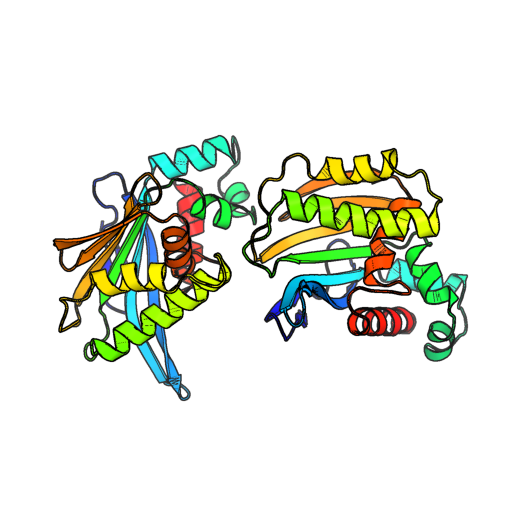00 -3.853 -42.664 1.00 14.23 108 GLN B N 1
ATOM 2406 C CA . GLN B 1 108 ? -20.663 -3.813 -43.898 1.00 16.92 108 GLN B CA 1
ATOM 2407 C C . GLN B 1 108 ? -19.654 -3.688 -45.040 1.00 16.77 108 GLN B C 1
ATOM 2408 O O . GLN B 1 108 ? -19.862 -4.216 -46.129 1.00 15.11 108 GLN B O 1
ATOM 2414 N N . GLU B 1 109 ? -18.537 -3.024 -44.758 1.00 16.91 109 GLU B N 1
ATOM 2415 C CA . GLU B 1 109 ? -17.472 -2.850 -45.738 1.00 17.90 109 GLU B CA 1
ATOM 2416 C C . GLU B 1 109 ? -16.696 -4.154 -45.934 1.00 15.16 109 GLU B C 1
ATOM 2417 O O . GLU B 1 109 ? -16.442 -4.571 -47.063 1.00 17.24 109 GLU B O 1
ATOM 2423 N N . SER B 1 110 ? -16.324 -4.799 -44.834 1.00 15.03 110 SER B N 1
ATOM 2424 C CA . SER B 1 110 ? -15.564 -6.043 -44.917 1.00 14.32 110 SER B CA 1
ATOM 2425 C C . SER B 1 110 ? -16.412 -7.181 -45.473 1.00 15.16 110 SER B C 1
ATOM 2426 O O . SER B 1 110 ? -16.013 -7.859 -46.424 1.00 16.74 110 SER B O 1
ATOM 2429 N N . VAL B 1 111 ? -17.586 -7.392 -44.886 1.00 15.18 111 VAL B N 1
ATOM 2430 C CA . VAL B 1 111 ? -18.463 -8.460 -45.350 1.00 15.70 111 VAL B CA 1
ATOM 2431 C C . VAL B 1 111 ? -18.987 -8.141 -46.748 1.00 16.67 111 VAL B C 1
ATOM 2432 O O . VAL B 1 111 ? -19.090 -9.029 -47.599 1.00 14.49 111 VAL B O 1
ATOM 2436 N N . GLY B 1 112 ? -19.304 -6.871 -46.984 1.00 13.84 112 GLY B N 1
ATOM 2437 C CA . GLY B 1 112 ? -19.807 -6.466 -48.287 1.00 16.17 112 GLY B CA 1
ATOM 2438 C C . GLY B 1 112 ? -18.788 -6.731 -49.382 1.00 17.74 112 GLY B C 1
ATOM 2439 O O . GLY B 1 112 ? -19.139 -7.163 -50.483 1.00 16.59 112 GLY B O 1
ATOM 2440 N N . ASN B 1 113 ? -17.523 -6.464 -49.076 1.00 19.16 113 ASN B N 1
ATOM 2441 C CA . ASN B 1 113 ? -16.436 -6.683 -50.021 1.00 20.12 113 ASN B CA 1
ATOM 2442 C C . ASN B 1 113 ? -16.377 -8.147 -50.443 1.00 20.34 113 ASN B C 1
ATOM 2443 O O . ASN B 1 113 ? -16.235 -8.443 -51.627 1.00 17.78 113 ASN B O 1
ATOM 2448 N N . ARG B 1 114 ? -16.507 -9.060 -49.481 1.00 17.21 114 ARG B N 1
ATOM 2449 C CA . ARG B 1 114 ? -16.454 -10.488 -49.785 1.00 15.90 114 ARG B CA 1
ATOM 2450 C C . ARG B 1 114 ? -17.687 -11.030 -50.481 1.00 16.32 114 ARG B C 1
ATOM 2451 O O . ARG B 1 114 ? -17.579 -11.951 -51.288 1.00 18.74 114 ARG B O 1
ATOM 2459 N N . LEU B 1 115 ? -18.858 -10.480 -50.172 1.00 12.97 115 LEU B N 1
ATOM 2460 C CA . LEU B 1 115 ? -20.071 -10.944 -50.829 1.00 16.96 115 LEU B CA 1
ATOM 2461 C C . LEU B 1 115 ? -19.913 -10.649 -52.314 1.00 20.25 115 LEU B C 1
ATOM 2462 O O . LEU B 1 115 ? -20.269 -11.465 -53.166 1.00 22.40 115 LEU B O 1
ATOM 2467 N N . LYS B 1 116 ? -19.365 -9.477 -52.617 1.00 20.92 116 LYS B N 1
ATOM 2468 C CA . LYS B 1 116 ? -19.154 -9.071 -53.999 1.00 22.03 116 LYS B CA 1
ATOM 2469 C C . LYS B 1 116 ? -18.160 -10.006 -54.676 1.00 21.64 116 LYS B C 1
ATOM 2470 O O . LYS B 1 116 ? -18.348 -10.399 -55.824 1.00 22.45 116 LYS B O 1
ATOM 2476 N N . LYS B 1 117 ? -17.106 -10.364 -53.951 1.00 19.51 117 LYS B N 1
ATOM 2477 C CA . LYS B 1 117 ? -16.080 -11.255 -54.474 1.00 23.81 117 LYS B CA 1
ATOM 2478 C C . LYS B 1 117 ? -16.642 -12.605 -54.915 1.00 23.85 117 LYS B C 1
ATOM 2479 O O . LYS B 1 117 ? -16.291 -13.116 -55.979 1.00 22.85 117 LYS B O 1
ATOM 2485 N N . PHE B 1 118 ? -17.516 -13.180 -54.097 1.00 20.16 118 PHE B N 1
ATOM 2486 C CA . PHE B 1 118 ? -18.090 -14.481 -54.407 1.00 22.41 118 PHE B CA 1
ATOM 2487 C C . PHE B 1 118 ? -19.465 -14.486 -55.063 1.00 22.15 118 PHE B C 1
ATOM 2488 O O . PHE B 1 118 ? -19.870 -15.506 -55.616 1.00 22.78 118 PHE B O 1
ATOM 2496 N N . GLY B 1 119 ? -20.190 -13.373 -55.015 1.00 21.55 119 GLY B N 1
ATOM 2497 C CA . GLY B 1 119 ? -21.522 -13.384 -55.600 1.00 27.56 119 GLY B CA 1
ATOM 2498 C C . GLY B 1 119 ? -22.025 -12.207 -56.416 1.00 29.67 119 GLY B C 1
ATOM 2499 O O . GLY B 1 119 ? -23.234 -12.001 -56.511 1.00 33.63 119 GLY B O 1
ATOM 2500 N N . GLY B 1 120 ? -21.128 -11.435 -57.013 1.00 33.72 120 GLY B N 1
ATOM 2501 C CA . GLY B 1 120 ? -21.581 -10.310 -57.813 1.00 35.25 120 GLY B CA 1
ATOM 2502 C C . GLY B 1 120 ? -21.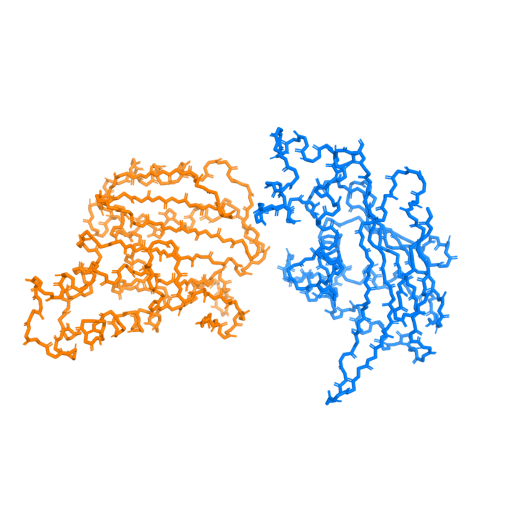751 -9.020 -57.035 1.00 36.71 120 GLY B C 1
ATOM 2503 O O . GLY B 1 120 ? -21.529 -8.982 -55.826 1.00 36.41 120 GLY B O 1
ATOM 2504 N N . SER B 1 121 ? -22.178 -7.970 -57.732 1.00 37.29 121 SER B N 1
ATOM 2505 C CA . SER B 1 121 ? -22.348 -6.648 -57.136 1.00 39.22 121 SER B CA 1
ATOM 2506 C C . SER B 1 121 ? -23.645 -6.351 -56.386 1.00 39.92 121 SER B C 1
ATOM 2507 O O . SER B 1 121 ? -23.700 -5.388 -55.619 1.00 43.15 121 SER B O 1
ATOM 2510 N N . ASP B 1 122 ? -24.687 -7.149 -56.593 1.00 38.75 122 ASP B N 1
ATOM 2511 C CA . ASP B 1 122 ? -25.950 -6.888 -55.906 1.00 38.29 122 ASP B CA 1
ATOM 2512 C C . ASP B 1 122 ? -26.197 -7.806 -54.713 1.00 35.55 122 ASP B C 1
ATOM 2513 O O . ASP B 1 122 ? -26.836 -8.847 -54.845 1.00 35.28 122 ASP B O 1
ATOM 2518 N N . ASN B 1 123 ? -25.698 -7.408 -53.547 1.00 33.67 123 ASN B N 1
ATOM 2519 C CA . ASN B 1 123 ? -25.873 -8.199 -52.332 1.00 30.50 123 ASN B CA 1
ATOM 2520 C C . ASN B 1 123 ? -26.408 -7.342 -51.187 1.00 29.08 123 ASN B C 1
ATOM 2521 O O . ASN B 1 123 ? -26.286 -7.717 -50.022 1.00 24.03 123 ASN B O 1
ATOM 2526 N N . ASP B 1 124 ? -27.003 -6.199 -51.521 1.00 25.96 124 ASP B N 1
ATOM 2527 C CA . ASP B 1 124 ? -27.528 -5.288 -50.509 1.00 26.04 124 ASP B CA 1
ATOM 2528 C C . ASP B 1 124 ? -28.566 -5.903 -49.574 1.00 21.40 124 ASP B C 1
ATOM 2529 O O . ASP B 1 124 ? -28.498 -5.721 -48.359 1.00 18.27 124 ASP B O 1
ATOM 2534 N N . GLU B 1 125 ? -29.525 -6.632 -50.130 1.00 19.62 125 GLU B N 1
ATOM 2535 C CA . GLU B 1 125 ? -30.551 -7.253 -49.304 1.00 20.72 125 GLU B CA 1
ATOM 2536 C C . GLU B 1 125 ? -29.941 -8.275 -48.346 1.00 19.57 125 GLU B C 1
ATOM 2537 O O . GLU B 1 125 ? -30.309 -8.331 -47.176 1.00 15.04 125 GLU B O 1
ATOM 2543 N N . LEU B 1 126 ? -29.008 -9.081 -48.847 1.00 16.23 126 LEU B N 1
ATOM 2544 C CA . LEU B 1 126 ? -28.356 -10.088 -48.017 1.00 14.06 126 LEU B CA 1
ATOM 2545 C C . LEU B 1 126 ? -27.517 -9.424 -46.928 1.00 14.03 126 LEU B C 1
ATOM 2546 O O . LEU B 1 126 ? -27.563 -9.822 -45.764 1.00 12.57 126 LEU B O 1
ATOM 2551 N N . LEU B 1 127 ? -26.749 -8.406 -47.303 1.00 14.06 127 LEU B N 1
ATOM 2552 C CA . LEU B 1 127 ? -25.921 -7.713 -46.329 1.00 14.41 127 LEU B CA 1
ATOM 2553 C C . LEU B 1 127 ? -26.814 -7.096 -45.251 1.00 14.82 127 LEU B C 1
ATOM 2554 O O . LEU B 1 127 ? -26.472 -7.094 -44.067 1.00 11.99 127 LEU B O 1
ATOM 2559 N N . GLN B 1 128 ? -27.971 -6.584 -45.653 1.00 14.06 128 GLN B N 1
ATOM 2560 C CA . GLN B 1 128 ? -28.880 -5.997 -44.678 1.00 16.92 128 GLN B CA 1
ATOM 2561 C C . GLN B 1 128 ? -29.443 -7.045 -43.718 1.00 14.59 128 GLN B C 1
ATOM 2562 O O . GLN B 1 128 ? -29.628 -6.761 -42.541 1.00 15.23 128 GLN B O 1
ATOM 2568 N N . SER B 1 129 ? -29.722 -8.254 -44.207 1.00 17.13 129 SER B N 1
ATOM 2569 C CA . SER B 1 129 ? -30.254 -9.286 -43.322 1.00 15.57 129 SER B CA 1
ATOM 2570 C C . SER B 1 129 ? -29.229 -9.612 -42.232 1.00 13.67 129 SER B C 1
ATOM 2571 O O . SER B 1 129 ? -29.595 -9.973 -41.114 1.00 13.23 129 SER B O 1
ATOM 2574 N N . PHE B 1 130 ? -27.947 -9.484 -42.559 1.00 11.50 130 PHE B N 1
ATOM 2575 C CA . PHE B 1 130 ? -26.880 -9.739 -41.583 1.00 11.41 130 PHE B CA 1
ATOM 2576 C C . PHE B 1 130 ? -26.856 -8.574 -40.589 1.00 12.93 130 PHE B C 1
ATOM 2577 O O . PHE B 1 130 ? -26.886 -8.765 -39.368 1.00 14.04 130 PHE B O 1
ATOM 2585 N N . THR B 1 131 ? -26.812 -7.359 -41.123 1.00 11.21 131 THR B N 1
ATOM 2586 C CA . THR B 1 131 ? -26.793 -6.163 -40.288 1.00 13.10 131 THR B CA 1
ATOM 2587 C C . THR B 1 131 ? -27.952 -6.187 -39.296 1.00 12.92 131 THR B C 1
ATOM 2588 O O . THR B 1 131 ? -27.768 -5.896 -38.112 1.00 11.57 131 THR B O 1
ATOM 2592 N N . SER B 1 132 ? -29.139 -6.557 -39.776 1.00 13.33 132 SER B N 1
ATOM 2593 C CA . SER B 1 132 ? -30.328 -6.601 -38.924 1.00 15.57 132 SER B CA 1
ATOM 2594 C C . SER B 1 132 ? -30.226 -7.504 -37.704 1.00 14.63 132 SER B C 1
ATOM 2595 O O . SER B 1 132 ? -30.935 -7.304 -36.723 1.00 12.40 132 SER B O 1
ATOM 2598 N N . LEU B 1 133 ? -29.354 -8.502 -37.755 1.00 15.98 133 LEU B N 1
ATOM 2599 C CA . LEU B 1 133 ? -29.189 -9.394 -36.616 1.00 14.41 133 LEU B CA 1
ATOM 2600 C C . LEU B 1 133 ? -28.695 -8.638 -35.389 1.00 14.55 133 LEU B C 1
ATOM 2601 O O . LEU B 1 133 ? -28.875 -9.090 -34.255 1.00 14.39 133 LEU B O 1
ATOM 2606 N N . PHE B 1 134 ? -28.077 -7.485 -35.618 1.00 14.13 134 PHE B N 1
ATOM 2607 C CA . PHE B 1 134 ? -27.523 -6.683 -34.531 1.00 14.36 134 PHE B CA 1
ATOM 2608 C C . PHE B 1 134 ? -28.323 -5.414 -34.204 1.00 14.04 134 PHE B C 1
ATOM 2609 O O . PHE B 1 134 ? -27.833 -4.529 -33.496 1.00 11.92 134 PHE B O 1
ATOM 2617 N N . LYS B 1 135 ? -29.552 -5.340 -34.704 1.00 14.32 135 LYS B N 1
ATOM 2618 C CA . LYS B 1 135 ? -30.410 -4.172 -34.503 1.00 14.99 135 LYS B CA 1
ATOM 2619 C C . LYS B 1 135 ? -30.672 -3.758 -33.057 1.00 15.60 135 LYS B C 1
ATOM 2620 O O . LYS B 1 135 ? -30.980 -2.595 -32.794 1.00 15.60 135 LYS B O 1
ATOM 2626 N N . ASP B 1 136 ? -30.562 -4.691 -32.116 1.00 13.46 136 ASP B N 1
ATOM 2627 C CA . ASP B 1 136 ? -30.826 -4.351 -30.720 1.00 15.36 136 ASP B CA 1
ATOM 2628 C C . ASP B 1 136 ? -29.586 -4.012 -29.900 1.00 16.04 136 ASP B C 1
ATOM 2629 O O . ASP B 1 136 ? -29.699 -3.660 -28.724 1.00 15.13 136 ASP B O 1
ATOM 2634 N N . GLU B 1 137 ? -28.409 -4.102 -30.510 1.00 15.15 137 GLU B N 1
ATOM 2635 C CA . GLU B 1 137 ? -27.167 -3.817 -29.794 1.00 13.15 137 GLU B CA 1
ATOM 2636 C C . GLU B 1 137 ? -26.814 -2.335 -29.763 1.00 14.20 137 GLU B C 1
ATOM 2637 O O . GLU B 1 137 ? -27.057 -1.608 -30.732 1.00 16.39 137 GLU B O 1
ATOM 2643 N N . TYR B 1 138 ? -26.239 -1.892 -28.647 1.00 11.83 138 TYR B N 1
ATOM 2644 C CA . TYR B 1 138 ? -25.830 -0.499 -28.501 1.00 14.04 138 TYR B CA 1
ATOM 2645 C C . TYR B 1 138 ? -24.407 -0.384 -27.959 1.00 17.96 138 TYR B C 1
ATOM 2646 O O . TYR B 1 138 ? -23.820 0.703 -27.959 1.00 14.24 138 TYR B O 1
ATOM 2655 N N . LYS B 1 139 ? -23.850 -1.506 -27.506 1.00 15.88 139 LYS B N 1
ATOM 2656 C CA . LYS B 1 139 ? -22.489 -1.509 -26.977 1.00 16.48 139 LYS B CA 1
ATOM 2657 C C . LYS B 1 139 ? -21.732 -2.782 -27.337 1.00 15.27 139 LYS B C 1
ATOM 2658 O O . LYS B 1 139 ? -22.333 -3.848 -27.487 1.00 14.37 139 LYS B O 1
ATOM 2664 N N . ILE B 1 140 ? -20.413 -2.651 -27.479 1.00 13.29 140 ILE B N 1
ATOM 2665 C CA . ILE B 1 140 ? -19.522 -3.773 -27.798 1.00 16.58 140 ILE B CA 1
ATOM 2666 C C . ILE B 1 140 ? -18.336 -3.603 -26.860 1.00 15.73 140 ILE B C 1
ATOM 2667 O O . ILE B 1 140 ? -17.260 -3.191 -27.286 1.00 16.40 140 ILE B O 1
ATOM 2672 N N . PRO B 1 141 ? -18.520 -3.921 -25.573 1.00 16.95 141 PRO B N 1
ATOM 2673 C CA . PRO B 1 141 ? -17.486 -3.799 -24.539 1.00 15.90 141 PRO B CA 1
ATOM 2674 C C . PRO B 1 141 ? -16.303 -4.741 -24.673 1.00 14.78 141 PRO B C 1
ATOM 2675 O O . PRO B 1 141 ? -16.433 -5.853 -25.186 1.00 11.22 141 PRO B O 1
ATOM 2679 N N . ARG B 1 142 ? -15.155 -4.295 -24.168 1.00 13.68 142 ARG B N 1
ATOM 2680 C CA . ARG B 1 142 ? -13.958 -5.124 -24.166 1.00 13.54 142 ARG B CA 1
ATOM 2681 C C . ARG B 1 142 ? -14.334 -6.394 -23.402 1.00 12.87 142 ARG B C 1
ATOM 2682 O O . ARG B 1 142 ? -15.096 -6.349 -22.420 1.00 11.01 142 ARG B O 1
ATOM 2690 N N . ASN B 1 143 ? -13.809 -7.524 -23.865 1.00 11.63 143 ASN B N 1
ATOM 2691 C CA . ASN B 1 143 ? -14.069 -8.836 -23.276 1.00 16.29 143 ASN B CA 1
ATOM 2692 C C . ASN B 1 143 ? -15.407 -9.468 -23.636 1.00 16.96 143 ASN B C 1
ATOM 2693 O O . ASN B 1 143 ? -15.657 -10.625 -23.285 1.00 17.60 143 ASN B O 1
ATOM 2698 N N . SER B 1 144 ? -16.280 -8.737 -24.321 1.00 14.29 144 SER B N 1
ATOM 2699 C CA . SER B 1 144 ? -17.543 -9.352 -24.705 1.00 15.24 144 SER B CA 1
ATOM 2700 C C . SER B 1 144 ? -17.212 -10.375 -25.790 1.00 16.44 144 SER B C 1
ATOM 2701 O O . SER B 1 144 ? -16.213 -10.237 -26.513 1.00 12.58 144 SER B O 1
ATOM 2704 N N . THR B 1 145 ? -18.034 -11.413 -25.884 1.00 12.58 145 THR B N 1
ATOM 2705 C CA . THR B 1 145 ? -17.817 -12.477 -26.854 1.00 14.34 145 THR B CA 1
ATOM 2706 C C . THR B 1 145 ? -18.935 -12.558 -27.888 1.00 12.54 145 THR B C 1
ATOM 2707 O O . THR B 1 145 ? -20.105 -12.366 -27.567 1.00 15.97 145 THR B O 1
ATOM 2711 N N . ILE B 1 146 ? -18.561 -12.817 -29.134 1.00 10.76 146 ILE B N 1
ATOM 2712 C CA . ILE B 1 146 ? -19.533 -12.969 -30.212 1.00 13.28 146 ILE B CA 1
ATOM 2713 C C . ILE B 1 146 ? -19.183 -14.235 -30.978 1.00 11.83 146 ILE B C 1
ATOM 2714 O O . ILE B 1 146 ? -18.046 -14.406 -31.429 1.00 12.43 146 ILE B O 1
ATOM 2719 N N . ASP B 1 147 ? -20.148 -15.138 -31.117 1.00 11.44 147 ASP B N 1
ATOM 2720 C CA . ASP B 1 147 ? -19.891 -16.369 -31.854 1.00 11.00 147 ASP B CA 1
ATOM 2721 C C . ASP B 1 147 ? -20.628 -16.364 -33.191 1.00 10.71 147 ASP B C 1
ATOM 2722 O O . ASP B 1 147 ? -21.850 -16.243 -33.230 1.00 11.86 147 ASP B O 1
ATOM 2727 N N . LEU B 1 148 ? -19.874 -16.468 -34.283 1.00 7.50 148 LEU B N 1
ATOM 2728 C CA . LEU B 1 148 ? -20.445 -16.518 -35.626 1.00 9.28 148 LEU B CA 1
ATOM 2729 C C . LEU B 1 148 ? -20.427 -18.004 -35.938 1.00 12.05 148 LEU B C 1
ATOM 2730 O O . LEU B 1 148 ? -19.362 -18.592 -36.140 1.00 12.22 148 LEU B O 1
ATOM 2735 N N . THR B 1 149 ? -21.604 -18.608 -35.974 1.00 12.47 149 THR B N 1
ATOM 2736 C CA . THR B 1 149 ? -21.695 -20.040 -36.199 1.00 14.29 149 THR B CA 1
ATOM 2737 C C . THR B 1 149 ? -22.213 -20.466 -37.563 1.00 14.96 149 THR B C 1
ATOM 2738 O O . THR B 1 149 ? -23.286 -20.039 -37.988 1.00 16.27 149 THR B O 1
ATOM 2742 N N . LYS B 1 150 ? -21.435 -21.286 -38.263 1.00 12.85 150 LYS B N 1
ATOM 2743 C CA . LYS B 1 150 ? -21.898 -21.813 -39.533 1.00 10.63 150 LYS B CA 1
ATOM 2744 C C . LYS B 1 150 ? -22.501 -23.164 -39.168 1.00 14.05 150 LYS B C 1
ATOM 2745 O O . LYS B 1 150 ? -21.788 -24.121 -38.841 1.00 12.23 150 LYS B O 1
ATOM 2751 N N . ASP B 1 151 ? -23.825 -23.215 -39.190 1.00 14.92 151 ASP B N 1
ATOM 2752 C CA . ASP B 1 151 ? -24.564 -24.426 -38.866 1.00 16.04 151 ASP B CA 1
ATOM 2753 C C . ASP B 1 151 ? -24.860 -25.222 -40.132 1.00 15.32 151 ASP B C 1
ATOM 2754 O O . ASP B 1 151 ? -24.587 -24.762 -41.244 1.00 13.86 151 ASP B O 1
ATOM 2759 N N . PRO B 1 152 ? -25.409 -26.439 -39.981 1.00 15.06 152 PRO B N 1
ATOM 2760 C CA . PRO B 1 152 ? -25.730 -27.274 -41.143 1.00 14.98 152 PRO B CA 1
ATOM 2761 C C . PRO B 1 152 ? -26.660 -26.551 -42.119 1.00 11.78 152 PRO B C 1
ATOM 2762 O O . PRO B 1 152 ? -27.478 -25.722 -41.715 1.00 11.70 152 PRO B O 1
ATOM 2766 N N . GLY B 1 153 ? -26.536 -26.866 -43.404 1.00 13.25 153 GLY B N 1
ATOM 2767 C CA . GLY B 1 153 ? -27.386 -26.228 -44.393 1.00 14.13 153 GLY B CA 1
ATOM 2768 C C . GLY B 1 153 ? -26.998 -24.786 -44.675 1.00 16.14 153 GLY B C 1
ATOM 2769 O O . GLY B 1 153 ? -27.828 -23.987 -45.106 1.00 14.59 153 GLY B O 1
ATOM 2770 N N . HIS B 1 154 ? -25.737 -24.453 -44.416 1.00 13.64 154 HIS B N 1
ATOM 2771 C CA . HIS B 1 154 ? -25.219 -23.106 -44.655 1.00 16.04 154 HIS B CA 1
ATOM 2772 C C . HIS B 1 154 ? -26.050 -22.024 -43.994 1.00 14.18 154 HIS B C 1
ATOM 2773 O O . HIS B 1 154 ? -26.424 -21.031 -44.617 1.00 18.07 154 HIS B O 1
ATOM 2780 N N . VAL B 1 155 ? -26.344 -22.234 -42.718 1.00 11.14 155 VAL B N 1
ATOM 2781 C CA . VAL B 1 155 ? -27.104 -21.277 -41.942 1.00 8.71 155 VAL B CA 1
ATOM 2782 C C . VAL B 1 155 ? -26.151 -20.555 -40.991 1.00 10.96 155 VAL B C 1
ATOM 2783 O O . VAL B 1 155 ? -25.480 -21.187 -40.179 1.00 10.61 155 VAL B O 1
ATOM 2787 N N . LEU B 1 156 ? -26.083 -19.234 -41.107 1.00 11.18 156 LEU B N 1
ATOM 2788 C CA . LEU B 1 156 ? -25.233 -18.445 -40.222 1.00 13.32 156 LEU B CA 1
ATOM 2789 C C . LEU B 1 156 ? -26.032 -18.058 -38.985 1.00 15.21 156 LEU B C 1
ATOM 2790 O O . LEU B 1 156 ? -27.079 -17.420 -39.095 1.00 16.67 156 LEU B O 1
ATOM 2795 N N . SER B 1 157 ? -25.549 -18.448 -37.812 1.00 11.53 157 SER B N 1
ATOM 2796 C CA . SER B 1 157 ? -26.217 -18.088 -36.574 1.00 15.18 157 SER B CA 1
ATOM 2797 C C . SER B 1 157 ? -25.260 -17.207 -35.789 1.00 16.97 157 SER B C 1
ATOM 2798 O O . SER B 1 157 ? -24.040 -17.397 -35.847 1.00 15.51 157 SER B O 1
ATOM 2801 N N . VAL B 1 158 ? -25.815 -16.228 -35.082 1.00 11.17 158 VAL B N 1
ATOM 2802 C CA . VAL B 1 158 ? -25.005 -15.320 -34.280 1.00 11.48 158 VAL B CA 1
ATOM 2803 C C . VAL B 1 158 ? -25.474 -15.311 -32.827 1.00 12.41 158 VAL B C 1
ATOM 2804 O O . VAL B 1 158 ? -26.675 -15.262 -32.549 1.00 13.48 158 VAL B O 1
ATOM 2808 N N . ALA B 1 159 ? -24.515 -15.378 -31.911 1.00 12.58 159 ALA B N 1
ATOM 2809 C CA . ALA B 1 159 ? -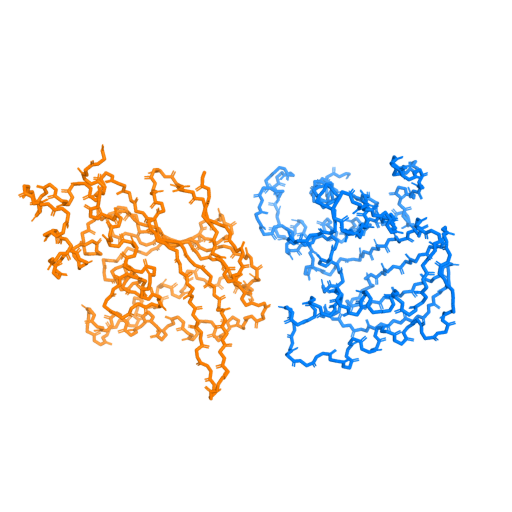24.793 -15.346 -30.478 1.00 11.66 159 ALA B CA 1
ATOM 2810 C C . ALA B 1 159 ? -23.888 -14.274 -29.893 1.00 13.03 159 ALA B C 1
ATOM 2811 O O . ALA B 1 159 ? -22.714 -14.184 -30.258 1.00 11.75 159 ALA B O 1
ATOM 2813 N N . ILE B 1 160 ? -24.443 -13.449 -29.010 1.00 10.94 160 ILE B N 1
ATOM 2814 C CA . ILE B 1 160 ? -23.687 -12.380 -28.372 1.00 12.05 160 ILE B CA 1
ATOM 2815 C C . ILE B 1 160 ? -23.748 -12.578 -26.870 1.00 14.29 160 ILE B C 1
ATOM 2816 O O . ILE B 1 160 ? -24.833 -12.662 -26.294 1.00 11.02 160 ILE B O 1
ATOM 2821 N N . GLU B 1 161 ? -22.579 -12.660 -26.244 1.00 14.19 161 GLU B N 1
ATOM 2822 C CA . GLU B 1 161 ? -22.497 -12.866 -24.808 1.00 16.55 161 GLU B CA 1
ATOM 2823 C C . GLU B 1 161 ? -23.304 -14.094 -24.389 1.00 17.02 161 GLU B C 1
ATOM 2824 O O . GLU B 1 161 ? -24.035 -14.067 -23.396 1.00 18.30 161 GLU B O 1
ATOM 2830 N N . GLY B 1 162 ? -23.177 -15.164 -25.169 1.00 16.68 162 GLY B N 1
ATOM 2831 C CA . GLY B 1 162 ? -23.866 -16.403 -24.857 1.00 17.82 162 GLY B CA 1
ATOM 2832 C C . GLY B 1 162 ? -25.322 -16.535 -25.261 1.00 18.16 162 GLY B C 1
ATOM 2833 O O . GLY B 1 162 ? -25.914 -17.596 -25.068 1.00 20.60 162 GLY B O 1
ATOM 2834 N N . ASN B 1 163 ? -25.914 -15.482 -25.814 1.00 18.02 163 ASN B N 1
ATOM 2835 C CA . ASN B 1 163 ? -27.314 -15.562 -26.218 1.00 19.75 163 ASN B CA 1
ATOM 2836 C C . ASN B 1 163 ? -27.508 -15.456 -27.721 1.00 14.32 163 ASN B C 1
ATOM 2837 O O . ASN B 1 163 ? -26.975 -14.557 -28.363 1.00 14.17 163 ASN B O 1
ATOM 2842 N N . HIS B 1 164 ? -28.282 -16.383 -28.274 1.00 16.60 164 HIS B N 1
ATOM 2843 C CA . HIS B 1 164 ? -28.561 -16.396 -29.706 1.00 17.15 164 HIS B CA 1
ATOM 2844 C C . HIS B 1 164 ? -29.315 -15.121 -30.079 1.00 16.60 164 HIS B C 1
ATOM 2845 O O . HIS B 1 164 ? -30.249 -14.730 -29.379 1.00 18.66 164 HIS B O 1
ATOM 2852 N N . VAL B 1 165 ? -28.913 -14.464 -31.167 1.00 14.49 165 VAL B N 1
ATOM 2853 C CA . VAL B 1 165 ? -29.593 -13.244 -31.589 1.00 17.62 165 VAL B CA 1
ATOM 2854 C C . VAL B 1 165 ? -30.344 -13.399 -32.915 1.00 19.73 165 VAL B C 1
ATOM 2855 O O . VAL B 1 165 ? -31.162 -12.550 -33.276 1.00 21.90 165 VAL B O 1
ATOM 2859 N N . GLY B 1 166 ? -30.070 -14.481 -33.636 1.00 13.98 166 GLY B N 1
ATOM 2860 C CA . GLY B 1 166 ? -30.743 -14.703 -34.905 1.00 15.83 166 GLY B CA 1
ATOM 2861 C C . GLY B 1 166 ? -29.907 -15.466 -35.913 1.00 14.56 166 GLY B C 1
ATOM 2862 O O . GLY B 1 166 ? -28.736 -15.752 -35.670 1.00 11.25 166 GLY B O 1
ATOM 2863 N N . SER B 1 167 ? -30.504 -15.783 -37.059 1.00 13.73 167 SER B N 1
ATOM 2864 C CA . SER B 1 167 ? -29.804 -16.535 -38.091 1.00 14.71 167 SER B CA 1
ATOM 2865 C C . SER B 1 167 ? -30.185 -16.082 -39.490 1.00 15.98 167 SER B C 1
ATOM 2866 O O . SER B 1 167 ? -31.220 -15.449 -39.693 1.00 14.86 167 SER B O 1
ATOM 2869 N N . VAL B 1 168 ? -29.334 -16.416 -40.453 1.00 14.39 168 VAL B N 1
ATOM 2870 C CA . VAL B 1 168 ? -29.580 -16.086 -41.849 1.00 16.31 168 VAL B CA 1
ATOM 2871 C C . VAL B 1 168 ? -29.155 -17.299 -42.663 1.00 15.00 168 VAL B C 1
ATOM 2872 O O . VAL B 1 168 ? -28.040 -17.788 -42.519 1.00 14.85 168 VAL B O 1
ATOM 2876 N N . LYS B 1 169 ? -30.060 -17.806 -43.488 1.00 15.51 169 LYS B N 1
ATOM 2877 C CA . LYS B 1 169 ? -29.751 -18.945 -44.334 1.00 15.33 169 LYS B CA 1
ATOM 2878 C C . LYS B 1 169 ? -29.150 -18.393 -45.622 1.00 15.85 169 LYS B C 1
ATOM 2879 O O . LYS B 1 169 ? -29.835 -17.718 -46.398 1.00 16.13 169 LYS B O 1
ATOM 2885 N N . SER B 1 170 ? -27.874 -18.680 -45.855 1.00 12.46 170 SER B N 1
ATOM 2886 C CA . SER B 1 170 ? -27.205 -18.195 -47.056 1.00 12.63 170 SER B CA 1
ATOM 2887 C C . SER B 1 170 ? -25.830 -18.812 -47.221 1.00 13.54 170 SER B C 1
ATOM 2888 O O . SER B 1 170 ? -24.950 -18.590 -46.392 1.00 12.76 170 SER B O 1
ATOM 2891 N N . HIS B 1 171 ? -25.647 -19.586 -48.287 1.00 13.00 171 HIS B N 1
ATOM 2892 C CA . HIS B 1 171 ? -24.353 -20.203 -48.548 1.00 15.74 171 HIS B CA 1
ATOM 2893 C C . HIS B 1 171 ? -23.343 -19.096 -48.842 1.00 14.29 171 HIS B C 1
ATOM 2894 O O . HIS B 1 171 ? -22.199 -19.133 -48.386 1.00 13.38 171 HIS B O 1
ATOM 2901 N N . LEU B 1 172 ? -23.783 -18.104 -49.603 1.00 10.28 172 LEU B N 1
ATOM 2902 C CA . LEU B 1 172 ? -22.917 -16.987 -49.951 1.00 13.87 172 LEU B CA 1
ATOM 2903 C C . LEU B 1 172 ? -22.418 -16.243 -48.707 1.00 10.42 172 LEU B C 1
ATOM 2904 O O . LEU B 1 172 ? -21.227 -15.965 -48.582 1.00 11.10 172 LEU B O 1
ATOM 2909 N N . LEU B 1 173 ? -23.327 -15.936 -47.786 1.00 8.87 173 LEU B N 1
ATOM 2910 C CA . LEU B 1 173 ? -22.957 -15.205 -46.572 1.00 9.22 173 LEU B CA 1
ATOM 2911 C C . LEU B 1 173 ? -21.978 -15.972 -45.689 1.00 11.42 173 LEU B C 1
ATOM 2912 O O . LEU B 1 173 ? -21.008 -15.405 -45.201 1.00 8.75 173 LEU B O 1
ATOM 2917 N N . CYS B 1 174 ? -22.238 -17.260 -45.479 1.00 10.35 174 CYS B N 1
ATOM 2918 C CA . CYS B 1 174 ? -21.362 -18.088 -44.653 1.00 8.93 174 CYS B CA 1
ATOM 2919 C C . CYS B 1 174 ? -19.962 -18.150 -45.233 1.00 11.67 174 CYS B C 1
ATOM 2920 O O . CYS B 1 174 ? -18.968 -17.974 -44.518 1.00 10.50 174 CYS B O 1
ATOM 2923 N N . ARG B 1 175 ? -19.892 -18.407 -46.533 1.00 10.10 175 ARG B N 1
ATOM 2924 C CA . ARG B 1 175 ? -18.617 -18.505 -47.230 1.00 14.28 175 ARG B CA 1
ATOM 2925 C C . ARG B 1 175 ? -17.850 -17.187 -47.191 1.00 13.49 175 ARG B C 1
ATOM 2926 O O . ARG B 1 175 ? -16.633 -17.171 -46.991 1.00 14.47 175 ARG B O 1
ATOM 2934 N N . SER B 1 176 ? -18.570 -16.087 -47.380 1.00 11.97 176 SER B N 1
ATOM 2935 C CA . SER B 1 176 ? -17.961 -14.765 -47.390 1.00 13.86 176 SER B CA 1
ATOM 2936 C C . SER B 1 176 ? -17.396 -14.372 -46.031 1.00 13.87 176 SER B C 1
ATOM 2937 O O . SER B 1 176 ? -16.311 -13.796 -45.957 1.00 12.52 176 SER B O 1
ATOM 2940 N N . ILE B 1 177 ? -18.125 -14.676 -44.961 1.00 10.29 177 ILE B N 1
ATOM 2941 C CA . ILE B 1 177 ? -17.653 -14.353 -43.622 1.00 10.77 177 ILE B CA 1
ATOM 2942 C C . ILE B 1 177 ? -16.437 -15.201 -43.257 1.00 10.55 177 ILE B C 1
ATOM 2943 O O . ILE B 1 177 ? -15.453 -14.681 -42.735 1.00 9.90 177 ILE B O 1
ATOM 2948 N N . LEU B 1 178 ? -16.498 -16.502 -43.528 1.00 7.60 178 LEU B N 1
ATOM 2949 C CA . LEU B 1 178 ? -15.361 -17.364 -43.217 1.00 9.45 178 LEU B CA 1
ATOM 2950 C C . LEU B 1 178 ? -14.113 -16.927 -43.988 1.00 9.50 178 LEU B C 1
ATOM 2951 O O . LEU B 1 178 ? -12.994 -17.020 -43.484 1.00 10.53 178 LEU B O 1
ATOM 2956 N N . ASP B 1 179 ? -14.315 -16.437 -45.204 1.00 10.10 179 ASP B N 1
ATOM 2957 C CA . ASP B 1 179 ? -13.198 -16.015 -46.046 1.00 12.67 179 ASP B CA 1
ATOM 2958 C C . ASP B 1 179 ? -12.332 -14.934 -45.398 1.00 13.27 179 ASP B C 1
ATOM 2959 O O . ASP B 1 179 ? -11.125 -14.867 -45.638 1.00 11.26 179 ASP B O 1
ATOM 2964 N N . LEU B 1 180 ? -12.950 -14.097 -44.568 1.00 12.94 180 LEU B N 1
ATOM 2965 C CA . LEU B 1 180 ? -12.232 -13.019 -43.894 1.00 13.89 180 LEU B CA 1
ATOM 2966 C C . LEU B 1 180 ? -11.200 -13.560 -42.910 1.00 14.62 180 LEU B C 1
ATOM 2967 O O . LEU B 1 180 ? -10.194 -12.906 -42.624 1.00 12.00 180 LEU B O 1
ATOM 2972 N N . TYR B 1 181 ? -11.448 -14.767 -42.411 1.00 10.08 181 TYR B N 1
ATOM 2973 C CA . TYR B 1 181 ? -10.578 -15.383 -41.421 1.00 12.27 181 TYR B CA 1
ATOM 2974 C C . TYR B 1 181 ? -9.669 -16.491 -41.924 1.00 14.47 181 TYR B C 1
ATOM 2975 O O . TYR B 1 181 ? -8.548 -16.641 -41.440 1.00 15.72 181 TYR B O 1
ATOM 2984 N N . ILE B 1 182 ? -10.146 -17.281 -42.880 1.00 14.89 182 ILE B N 1
ATOM 2985 C CA . ILE B 1 182 ? -9.335 -18.386 -43.372 1.00 16.45 182 ILE B CA 1
ATOM 2986 C C . ILE B 1 182 ? -9.209 -18.414 -44.885 1.00 16.45 182 ILE B C 1
ATOM 2987 O O . ILE B 1 182 ? -8.800 -19.423 -45.461 1.00 19.24 182 ILE B O 1
ATOM 2992 N N . GLY B 1 183 ? -9.544 -17.292 -45.514 1.00 16.49 183 GLY B N 1
ATOM 2993 C CA . GLY B 1 183 ? -9.474 -17.189 -46.957 1.00 19.47 183 GLY B CA 1
A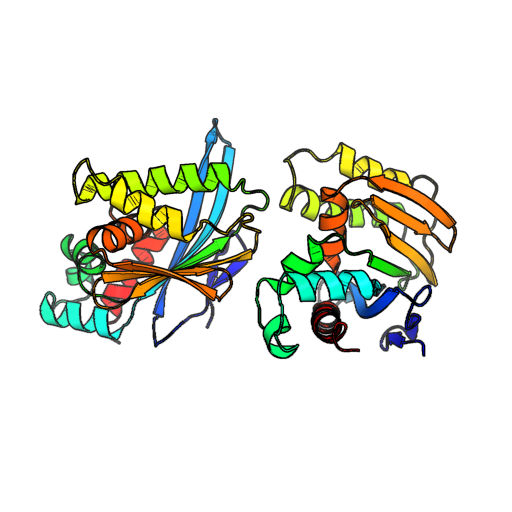TOM 2994 C C . GLY B 1 183 ? -8.148 -16.670 -47.478 1.00 19.47 183 GLY B C 1
ATOM 2995 O O . GLY B 1 183 ? -7.173 -16.555 -46.738 1.00 19.57 183 GLY B O 1
ATOM 2996 N N . GLU B 1 184 ? -8.133 -16.333 -48.761 1.00 22.95 184 GLU B N 1
ATOM 2997 C CA . GLU B 1 184 ? -6.938 -15.847 -49.447 1.00 28.70 184 GLU B CA 1
ATOM 2998 C C . GLU B 1 184 ? -6.294 -14.609 -48.817 1.00 28.96 184 GLU B C 1
ATOM 2999 O O . GLU B 1 184 ? -5.067 -14.535 -48.695 1.00 31.06 184 GLU B O 1
ATOM 3005 N N . GLU B 1 185 ? -7.115 -13.636 -48.433 1.00 26.05 185 GLU B N 1
ATOM 3006 C CA . GLU B 1 185 ? -6.620 -12.410 -47.803 1.00 26.58 185 GLU B CA 1
ATOM 3007 C C . GLU B 1 185 ? -7.241 -12.314 -46.409 1.00 22.51 185 GLU B C 1
ATOM 3008 O O . GLU B 1 185 ? -8.160 -11.534 -46.182 1.00 24.79 185 GLU B O 1
ATOM 3014 N N . PRO B 1 186 ? -6.734 -13.107 -45.455 1.00 21.45 186 PRO B N 1
ATOM 3015 C CA . PRO B 1 186 ? -7.242 -13.128 -44.082 1.00 17.90 186 PRO B CA 1
ATOM 3016 C C . PRO B 1 186 ? -6.801 -11.963 -43.201 1.00 18.83 186 PRO B C 1
ATOM 3017 O O . PRO B 1 186 ? -5.899 -11.195 -43.552 1.00 15.65 186 PRO B O 1
ATOM 3021 N N . PHE B 1 187 ? -7.449 -11.850 -42.046 1.00 15.32 187 PHE B N 1
ATOM 3022 C CA . PHE B 1 187 ? -7.140 -10.807 -41.078 1.00 16.74 187 PHE B CA 1
ATOM 3023 C C . PHE B 1 187 ? -5.800 -11.107 -40.413 1.00 16.20 187 PHE B C 1
ATOM 3024 O O . PHE B 1 187 ? -5.065 -10.199 -40.033 1.00 19.61 187 PHE B O 1
ATOM 3032 N N . ASP B 1 188 ? -5.492 -12.392 -40.277 1.00 17.83 188 ASP B N 1
ATOM 3033 C CA . ASP B 1 188 ? -4.260 -12.825 -39.628 1.00 18.21 188 ASP B CA 1
ATOM 3034 C C . ASP B 1 188 ? -3.727 -14.064 -40.349 1.00 20.14 188 ASP B C 1
ATOM 3035 O O . ASP B 1 188 ? -4.187 -15.182 -40.111 1.00 17.50 188 ASP B O 1
ATOM 3040 N N . LYS B 1 189 ? -2.757 -13.861 -41.238 1.00 20.53 189 LYS B N 1
ATOM 3041 C CA . LYS B 1 189 ? -2.191 -14.969 -41.998 1.00 21.05 189 LYS B CA 1
ATOM 3042 C C . LYS B 1 189 ? -1.704 -16.116 -41.135 1.00 21.25 189 LYS B C 1
ATOM 3043 O O . LYS B 1 189 ? -1.863 -17.279 -41.497 1.00 23.09 189 LYS B O 1
ATOM 3049 N N . ASN B 1 190 ? -1.105 -15.789 -39.996 1.00 22.34 190 ASN B N 1
ATOM 3050 C CA . ASN B 1 190 ? -0.601 -16.810 -39.091 1.00 24.57 190 ASN B CA 1
ATOM 3051 C C . ASN B 1 190 ? -1.734 -17.716 -38.624 1.00 24.60 190 ASN B C 1
ATOM 3052 O O . ASN B 1 190 ? -1.604 -18.939 -38.634 1.00 19.70 190 ASN B O 1
ATOM 3057 N N . ALA B 1 191 ? -2.848 -17.111 -38.215 1.00 20.64 191 ALA B N 1
ATOM 3058 C CA . ALA B 1 191 ? -3.996 -17.877 -37.747 1.00 19.98 191 ALA B CA 1
ATOM 3059 C C . ALA B 1 191 ? -4.538 -18.781 -38.856 1.00 16.18 191 ALA B C 1
ATOM 3060 O O . ALA B 1 191 ? -4.963 -19.907 -38.595 1.00 17.74 191 ALA B O 1
ATOM 3062 N N . ARG B 1 192 ? -4.526 -18.289 -40.091 1.00 16.86 192 ARG B N 1
ATOM 3063 C CA . ARG B 1 192 ? -5.023 -19.082 -41.212 1.00 18.39 192 ARG B CA 1
ATOM 3064 C C . ARG B 1 192 ? -4.127 -20.294 -41.455 1.00 19.15 192 ARG B C 1
ATOM 3065 O O . ARG B 1 192 ? -4.615 -21.399 -41.691 1.00 17.28 192 ARG B O 1
ATOM 3073 N N . GLU B 1 193 ? -2.815 -20.083 -41.402 1.00 21.48 193 GLU B N 1
ATOM 3074 C CA . GLU B 1 193 ? -1.863 -21.169 -41.625 1.00 23.05 193 GLU B CA 1
ATOM 3075 C C . GLU B 1 193 ? -2.002 -22.263 -40.577 1.00 22.28 193 GLU B C 1
ATOM 3076 O O . GLU B 1 193 ? -1.966 -23.449 -40.908 1.00 24.83 193 GLU B O 1
ATOM 3082 N N . ASP B 1 194 ? -2.162 -21.871 -39.313 1.00 18.86 194 ASP B N 1
ATOM 3083 C CA . ASP B 1 194 ? -2.332 -22.840 -38.242 1.00 19.52 194 ASP B CA 1
ATOM 3084 C C . ASP B 1 194 ? -3.629 -23.602 -38.473 1.00 17.56 194 ASP B C 1
ATOM 3085 O O . ASP B 1 194 ? -3.689 -24.819 -38.295 1.00 17.58 194 ASP B O 1
ATOM 3090 N N . PHE B 1 195 ? -4.669 -22.877 -38.867 1.00 16.62 195 PHE B N 1
ATOM 3091 C CA . PHE B 1 195 ? -5.959 -23.500 -39.120 1.00 15.84 195 PHE B CA 1
ATOM 3092 C C . PHE B 1 195 ? -5.874 -24.539 -40.235 1.00 13.14 195 PHE B C 1
ATOM 3093 O O . PHE B 1 195 ? -6.339 -25.664 -40.068 1.00 18.09 195 PHE B O 1
ATOM 3101 N N . LEU B 1 196 ? -5.281 -24.161 -41.363 1.00 16.36 196 LEU B N 1
ATOM 3102 C CA . LEU B 1 196 ? -5.162 -25.072 -42.497 1.00 19.35 196 LEU B CA 1
ATOM 3103 C C . LEU B 1 196 ? -4.250 -26.254 -42.190 1.00 19.72 196 LEU B C 1
ATOM 3104 O O . LEU B 1 196 ? -4.553 -27.388 -42.561 1.00 16.10 196 LEU B O 1
ATOM 3109 N N . ASP B 1 197 ? -3.137 -25.990 -41.510 1.00 20.42 197 ASP B N 1
ATOM 3110 C CA . ASP B 1 197 ? -2.219 -27.065 -41.147 1.00 20.64 197 ASP B CA 1
ATOM 3111 C C . ASP B 1 197 ? -2.907 -28.045 -40.198 1.00 20.03 197 ASP B C 1
ATOM 3112 O O . ASP B 1 197 ? -2.798 -29.263 -40.366 1.00 22.25 197 ASP B O 1
ATOM 3117 N N . ASN B 1 198 ? -3.622 -27.525 -39.203 1.00 15.30 198 ASN B N 1
ATOM 3118 C CA . ASN B 1 198 ? -4.301 -28.391 -38.248 1.00 14.82 198 ASN B CA 1
ATOM 3119 C C . ASN B 1 198 ? -5.496 -29.132 -38.847 1.00 17.40 198 ASN B C 1
ATOM 3120 O O . ASN B 1 198 ? -5.791 -30.263 -38.458 1.00 20.64 198 ASN B O 1
ATOM 3125 N N . ALA B 1 199 ? -6.178 -28.498 -39.795 1.00 21.11 199 ALA B N 1
ATOM 3126 C CA . ALA B 1 199 ? -7.322 -29.126 -40.444 1.00 18.71 199 ALA B CA 1
ATOM 3127 C C . ALA B 1 199 ? -6.821 -30.336 -41.225 1.00 20.03 199 ALA B C 1
ATOM 3128 O O . ALA B 1 199 ? -7.384 -31.429 -41.132 1.00 20.08 199 ALA B O 1
ATOM 3130 N N . ALA B 1 200 ? -5.750 -30.125 -41.984 1.00 20.66 200 ALA B N 1
ATOM 3131 C CA . ALA B 1 200 ? -5.149 -31.175 -42.797 1.00 22.43 200 ALA B CA 1
ATOM 3132 C C . ALA B 1 200 ? -4.568 -32.318 -41.968 1.00 23.78 200 ALA B C 1
ATOM 3133 O O . ALA B 1 200 ? -4.340 -33.413 -42.490 1.00 26.90 200 ALA B O 1
ATOM 3135 N N . SER B 1 201 ? -4.327 -32.073 -40.682 1.00 22.33 201 SER B N 1
ATOM 3136 C CA . SER B 1 201 ? -3.762 -33.102 -39.810 1.00 23.85 201 SER B CA 1
ATOM 3137 C C . SER B 1 201 ? -4.823 -33.972 -39.137 1.00 23.25 201 SER B C 1
ATOM 3138 O O . SER B 1 201 ? -4.561 -35.127 -38.804 1.00 20.48 201 SER B O 1
ATOM 3141 N N . LEU B 1 202 ? -6.018 -33.417 -38.950 1.00 23.78 202 LEU B N 1
ATOM 3142 C CA . LEU B 1 202 ? -7.121 -34.122 -38.295 1.00 23.75 202 LEU B CA 1
ATOM 3143 C C . LEU B 1 202 ? -7.400 -35.533 -38.789 1.00 24.40 202 LEU B C 1
ATOM 3144 O O . LEU B 1 202 ? -7.656 -36.433 -37.990 1.00 26.29 202 LEU B O 1
ATOM 3149 N N . ALA B 1 203 ? -7.365 -35.722 -40.102 1.00 24.40 203 ALA B N 1
ATOM 3150 C CA . ALA B 1 203 ? -7.638 -37.024 -40.695 1.00 25.43 203 ALA B CA 1
ATOM 3151 C C . ALA B 1 203 ? -6.636 -38.094 -40.289 1.00 26.12 203 ALA B C 1
ATOM 3152 O O . ALA B 1 203 ? -6.844 -39.273 -40.563 1.00 25.63 203 ALA B O 1
ATOM 3154 N N . PHE B 1 204 ? -5.556 -37.692 -39.632 1.00 25.79 204 PHE B N 1
ATOM 3155 C CA . PHE B 1 204 ? -4.532 -38.649 -39.232 1.00 27.08 204 PHE B CA 1
ATOM 3156 C C . PHE B 1 204 ? -4.441 -38.884 -37.728 1.00 30.51 204 PHE B C 1
ATOM 3157 O O . PHE B 1 204 ? -3.497 -39.514 -37.245 1.00 28.38 204 PHE B O 1
ATOM 3165 N N . ASP B 1 205 ? -5.426 -38.387 -36.987 1.00 33.09 205 ASP B N 1
ATOM 3166 C CA . ASP B 1 205 ? -5.440 -38.572 -35.541 1.00 37.53 205 ASP B CA 1
ATOM 3167 C C . ASP B 1 205 ? -5.988 -39.951 -35.182 1.00 39.32 205 ASP B C 1
ATOM 3168 O O . ASP B 1 205 ? -5.240 -40.707 -34.525 1.00 42.12 205 ASP B O 1
#

InterPro domains:
  IPR016087 Chalcone isomerase [PF16035] (96-268)
  IPR016088 Chalcone isomerase, 3-layer sandwich [G3DSA:3.50.70.10] (79-254)
  IPR016089 Chalcone isomerase, orthogonal bundle domain superfamily [G3DSA:1.10.890.20] (126-269)
  IPR036298 Chalcone isomerase superfamily [SSF54626] (79-271)
  IPR044228 Fatty-acid-binding protein 1 [PTHR47589] (1-275)

CATH classification: 3.50.70.10 (+1 more: 1.10.890.20)

GO terms:
  GO:0009570 chloroplast stroma (C, IDA)
  GO:0005829 cytosol (C, HDA)
  GO:0009507 chloroplast (C, HDA)
  GO:0009536 plastid (C, HDA)
  GO:0009941 chloroplast envelope (C, HDA)
  GO:0006631 fatty acid metabolic process (P, IMP)
  GO:0005504 fatty acid binding (F, IPI)

Secondary structure (DSSP, 8-state):
--EE-TTT--EE-SEETTTEEEEEEEEEEEE-STT-EEEEEEEEEEEEHHHHHHHHHHHSTT--HHHHHT-TTHHHHHHHS---EEEEEEE--S---HHHHHHHHHHHHHHHHHHHS-S--HHHHHHHHGGGTT-----TT-EEEEEEETTTEEEEEETTEEEEEEE-HHHHHHHHHHHHSSS-S-HHHHHHHHHHHHHHTT-/--EE-TTT--EE-SEETTTEEEEEEEEEEEE-STT-EEEEEEEEEEEEHHHHHHHHHHHSTT--HHHHHT-HHHHHHHHHSS--EEEEEEE--S---HHHHHHHHHHHHHHHHHHHH-S--HHHHHHHHGGGTT-----TT-EEEEEEETTTEEEEEETTEEEEEEE-HHHHHHHHHHHHSSS-S-HHHHHHHHHHHHHHTT-

Foldseek 3Di:
DWDADPVQRDTDDQADPVFKGFQFKAFQKDDDPDPDIGGFKIKTKIWGLVQLLVLCCVPVNPHALVVLLVDPCNLVSVLLGQIKMKIKIFTRDFDDFPVVVLVVCLVQLVVLLCVPHDPDCVVVSVVVSVLCVPPGDDGGGKMKMWIQDGQRKTWIATSNHTRDIHRDSSSSSSVVCCPQNPPHSGPRRNSSNSSVSSCSSVD/DWDADPVQRDIDDQADDPQWGFQFKAWFKDDDPDPDIGTFWIKTKTWRLVQLLVVCVVPPPPHALVVCLPDLVNLVCCQLPQIKMKIKIAGADADDFVVVVLVVVLVQLQVLLCVPPNNPCVVVSVVVSVLCVVDGDDGGGKMKMFIQHGQRKTWIATNRHTSDIDRDSSSSSSVVCCPQNDPHSGVRRNVSNSSRSSCSNVD

Radius of gyration: 24.92 Å; Cα contacts (8 Å, |Δi|>4): 734; chains: 2; bounding box: 48×59×69 Å

B-factor: mean 24.84, std 10.41, range [7.5, 66.85]

Nearest PDB structures (foldseek):
  4doo-assembly2_B  TM=1.005E+00  e=5.219E-42  Arabidopsis thaliana
  8v8l-assembly2_B  TM=8.129E-01  e=2.212E-13  Panicum virgatum
  5yx4-assembly1_A  TM=7.836E-01  e=2.359E-12  Deschampsia antarctica
  1jx1-assembly6_F  TM=7.941E-01  e=6.451E-12  Medicago sativa
  8v8o-assembly2_B  TM=7.610E-01  e=3.807E-11  Panicum virgatum

Sequence (406 aa):
ESVVEPKTGFSFPASIGDSRRLLGVGLRKKSLLGLKNIDVYAFGVYADCDDVKKLVGDKYANLPASEIRGNKSFMDDLMEADIKMTIRLQIVYGKLNIRSVRNAFQESVGNRLKKFGGSDNDELLQSFTSLFKDEYKIPRNSTIDLTKDPGHVLSVAIEGNHVGSVKSHLLCRSILDLYIGEEPFDKNAREDFLDNAASLAFDESVVEPKTGFSFPASIGDSRRLLGVGLRKKSLLGLKNIDVYAFGVYADCDDVKKLVGDKYANLPASEIRGNKSFMDDLMEADIKMTIRLQIVYGKLNIRSVRNAFQESVGNRLKKFGGSDNDELLQSFTSLFKDEYKIPRNSTIDLTKDPGHVLSVAIEGNHVGSVKSHLLCRSILDLYIGEEPFDKNAREDFLDNAASLAFD

Solvent-accessible surface area: 19980 Å² total; per-residue (Å²): 192,65,63,83,11,119,130,26,45,20,52,0,44,41,40,51,63,123,48,34,87,25,9,4,26,3,10,38,100,111,85,77,159,76,183,140,88,52,28,20,20,0,0,0,0,0,0,7,8,100,28,0,81,141,16,8,42,95,100,9,56,156,59,63,31,86,92,0,66,61,29,120,25,3,37,25,12,0,5,62,19,85,2,53,4,5,2,48,18,25,9,16,63,47,156,41,62,22,164,60,39,54,105,46,34,56,136,19,5,17,74,24,3,137,47,41,6,47,97,113,24,102,151,35,32,97,42,9,17,44,25,24,135,105,48,190,156,27,58,111,95,5,34,12,26,14,27,7,42,82,37,25,33,5,10,1,25,22,102,73,101,124,50,14,54,18,152,17,84,40,0,1,33,0,5,8,13,8,7,2,0,69,99,16,60,28,120,99,0,28,64,56,1,8,66,65,0,1,52,9,26,118,123,189,72,67,82,12,121,129,26,46,15,55,0,44,25,50,22,78,119,55,20,93,26,12,5,24,3,11,34,111,86,85,65,166,74,182,129,86,37,29,18,20,0,0,0,0,0,0,7,19,99,25,0,90,136,12,10,49,95,133,10,52,153,64,76,36,76,94,0,64,66,54,140,51,2,19,43,24,0,0,76,29,74,4,53,0,4,0,38,15,23,5,16,55,18,63,39,88,36,183,58,36,58,88,36,35,53,132,20,4,18,91,21,0,127,96,68,37,42,93,119,19,105,155,37,30,99,41,8,15,45,26,22,148,114,47,117,41,26,30,44,43,6,17,21,23,15,26,4,39,81,24,33,36,5,14,0,24,23,28,62,75,122,51,15,51,18,144,15,74,42,0,2,7,0,4,6,1,11,7,1,0,79,120,20,58,30,126,99,0,27,61,62,0,6,67,65,0,2,50,19,41,114,141

Organism: Arabidopsis thaliana (NCBI:txid3702)